Protein AF-0000000070939726 (afdb_homodimer)

Solvent-accessible surface area (backbone atoms only — not comparable to full-atom values): 43785 Å² total; per-residue (Å²): 135,84,80,82,80,77,80,80,83,77,78,85,68,68,82,78,65,74,82,68,75,80,79,69,76,71,77,71,72,81,50,66,66,53,53,53,42,47,51,45,50,26,46,60,70,68,29,88,61,77,45,76,67,66,89,86,60,77,71,74,67,66,37,51,65,57,55,51,48,50,56,49,39,67,70,66,72,56,68,45,71,44,98,75,40,63,32,38,35,37,38,42,35,62,53,59,82,61,80,75,66,70,75,48,58,78,43,38,49,75,42,32,63,84,76,72,77,57,87,66,46,41,80,63,42,30,31,39,36,35,29,34,47,63,64,68,80,67,80,73,92,79,68,84,73,66,48,36,35,39,36,37,24,37,32,77,36,76,60,34,94,86,72,43,74,54,44,71,43,83,58,36,76,47,74,56,63,92,52,60,44,77,44,79,39,55,42,32,72,55,52,52,41,37,61,73,65,45,84,76,69,28,38,36,37,40,56,42,69,66,50,92,74,79,81,64,83,55,76,62,54,52,41,82,63,55,82,87,52,50,64,84,64,29,55,34,41,47,50,32,40,38,38,31,22,22,66,65,85,60,72,77,75,77,73,72,57,78,72,56,67,72,71,68,71,78,74,64,89,60,68,95,55,44,52,34,75,43,90,36,76,48,52,39,61,81,74,64,40,55,80,34,41,69,33,63,68,55,50,72,27,37,46,42,43,49,43,56,57,84,76,67,57,74,84,29,64,50,42,41,34,23,52,50,38,29,43,49,18,71,74,41,78,82,78,44,69,64,33,40,33,25,64,72,33,61,37,63,44,67,38,33,29,39,45,72,85,65,27,48,32,38,34,55,40,64,36,38,23,53,74,35,40,20,29,55,138,79,81,78,80,78,76,81,83,75,78,85,68,71,88,74,74,71,85,69,74,77,76,70,76,73,78,70,72,80,51,65,66,53,54,52,42,48,50,44,49,26,48,61,69,69,30,89,62,78,44,75,68,65,89,86,62,75,71,74,65,67,36,51,66,56,55,49,47,50,55,48,39,67,69,65,72,59,68,45,72,46,98,76,41,63,31,38,32,37,37,43,34,61,53,58,82,61,80,75,65,69,75,48,59,77,44,38,49,76,42,32,62,83,76,72,78,56,87,64,48,41,81,62,41,31,32,40,37,36,30,35,48,63,65,68,78,67,81,73,94,78,70,85,74,65,48,36,35,40,37,37,24,37,31,76,37,74,60,36,94,85,73,45,74,53,44,70,44,85,59,37,77,44,75,55,61,95,53,61,44,79,44,78,39,56,42,33,72,58,54,52,41,37,61,72,65,45,84,77,67,30,37,37,38,40,57,43,72,66,50,90,75,79,80,64,84,56,75,61,53,50,42,82,64,56,82,89,50,48,65,83,64,30,55,35,40,48,51,31,40,35,38,31,23,22,65,65,85,60,71,78,75,77,71,72,57,80,72,55,66,72,73,66,70,78,73,63,89,59,66,96,56,44,52,36,74,43,91,37,77,47,52,37,60,82,76,64,40,56,81,36,42,70,33,61,66,56,49,71,27,37,45,43,44,50,43,57,58,85,76,68,56,75,85,30,65,50,43,40,35,24,51,51,38,31,43,50,17,70,73,42,77,82,78,46,70,64,33,40,34,24,64,72,34,63,37,64,43,68,38,33,28,41,43,71,83,66,26,48,32,39,35,54,39,64,36,38,22,55,74,36,41,20,30,56

Radius of gyration: 40.68 Å; Cα contacts (8 Å, |Δi|>4): 1339; chains: 2; bounding box: 113×128×122 Å

Foldseek 3Di:
DDDPPPDPPPPPPPDPDDPPPPPVVPPPDCPVVLVVVVCVVCVLVVHNDQQDDPPPDDAADAAPVVVVVQVVCVVVQAFPDDVVAGFFKKWKWAFDDDPVQVPDPLQKGWGFTDDEDDPQKDWDFKKKKWWFAADDPPPDPDDDDFKKKKWKWFFQAPADPVPHHTDTHTQFMDIDDNDTDMDITTPGVVSVCVNVPHDGPTMMMGMDTPDPDPPPPSNGSICADCPPPDCVVCRNRYIIMMITIDGPPDHPPPPPPPVLVPVPPPPDPDDPFAKWKAWDKDAPVVSPSCVWWPDDRIDIAIWIGGAQDPPGDVQQVDDPVLNVQQVVCVVDPPDGDHWGKGAPDFGWDWTWTAHNVSMTMIGIRTRRHGDTIHTD/DDPPDPPPPPPPPDDPDDPPPPPVVPPPDCPVVLVVVVCVVCVLVVHNDQQDDPPPDDAADAAPVVVVVQVVCVVVQAFPDDVVAGFFKKWKWAFDDDPVQVPDPLFKGWGFTDDEDDPQKDWDFKKKKWWFAAPDPPPDPDDDDWKKKKWKWFFQAPADPVPHHTDTHTQFMDIDDNDTDMDITTPGVVSVCVNVPHDGPTMMMGMDTPDPDPPPPSNGSICADCPPPDCVVDRNRYIIMMITIDGPPDHPPPPPVPVLVVVPPPPDPDDPFAKWKAWDKDAVVVSPSCVWWPDDRIDIAIWIGGAQAPPGDVQQVDDPVLRVQQVVCVVDPPDGDHWGKGAPDFGWDWTWTAHNVSMTMIGIRTRRHGSTIHTD

Structure (mmCIF, N/CA/C/O backbone):
data_AF-0000000070939726-model_v1
#
loop_
_entity.id
_entity.type
_entity.pdbx_description
1 polymer 'Bone morphogenetic protein, putative'
#
loop_
_atom_site.group_PDB
_atom_site.id
_atom_site.type_symbol
_atom_site.label_atom_id
_atom_site.label_alt_id
_atom_site.label_comp_id
_atom_site.label_asym_id
_atom_site.label_entity_id
_atom_site.label_seq_id
_atom_site.pdbx_PDB_ins_code
_atom_site.Cartn_x
_atom_site.Cartn_y
_atom_site.Cartn_z
_atom_site.occupancy
_atom_site.B_iso_or_equiv
_atom_site.auth_seq_id
_atom_site.auth_comp_id
_atom_si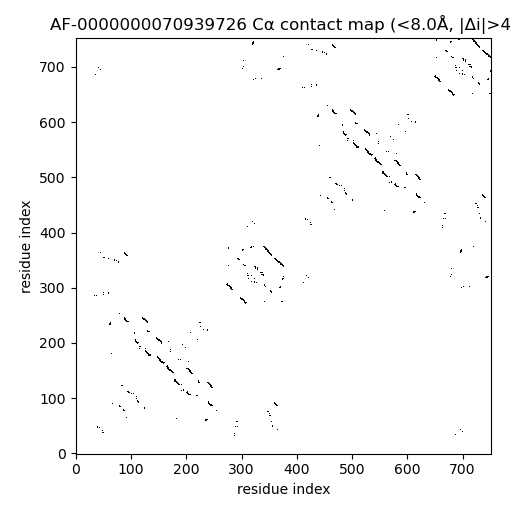te.auth_asym_id
_atom_site.auth_atom_id
_atom_site.pdbx_PDB_model_num
ATOM 1 N N . MET A 1 1 ? 73.5 -74.688 -46.531 1 25.84 1 MET A N 1
ATOM 2 C CA . MET A 1 1 ? 72.125 -74.75 -46.125 1 25.84 1 MET A CA 1
ATOM 3 C C . MET A 1 1 ? 71.812 -73.812 -44.938 1 25.84 1 MET A C 1
ATOM 5 O O . MET A 1 1 ? 71.062 -74.188 -44.031 1 25.84 1 MET A O 1
ATOM 9 N N . THR A 1 2 ? 72.625 -72.812 -44.75 1 32.66 2 THR A N 1
ATOM 10 C CA . THR A 1 2 ? 72.938 -71.938 -43.656 1 32.66 2 THR A CA 1
ATOM 11 C C . THR A 1 2 ? 71.75 -70.938 -43.406 1 32.66 2 THR A C 1
ATOM 13 O O . THR A 1 2 ? 71.312 -70.25 -44.312 1 32.66 2 THR A O 1
ATOM 16 N N . PRO A 1 3 ? 70.875 -71.188 -42.312 1 35.94 3 PRO A N 1
ATOM 17 C CA . PRO A 1 3 ? 69.5 -70.812 -42 1 35.94 3 PRO A CA 1
ATOM 18 C C . PRO A 1 3 ? 69.375 -69.312 -41.562 1 35.94 3 PRO A C 1
ATOM 20 O O . PRO A 1 3 ? 70.125 -68.875 -40.719 1 35.94 3 PRO A O 1
ATOM 23 N N . VAL A 1 4 ? 69.188 -68.375 -42.469 1 34 4 VAL A N 1
ATOM 24 C CA . VAL A 1 4 ? 69.188 -66.938 -42.344 1 34 4 VAL A CA 1
ATOM 25 C C . VAL A 1 4 ? 68.062 -66.5 -41.375 1 34 4 VAL A C 1
ATOM 27 O O . VAL A 1 4 ? 66.875 -66.812 -41.562 1 34 4 VAL A O 1
ATOM 30 N N . ALA A 1 5 ? 68.375 -66.25 -40.062 1 32.38 5 ALA A N 1
ATOM 31 C CA . ALA A 1 5 ? 67.75 -65.938 -38.781 1 32.38 5 ALA A CA 1
ATOM 32 C C . ALA A 1 5 ? 66.938 -64.688 -38.844 1 32.38 5 ALA A C 1
ATOM 34 O O . ALA A 1 5 ? 67.562 -63.562 -38.938 1 32.38 5 ALA A O 1
ATOM 35 N N . ARG A 1 6 ? 65.812 -64.625 -39.594 1 33.59 6 ARG A N 1
ATOM 36 C CA . ARG A 1 6 ? 65.062 -63.375 -39.906 1 33.59 6 ARG A CA 1
ATOM 37 C C . ARG A 1 6 ? 64.562 -62.719 -38.625 1 33.59 6 ARG A C 1
ATOM 39 O O . ARG A 1 6 ? 64 -63.406 -37.75 1 33.59 6 ARG A O 1
ATOM 46 N N . LEU A 1 7 ? 65.188 -61.625 -38.188 1 31.81 7 LEU A N 1
ATOM 47 C CA . LEU A 1 7 ? 65.062 -60.812 -36.969 1 31.81 7 LEU A CA 1
ATOM 48 C C . LEU A 1 7 ? 63.625 -60.281 -36.812 1 31.81 7 LEU A C 1
ATOM 50 O O . LEU A 1 7 ? 63.062 -59.656 -37.75 1 31.81 7 LEU A O 1
ATOM 54 N N . PRO A 1 8 ? 62.719 -60.938 -35.938 1 32.94 8 PRO A N 1
ATOM 55 C CA . PRO A 1 8 ? 61.281 -60.719 -35.781 1 32.94 8 PRO A CA 1
ATOM 56 C C . PRO A 1 8 ? 60.969 -59.281 -35.281 1 32.94 8 PRO A C 1
ATOM 58 O O . PRO A 1 8 ? 61.625 -58.781 -34.375 1 32.94 8 PRO A O 1
ATOM 61 N N . PHE A 1 9 ? 60.688 -58.312 -36.188 1 34 9 PHE A N 1
ATOM 62 C CA . PHE A 1 9 ? 60.312 -56.906 -35.938 1 34 9 PHE A CA 1
ATOM 63 C C . PHE A 1 9 ? 59.156 -56.844 -34.969 1 34 9 PHE A C 1
ATOM 65 O O . PHE A 1 9 ? 58.062 -57.344 -35.25 1 34 9 PHE A O 1
ATOM 72 N N . LEU A 1 10 ? 59.406 -56.938 -33.594 1 31.23 10 LEU A N 1
ATOM 73 C CA . LEU A 1 10 ? 58.531 -56.875 -32.406 1 31.23 10 LEU A CA 1
ATOM 74 C C . LEU A 1 10 ? 57.688 -55.625 -32.438 1 31.23 10 LEU A C 1
ATOM 76 O O . LEU A 1 10 ? 58.219 -54.5 -32.375 1 31.23 10 LEU A O 1
ATOM 80 N N . PRO A 1 11 ? 56.438 -55.625 -33.094 1 32.75 11 PRO A N 1
ATOM 81 C CA . PRO A 1 11 ? 55.562 -54.438 -33.156 1 32.75 11 PRO A CA 1
ATOM 82 C C . PRO A 1 11 ? 55.281 -53.844 -31.781 1 32.75 11 PRO A C 1
ATOM 84 O O . PRO A 1 11 ? 55.156 -54.562 -30.797 1 32.75 11 PRO A O 1
ATOM 87 N N . MET A 1 12 ? 55.75 -52.625 -31.484 1 31.22 12 MET A N 1
ATOM 88 C CA . MET A 1 12 ? 55.594 -51.656 -30.406 1 31.22 12 MET A CA 1
ATOM 89 C C . MET A 1 12 ? 54.125 -51.406 -30.109 1 31.22 12 MET A C 1
ATOM 91 O O . MET A 1 12 ? 53.594 -50.375 -30.484 1 31.22 12 MET A O 1
ATOM 95 N N . LEU A 1 13 ? 53.219 -52.312 -30.531 1 27.88 13 LEU A N 1
ATOM 96 C CA . LEU A 1 13 ? 51.812 -51.938 -30.453 1 27.88 13 LEU A CA 1
ATOM 97 C C . LEU A 1 13 ? 51.406 -51.688 -29 1 27.88 13 LEU A C 1
ATOM 99 O O . LEU A 1 13 ? 50.25 -51.375 -28.719 1 27.88 13 LEU A O 1
ATOM 103 N N . LEU A 1 14 ? 52.156 -52.219 -28.016 1 26.14 14 LEU A N 1
ATOM 104 C CA . LEU A 1 14 ? 51.375 -52.594 -26.859 1 26.14 14 LEU A CA 1
ATOM 105 C C . LEU A 1 14 ? 50.75 -51.344 -26.203 1 26.14 14 LEU A C 1
ATOM 107 O O . LEU A 1 14 ? 49.719 -51.438 -25.531 1 26.14 14 LEU A O 1
ATOM 111 N N . LEU A 1 15 ? 51.594 -50.375 -25.844 1 29.48 15 LEU A N 1
ATOM 112 C CA . LEU A 1 15 ? 51.406 -49.812 -24.516 1 29.48 15 LEU A CA 1
ATOM 113 C C . LEU A 1 15 ? 50.219 -48.875 -24.484 1 29.48 15 LEU A C 1
ATOM 115 O O . LEU A 1 15 ? 50.094 -48.031 -23.578 1 29.48 15 LEU A O 1
ATOM 119 N N . TRP A 1 16 ? 49.531 -48.625 -25.609 1 31.98 16 TRP A N 1
ATOM 120 C CA . TRP A 1 16 ? 48.625 -47.469 -25.469 1 31.98 16 TRP A CA 1
ATOM 121 C C . TRP A 1 16 ? 47.469 -47.781 -24.531 1 31.98 16 TRP A C 1
ATOM 123 O O . TRP A 1 16 ? 46.438 -47.125 -24.578 1 31.98 16 TRP A O 1
ATOM 133 N N . ALA A 1 17 ? 47.375 -49 -24.047 1 28.2 17 ALA A N 1
ATOM 134 C CA . ALA A 1 17 ? 46.062 -49.375 -23.516 1 28.2 17 ALA A CA 1
ATOM 135 C C . ALA A 1 17 ? 45.594 -48.375 -22.469 1 28.2 17 ALA A C 1
ATOM 137 O O . ALA A 1 17 ? 44.469 -47.875 -22.516 1 28.2 17 ALA A O 1
ATOM 138 N N . SER A 1 18 ? 45.969 -48.562 -21.141 1 30.55 18 SER A N 1
ATOM 139 C CA . SER A 1 18 ? 45.062 -48.656 -19.984 1 30.55 18 SER A CA 1
ATOM 140 C C . SER A 1 18 ? 44.719 -47.281 -19.422 1 30.55 18 SER A C 1
ATOM 142 O O . SER A 1 18 ? 44.156 -47.188 -18.344 1 30.55 18 SER A O 1
ATOM 144 N N . LEU A 1 19 ? 45.344 -46.25 -19.734 1 31.92 19 LEU A N 1
ATOM 145 C CA . LEU A 1 19 ? 45.125 -45.156 -18.781 1 31.92 19 LEU A CA 1
ATOM 146 C C . LEU A 1 19 ? 43.656 -44.75 -18.766 1 31.92 19 LEU A C 1
ATOM 148 O O . LEU A 1 19 ? 43.25 -43.812 -19.484 1 31.92 19 LEU A O 1
ATOM 152 N N . GLY A 1 20 ? 42.719 -45.594 -19.078 1 30.94 20 GLY A N 1
ATOM 153 C CA . GLY A 1 20 ? 41.375 -45.125 -18.922 1 30.94 20 GLY A CA 1
ATOM 154 C C . GLY A 1 20 ? 41.062 -44.594 -17.531 1 30.94 20 GLY A C 1
ATOM 155 O O . GLY A 1 20 ? 40.812 -45.375 -16.609 1 30.94 20 GLY A O 1
ATOM 156 N N . LEU A 1 21 ? 41.906 -43.812 -16.844 1 30.67 21 LEU A N 1
ATOM 157 C CA . LEU A 1 21 ? 41.531 -43.25 -15.555 1 30.67 21 LEU A CA 1
ATOM 158 C C . LEU A 1 21 ? 40.062 -42.781 -15.555 1 30.67 21 LEU A C 1
ATOM 160 O O . LEU A 1 21 ? 39.656 -42.062 -16.469 1 30.67 21 LEU A O 1
ATOM 164 N N . VAL A 1 22 ? 39.156 -43.406 -14.703 1 31.06 22 VAL A N 1
ATOM 165 C CA . VAL A 1 22 ? 37.812 -43.219 -14.141 1 31.06 22 VAL A CA 1
ATOM 166 C C . VAL A 1 22 ? 37.688 -41.781 -13.617 1 31.06 22 VAL A C 1
ATOM 168 O O . VAL A 1 22 ? 38.312 -41.406 -12.625 1 31.06 22 VAL A O 1
ATOM 171 N N . TYR A 1 23 ? 37.781 -40.719 -14.359 1 30.28 23 TYR A N 1
ATOM 172 C CA . TYR A 1 23 ? 37.25 -39.469 -13.828 1 30.28 23 TYR A CA 1
ATOM 173 C C . TYR A 1 23 ? 35.875 -39.688 -13.227 1 30.28 23 TYR A C 1
ATOM 175 O O . TYR A 1 23 ? 34.875 -39.75 -13.945 1 30.28 23 TYR A O 1
ATOM 183 N N . ALA A 1 24 ? 35.656 -40.562 -12.242 1 32.59 24 ALA A N 1
ATOM 184 C CA . ALA A 1 24 ? 34.5 -40.531 -11.359 1 32.59 24 ALA A CA 1
ATOM 185 C C . ALA A 1 24 ? 34.156 -39.094 -10.953 1 32.59 24 ALA A C 1
ATOM 187 O O . ALA A 1 24 ? 34.938 -38.438 -10.281 1 32.59 24 ALA A O 1
ATOM 188 N N . GLY A 1 25 ? 33.5 -38.344 -11.719 1 32.31 25 GLY A N 1
ATOM 189 C CA . GLY A 1 25 ? 32.875 -37.094 -11.328 1 32.31 25 GLY A CA 1
ATOM 190 C C . GLY A 1 25 ? 32.344 -37.094 -9.906 1 32.31 25 GLY A C 1
ATOM 191 O O . GLY A 1 25 ? 31.438 -37.875 -9.586 1 32.31 25 GLY A O 1
ATOM 192 N N . ALA A 1 26 ? 33.156 -36.938 -8.859 1 34.91 26 ALA A N 1
ATOM 193 C CA . ALA A 1 26 ? 32.781 -36.75 -7.461 1 34.91 26 ALA A CA 1
ATOM 194 C C . ALA A 1 26 ? 31.484 -35.969 -7.336 1 34.91 26 ALA A C 1
ATOM 196 O O . ALA A 1 26 ? 31.344 -34.906 -7.93 1 34.91 26 ALA A O 1
ATOM 197 N N . ALA A 1 27 ? 30.406 -36.531 -7.133 1 38.5 27 ALA A N 1
ATOM 198 C CA . ALA A 1 27 ? 29.172 -36.031 -6.531 1 38.5 27 ALA A CA 1
ATOM 199 C C . ALA A 1 27 ? 29.484 -35 -5.453 1 38.5 27 ALA A C 1
ATOM 201 O O . ALA A 1 27 ? 29.953 -35.344 -4.367 1 38.5 27 ALA A O 1
ATOM 202 N N . THR A 1 28 ? 30.219 -33.875 -5.66 1 40.16 28 THR A N 1
ATOM 203 C CA . THR A 1 28 ? 30.5 -32.812 -4.723 1 40.16 28 THR A CA 1
ATOM 204 C C . THR A 1 28 ? 29.344 -32.656 -3.73 1 40.16 28 THR A C 1
ATOM 206 O O . THR A 1 28 ? 28.172 -32.812 -4.094 1 40.16 28 THR A O 1
ATOM 209 N N . ALA A 1 29 ? 29.484 -32.938 -2.492 1 44.34 29 ALA A N 1
ATOM 210 C CA . ALA A 1 29 ? 28.656 -32.781 -1.303 1 44.34 29 ALA A CA 1
ATOM 211 C C . ALA A 1 29 ? 27.781 -31.531 -1.405 1 44.34 29 ALA A C 1
ATOM 213 O O . ALA A 1 29 ? 28.234 -30.469 -1.847 1 44.34 29 ALA A O 1
ATOM 214 N N . PRO A 1 30 ? 26.422 -31.625 -1.557 1 52.5 30 PRO A N 1
ATOM 215 C CA . PRO A 1 30 ? 25.562 -30.438 -1.626 1 52.5 30 PRO A CA 1
ATOM 216 C C . PRO A 1 30 ? 25.984 -29.344 -0.637 1 52.5 30 PRO A C 1
ATOM 218 O O . PRO A 1 30 ? 26.312 -29.641 0.514 1 52.5 30 PRO A O 1
ATOM 221 N N . ASP A 1 31 ? 26.797 -28.359 -1.011 1 60.06 31 ASP A N 1
ATOM 222 C CA . ASP A 1 31 ? 27.141 -27.188 -0.205 1 60.06 31 ASP A CA 1
ATOM 223 C C . ASP A 1 31 ? 25.984 -26.797 0.711 1 60.06 31 ASP A C 1
ATOM 225 O O . ASP A 1 31 ? 24.859 -26.594 0.246 1 60.06 31 ASP A O 1
ATOM 229 N N . PRO A 1 32 ? 26.031 -27.188 2.01 1 67.62 32 PRO A N 1
ATOM 230 C CA . PRO A 1 32 ? 24.984 -26.844 2.973 1 67.62 32 PRO A CA 1
ATOM 231 C C . PRO A 1 32 ? 24.406 -25.453 2.736 1 67.62 32 PRO A C 1
ATOM 233 O O . PRO A 1 32 ? 23.203 -25.234 2.965 1 67.62 32 PRO A O 1
ATOM 236 N N . SER A 1 33 ? 25.281 -24.641 2.209 1 66.62 33 SER A N 1
ATOM 237 C CA . SER A 1 33 ? 24.797 -23.297 1.933 1 66.62 33 SER A CA 1
ATOM 238 C C . SER A 1 33 ? 23.75 -23.297 0.814 1 66.62 33 SER A C 1
ATOM 240 O O . SER A 1 33 ? 22.781 -22.562 0.864 1 66.62 33 SER A O 1
ATOM 242 N N . LEU A 1 34 ? 24.047 -24.188 -0.041 1 72.25 34 LEU A N 1
ATOM 243 C CA . LEU A 1 34 ? 23.125 -24.266 -1.163 1 72.25 34 LEU A CA 1
ATOM 244 C C . LEU A 1 34 ? 21.781 -24.844 -0.725 1 72.25 34 LEU A C 1
ATOM 246 O O . LEU A 1 34 ? 20.734 -24.406 -1.176 1 72.25 34 LEU A O 1
ATOM 250 N N . GLU A 1 35 ? 21.875 -25.812 0.17 1 76.56 35 GLU A N 1
ATOM 251 C CA . GLU A 1 35 ? 20.641 -26.438 0.627 1 76.56 35 GLU A CA 1
ATOM 252 C C . GLU A 1 35 ? 19.797 -25.453 1.432 1 76.56 35 GLU A C 1
ATOM 254 O O . GLU A 1 35 ? 18.562 -25.438 1.309 1 76.56 35 GLU A O 1
ATOM 259 N N . LEU A 1 36 ? 20.484 -24.766 2.15 1 72.06 36 LEU A N 1
ATOM 260 C CA . LEU A 1 36 ? 19.781 -23.75 2.904 1 72.06 36 LEU A CA 1
ATOM 261 C C . LEU A 1 36 ? 19.172 -22.703 1.97 1 72.06 36 LEU A C 1
ATOM 263 O O . LEU A 1 36 ? 18.047 -22.25 2.18 1 72.06 36 LEU A O 1
ATOM 267 N N . ALA A 1 37 ? 19.938 -22.406 0.98 1 70.44 37 ALA A N 1
ATOM 268 C CA . ALA A 1 37 ? 19.453 -21.453 -0.011 1 70.44 37 ALA A CA 1
ATOM 269 C C . ALA A 1 37 ? 18.219 -21.969 -0.725 1 70.44 37 ALA A C 1
ATOM 271 O O . ALA A 1 37 ? 17.25 -21.219 -0.938 1 70.44 37 ALA A O 1
ATOM 272 N N . LYS A 1 38 ? 18.328 -23.188 -0.99 1 73.75 38 LYS A N 1
ATOM 273 C CA . LYS A 1 38 ? 17.188 -23.797 -1.672 1 73.75 38 LYS A CA 1
ATOM 274 C C . LYS A 1 38 ? 15.945 -23.781 -0.797 1 73.75 38 LYS A C 1
ATOM 276 O O . LYS A 1 38 ? 14.859 -23.422 -1.259 1 73.75 38 LYS A O 1
ATOM 281 N N . ALA A 1 39 ? 16.094 -24.188 0.357 1 74.62 39 ALA A N 1
ATOM 282 C CA . ALA A 1 39 ? 14.969 -24.25 1.287 1 74.62 39 ALA A CA 1
ATOM 283 C C . ALA A 1 39 ? 14.336 -22.875 1.457 1 74.62 39 ALA A C 1
ATOM 285 O O . ALA A 1 39 ? 13.109 -22.75 1.479 1 74.62 39 ALA A O 1
ATOM 286 N N . HIS A 1 40 ? 15.141 -21.984 1.439 1 70.25 40 HIS A N 1
ATOM 287 C CA . HIS A 1 40 ? 14.648 -20.625 1.643 1 70.25 40 HIS A CA 1
ATOM 288 C C . HIS A 1 40 ? 13.938 -20.109 0.398 1 70.25 40 HIS A C 1
ATOM 290 O O . HIS A 1 40 ? 12.922 -19.422 0.502 1 70.25 40 HIS A O 1
ATOM 296 N N . LEU A 1 41 ? 14.578 -20.422 -0.644 1 71.94 41 LEU A N 1
ATOM 297 C CA . LEU A 1 41 ? 13.922 -20.016 -1.883 1 71.94 41 LEU A CA 1
ATOM 298 C C . LEU A 1 41 ? 12.555 -20.688 -2.008 1 71.94 41 LEU A C 1
ATOM 300 O O . LEU A 1 41 ? 11.594 -20.062 -2.465 1 71.94 41 LEU A O 1
ATOM 304 N N . LEU A 1 42 ? 12.578 -21.844 -1.506 1 78.12 42 LEU A N 1
ATOM 305 C CA . LEU A 1 42 ? 11.305 -22.547 -1.528 1 78.12 42 LEU A CA 1
ATOM 306 C C . LEU A 1 42 ? 10.289 -21.891 -0.601 1 78.12 42 LEU A C 1
ATOM 308 O O . LEU A 1 42 ? 9.117 -21.75 -0.956 1 78.12 42 LEU A O 1
ATOM 312 N N . GLN A 1 43 ? 10.773 -21.469 0.468 1 71.12 43 GLN A N 1
ATOM 313 C CA . GLN A 1 43 ? 9.898 -20.75 1.388 1 71.12 43 GLN A CA 1
ATOM 314 C C . GLN A 1 43 ? 9.422 -19.438 0.772 1 71.12 43 GLN A C 1
ATOM 316 O O . GLN A 1 43 ? 8.258 -19.062 0.923 1 71.12 43 GLN A O 1
ATOM 321 N N . ALA A 1 44 ? 10.367 -18.875 0.07 1 67.94 44 ALA A N 1
ATOM 322 C CA . ALA A 1 44 ? 10.039 -17.625 -0.604 1 67.94 44 ALA A CA 1
ATOM 323 C C . ALA A 1 44 ? 8.961 -17.844 -1.663 1 67.94 44 ALA A C 1
ATOM 325 O O . ALA A 1 44 ? 8.102 -16.969 -1.876 1 67.94 44 ALA A O 1
ATOM 326 N N . LEU A 1 45 ? 9.102 -18.984 -2.191 1 67.38 45 LEU A N 1
ATOM 327 C CA . LEU A 1 45 ? 8.148 -19.328 -3.234 1 67.38 45 LEU A CA 1
ATOM 328 C C . LEU A 1 45 ? 6.902 -19.984 -2.635 1 67.38 45 LEU A C 1
ATOM 330 O O . LEU A 1 45 ? 5.98 -20.359 -3.363 1 67.38 45 LEU A O 1
ATOM 334 N N . GLY A 1 46 ? 6.926 -19.953 -1.297 1 64.5 46 GLY A N 1
ATOM 335 C CA . GLY A 1 46 ? 5.777 -20.5 -0.595 1 64.5 46 GLY A CA 1
ATOM 336 C C . GLY A 1 46 ? 5.699 -22.016 -0.665 1 64.5 46 GLY A C 1
ATOM 337 O O . GLY A 1 46 ? 4.613 -22.594 -0.589 1 64.5 46 GLY A O 1
ATOM 338 N N . LEU A 1 47 ? 6.82 -22.531 -0.97 1 70.56 47 LEU A N 1
ATOM 339 C CA . LEU A 1 47 ? 6.863 -23.984 -1.078 1 70.56 47 LEU A CA 1
ATOM 340 C C . LEU A 1 47 ? 7.578 -24.594 0.122 1 70.56 47 LEU A C 1
ATOM 342 O O . LEU A 1 47 ? 8.531 -24.016 0.643 1 70.56 47 LEU A O 1
ATOM 346 N N . GLU A 1 48 ? 6.945 -25.5 0.704 1 66.06 48 GLU A N 1
ATOM 347 C CA . GLU A 1 48 ? 7.551 -26.141 1.862 1 66.06 48 GLU A CA 1
ATOM 348 C C . GLU A 1 48 ? 8.758 -26.984 1.453 1 66.06 48 GLU A C 1
ATOM 350 O O . GLU A 1 48 ? 9.773 -27 2.145 1 66.06 48 GLU A O 1
ATOM 355 N N . SER A 1 49 ? 8.656 -27.703 0.426 1 71.25 49 SER A N 1
ATOM 356 C CA . SER A 1 49 ? 9.75 -28.531 -0.071 1 71.25 49 SER A CA 1
ATOM 357 C C . SER A 1 49 ? 9.703 -28.656 -1.591 1 71.25 49 SER A C 1
ATOM 359 O O . SER A 1 49 ? 8.648 -28.469 -2.203 1 71.25 49 SER A O 1
ATOM 361 N N . ALA A 1 50 ? 11 -28.672 -2.031 1 73.12 50 ALA A N 1
ATOM 362 C CA . ALA A 1 50 ? 11.062 -28.938 -3.469 1 73.12 50 ALA A CA 1
ATOM 363 C C . ALA A 1 50 ? 10.422 -30.281 -3.809 1 73.12 50 ALA A C 1
ATOM 365 O O . ALA A 1 50 ? 10.617 -31.266 -3.096 1 73.12 50 ALA A O 1
ATOM 366 N N . PRO A 1 51 ? 9.508 -30.203 -4.75 1 72.56 51 PRO A N 1
ATOM 367 C CA . PRO A 1 51 ? 8.938 -31.484 -5.152 1 72.56 51 PRO A CA 1
ATOM 368 C C . PRO A 1 51 ? 9.992 -32.469 -5.641 1 72.56 51 PRO A C 1
ATOM 370 O O . PRO A 1 51 ? 10.93 -32.094 -6.336 1 72.56 51 PRO A O 1
ATOM 373 N N . GLN A 1 52 ? 10.352 -33.531 -4.816 1 67.31 52 GLN A N 1
ATOM 374 C CA . GLN A 1 52 ? 11.344 -34.531 -5.195 1 67.31 52 GLN A CA 1
ATOM 375 C C . GLN A 1 52 ? 10.773 -35.531 -6.199 1 67.31 52 GLN A C 1
ATOM 377 O O . GLN A 1 52 ? 9.758 -36.188 -5.934 1 67.31 52 GLN A O 1
ATOM 382 N N . ARG A 1 53 ? 11.195 -35.312 -7.418 1 65.75 53 ARG A N 1
ATOM 383 C CA . ARG A 1 53 ? 10.836 -36.375 -8.375 1 65.75 53 ARG A CA 1
ATOM 384 C C . ARG A 1 53 ? 11.914 -37.438 -8.453 1 65.75 53 ARG A C 1
ATOM 386 O O . ARG A 1 53 ? 13.102 -37.125 -8.367 1 65.75 53 ARG A O 1
ATOM 393 N N . PRO A 1 54 ? 11.469 -38.719 -8.258 1 61.09 54 PRO A N 1
ATOM 394 C CA . PRO A 1 54 ? 12.477 -39.75 -8.414 1 61.09 54 PRO A CA 1
ATOM 395 C C . PRO A 1 54 ? 13.344 -39.562 -9.656 1 61.09 54 PRO A C 1
ATOM 397 O O . PRO A 1 54 ? 12.852 -39.062 -10.68 1 61.09 54 PRO A O 1
ATOM 400 N N . PRO A 1 55 ? 14.734 -39.656 -9.461 1 61.78 55 PRO A N 1
ATOM 401 C CA . PRO A 1 55 ? 15.617 -39.562 -10.625 1 61.78 55 PRO A CA 1
ATOM 402 C C . PRO A 1 55 ? 15.188 -40.469 -11.773 1 61.78 55 PRO A C 1
ATOM 404 O O . PRO A 1 55 ? 14.812 -41.625 -11.555 1 61.78 55 PRO A O 1
ATOM 407 N N . GLY A 1 56 ? 14.984 -39.938 -12.977 1 61.34 56 GLY A N 1
ATOM 408 C CA . GLY A 1 56 ? 14.633 -40.719 -14.164 1 61.34 56 GLY A CA 1
ATOM 409 C C . GLY A 1 56 ? 13.164 -40.625 -14.531 1 61.34 56 GLY A C 1
ATOM 410 O O . GLY A 1 56 ? 12.742 -41.156 -15.555 1 61.34 56 GLY A O 1
ATOM 411 N N . SER A 1 57 ? 12.414 -40.125 -13.547 1 64.06 57 SER A N 1
ATOM 412 C CA . SER A 1 57 ? 10.992 -40.062 -13.859 1 64.06 57 SER A CA 1
ATOM 413 C C . SER A 1 57 ? 10.68 -38.938 -14.836 1 64.06 57 SER A C 1
ATOM 415 O O . SER A 1 57 ? 11.305 -37.875 -14.781 1 64.06 57 SER A O 1
ATOM 417 N N . LYS A 1 58 ? 10.094 -39.344 -15.945 1 67.5 58 LYS A N 1
ATOM 418 C CA . LYS A 1 58 ? 9.695 -38.344 -16.938 1 67.5 58 LYS A CA 1
ATOM 419 C C . LYS A 1 58 ? 8.75 -37.312 -16.312 1 67.5 58 LYS A C 1
ATOM 421 O O . LYS A 1 58 ? 7.84 -37.656 -15.57 1 67.5 58 LYS A O 1
ATOM 426 N N . PRO A 1 59 ? 9.07 -36.031 -16.5 1 72.88 59 PRO A N 1
ATOM 427 C CA . PRO A 1 59 ? 8.164 -35 -16 1 72.88 59 PRO A CA 1
ATOM 428 C C . PRO A 1 59 ? 6.754 -35.125 -16.578 1 72.88 59 PRO A C 1
ATOM 430 O O . PRO A 1 59 ? 6.59 -35.562 -17.719 1 72.88 59 PRO A O 1
ATOM 433 N N . PRO A 1 60 ? 5.824 -34.969 -15.648 1 77.12 60 PRO A N 1
ATOM 434 C CA . PRO A 1 60 ? 4.457 -35 -16.188 1 77.12 60 PRO A CA 1
ATOM 435 C C . PRO A 1 60 ? 4.254 -34.031 -17.344 1 77.12 60 PRO A C 1
ATOM 437 O O . PRO A 1 60 ? 4.918 -33 -17.391 1 77.12 60 PRO A O 1
ATOM 440 N N . ALA A 1 61 ? 3.459 -34.531 -18.25 1 86.12 61 ALA A N 1
ATOM 441 C CA . ALA A 1 61 ? 3.148 -33.656 -19.391 1 86.12 61 ALA A CA 1
ATOM 442 C C . ALA A 1 61 ? 2.328 -32.438 -18.969 1 86.12 61 ALA A C 1
ATOM 444 O O . ALA A 1 61 ? 1.386 -32.562 -18.188 1 86.12 61 ALA A O 1
ATOM 445 N N . VAL A 1 62 ? 2.715 -31.328 -19.391 1 91.75 62 VAL A N 1
ATOM 446 C CA . VAL A 1 62 ? 1.983 -30.094 -19.125 1 91.75 62 VAL A CA 1
ATOM 447 C C . VAL A 1 62 ? 0.768 -30 -20.047 1 91.75 62 VAL A C 1
ATOM 449 O O . VAL A 1 62 ? 0.904 -30.031 -21.266 1 91.75 62 VAL A O 1
ATOM 452 N N . PRO A 1 63 ? -0.322 -29.938 -19.406 1 93.06 63 PRO A N 1
ATOM 453 C CA . PRO A 1 63 ? -1.496 -29.75 -20.266 1 93.06 63 PRO A CA 1
ATOM 454 C C . PRO A 1 63 ? -1.396 -28.5 -21.141 1 93.06 63 PRO A C 1
ATOM 456 O O . PRO A 1 63 ? -0.896 -27.469 -20.703 1 93.06 63 PRO A O 1
ATOM 459 N N . ASP A 1 64 ? -1.94 -28.609 -22.375 1 92.38 64 ASP A N 1
ATOM 460 C CA . ASP A 1 64 ? -1.862 -27.516 -23.328 1 92.38 64 ASP A CA 1
ATOM 461 C C . ASP A 1 64 ? -2.518 -26.25 -22.781 1 92.38 64 ASP A C 1
ATOM 463 O O . ASP A 1 64 ? -2.01 -25.141 -22.984 1 92.38 64 ASP A O 1
ATOM 467 N N . HIS A 1 65 ? -3.527 -26.438 -22.172 1 88.75 65 HIS A N 1
ATOM 468 C CA . HIS A 1 65 ? -4.258 -25.281 -21.672 1 88.75 65 HIS A CA 1
ATOM 469 C C . HIS A 1 65 ? -3.467 -24.562 -20.594 1 88.75 65 HIS A C 1
ATOM 471 O O . HIS A 1 65 ? -3.539 -23.328 -20.469 1 88.75 65 HIS A O 1
ATOM 477 N N . MET A 1 66 ? -2.768 -25.266 -19.812 1 92.12 66 MET A N 1
ATOM 478 C CA . MET A 1 66 ? -1.933 -24.656 -18.781 1 92.12 66 MET A CA 1
ATOM 479 C C . MET A 1 66 ? -0.79 -23.875 -19.406 1 92.12 66 MET A C 1
ATOM 481 O O . MET A 1 66 ? -0.448 -22.781 -18.922 1 92.12 66 MET A O 1
ATOM 485 N N . ALA A 1 67 ? -0.258 -24.484 -20.422 1 91.5 67 ALA A N 1
ATOM 486 C CA . ALA A 1 67 ? 0.796 -23.781 -21.156 1 91.5 67 ALA A CA 1
ATOM 487 C C . ALA A 1 67 ? 0.28 -22.469 -21.734 1 91.5 67 ALA A C 1
ATOM 489 O O . ALA A 1 67 ? 0.953 -21.438 -21.656 1 91.5 67 ALA A O 1
ATOM 490 N N . ARG A 1 68 ? -0.917 -22.547 -22.234 1 89.06 68 ARG A N 1
ATOM 491 C CA . ARG A 1 68 ? -1.521 -21.344 -22.797 1 89.06 68 ARG A CA 1
ATOM 492 C C . ARG A 1 68 ? -1.828 -20.312 -21.703 1 89.06 68 ARG A C 1
ATOM 494 O O . ARG A 1 68 ? -1.647 -19.109 -21.906 1 89.06 68 ARG A O 1
ATOM 501 N N . LEU A 1 69 ? -2.289 -20.828 -20.688 1 88.94 69 LEU A N 1
ATOM 502 C CA . LEU A 1 69 ? -2.584 -19.953 -19.562 1 88.94 69 LEU A CA 1
ATOM 503 C C . LEU A 1 69 ? -1.32 -19.25 -19.078 1 88.94 69 LEU A C 1
ATOM 505 O O . LEU A 1 69 ? -1.349 -18.062 -18.766 1 88.94 69 LEU A O 1
ATOM 509 N N . PHE A 1 70 ? -0.294 -19.953 -18.984 1 90.62 70 PHE A N 1
ATOM 510 C CA . PHE A 1 70 ? 0.993 -19.391 -18.594 1 90.62 70 PHE A CA 1
ATOM 511 C C . PHE A 1 70 ? 1.396 -18.25 -19.516 1 90.62 70 PHE A C 1
ATOM 513 O O . PHE A 1 70 ? 1.808 -17.188 -19.047 1 90.62 70 PHE A O 1
ATOM 520 N N . GLU A 1 71 ? 1.251 -18.484 -20.766 1 88.62 71 GLU A N 1
ATOM 521 C CA . GLU A 1 71 ? 1.596 -17.453 -21.75 1 88.62 71 GLU A CA 1
ATOM 522 C C . GLU A 1 71 ? 0.721 -16.219 -21.578 1 88.62 71 GLU A C 1
ATOM 524 O O . GLU A 1 71 ? 1.212 -15.094 -21.656 1 88.62 71 GLU A O 1
ATOM 529 N N . ARG A 1 72 ? -0.461 -16.469 -21.266 1 84.5 72 ARG A N 1
ATOM 530 C CA . ARG A 1 72 ? -1.387 -15.359 -21.078 1 84.5 72 ARG A CA 1
ATOM 531 C C . ARG A 1 72 ? -1.046 -14.578 -19.812 1 84.5 72 ARG A C 1
ATOM 533 O O . ARG A 1 72 ? -1.116 -13.352 -19.797 1 84.5 72 ARG A O 1
ATOM 540 N N . TRP A 1 73 ? -0.702 -15.289 -18.812 1 83.12 73 TRP A N 1
ATOM 541 C CA . TRP A 1 73 ? -0.367 -14.656 -17.547 1 83.12 73 TRP A CA 1
ATOM 542 C C . TRP A 1 73 ? 0.914 -13.836 -17.672 1 83.12 73 TRP A C 1
ATOM 544 O O . TRP A 1 73 ? 1.055 -12.789 -17.031 1 83.12 73 TRP A O 1
ATOM 554 N N . GLN A 1 74 ? 1.759 -14.359 -18.406 1 80.19 74 GLN A N 1
ATOM 555 C CA . GLN A 1 74 ? 3.012 -13.641 -18.609 1 80.19 74 GLN A CA 1
ATOM 556 C C . GLN A 1 74 ? 2.775 -12.32 -19.328 1 80.19 74 GLN A C 1
ATOM 558 O O . GLN A 1 74 ? 3.428 -11.312 -19.016 1 80.19 74 GLN A O 1
ATOM 563 N N . ASP A 1 75 ? 1.819 -12.359 -20.188 1 72.12 75 ASP A N 1
ATOM 564 C CA . ASP A 1 75 ? 1.536 -11.164 -20.984 1 72.12 75 ASP A CA 1
ATOM 565 C C . ASP A 1 75 ? 0.742 -10.141 -20.172 1 72.12 75 ASP A C 1
ATOM 567 O O . ASP A 1 75 ? 0.894 -8.938 -20.375 1 72.12 75 ASP A O 1
ATOM 571 N N . GLU A 1 76 ? -0.272 -10.57 -19.406 1 63.22 76 GLU A N 1
ATOM 572 C CA . GLU A 1 76 ? -1.164 -9.641 -18.719 1 63.22 76 GLU A CA 1
ATOM 573 C C . GLU A 1 76 ? -0.657 -9.336 -17.312 1 63.22 76 GLU A C 1
ATOM 575 O O . GLU A 1 76 ? -1.265 -8.539 -16.578 1 63.22 76 GLU A O 1
ATOM 580 N N . GLN A 1 77 ? 0.563 -9.289 -16.969 1 52.97 77 GLN A N 1
ATOM 581 C CA . GLN A 1 77 ? 1.191 -9.008 -15.68 1 52.97 77 GLN A CA 1
ATOM 582 C C . GLN A 1 77 ? 0.281 -9.414 -14.523 1 52.97 77 GLN A C 1
ATOM 584 O O . GLN A 1 77 ? 0.247 -8.75 -13.492 1 52.97 77 GLN A O 1
ATOM 589 N N . GLY A 1 78 ? -0.373 -10.5 -14.352 1 50.75 78 GLY A N 1
ATOM 590 C CA . GLY A 1 78 ? -0.621 -11.102 -13.047 1 50.75 78 GLY A CA 1
ATOM 591 C C . GLY A 1 78 ? -2.02 -11.672 -12.914 1 50.75 78 GLY A C 1
ATOM 592 O O . GLY A 1 78 ? -2.188 -12.836 -12.547 1 50.75 78 GLY A O 1
ATOM 593 N N . ALA A 1 79 ? -3.09 -10.641 -12.312 1 49.12 79 ALA A N 1
ATOM 594 C CA . ALA A 1 79 ? -4.242 -11.133 -11.57 1 49.12 79 ALA A CA 1
ATOM 595 C C . ALA A 1 79 ? -5.301 -11.703 -12.516 1 49.12 79 ALA A C 1
ATOM 597 O O . ALA A 1 79 ? -5.621 -11.094 -13.539 1 49.12 79 ALA A O 1
ATOM 598 N N . PHE A 1 80 ? -5.27 -13.008 -12.789 1 50.75 80 PHE A N 1
ATOM 599 C CA . PHE A 1 80 ? -6.449 -13.523 -13.469 1 50.75 80 PHE A CA 1
ATOM 600 C C . PHE A 1 80 ? -7.695 -13.328 -12.617 1 50.75 80 PHE A C 1
ATOM 602 O O . PHE A 1 80 ? -7.664 -13.547 -11.406 1 50.75 80 PHE A O 1
ATOM 609 N N . LEU A 1 81 ? -8.414 -12.344 -13.047 1 47.81 81 LEU A N 1
ATOM 610 C CA . LEU A 1 81 ? -9.711 -12.125 -12.422 1 47.81 81 LEU A CA 1
ATOM 611 C C . LEU A 1 81 ? -10.625 -13.328 -12.641 1 47.81 81 LEU A C 1
ATOM 613 O O . LEU A 1 81 ? -10.836 -13.758 -13.773 1 47.81 81 LEU A O 1
ATOM 617 N N . ALA A 1 82 ? -10.445 -14.305 -11.82 1 52.69 82 ALA A N 1
ATOM 618 C CA . ALA A 1 82 ? -11.602 -15.195 -11.828 1 52.69 82 ALA A CA 1
ATOM 619 C C . ALA A 1 82 ? -12.828 -14.5 -11.25 1 52.69 82 ALA A C 1
ATOM 621 O O . ALA A 1 82 ? -12.727 -13.406 -10.688 1 52.69 82 ALA A O 1
ATOM 622 N N . SER A 1 83 ? -14 -14.945 -11.461 1 50.28 83 SER A N 1
ATOM 623 C CA . SER A 1 83 ? -15.289 -14.359 -11.117 1 50.28 83 SER A CA 1
ATOM 624 C C . SER A 1 83 ? -15.273 -13.781 -9.703 1 50.28 83 SER A C 1
ATOM 626 O O . SER A 1 83 ? -15.922 -12.766 -9.438 1 50.28 83 SER A O 1
ATOM 628 N N . LYS A 1 84 ? -14.5 -14.492 -8.883 1 51.56 84 LYS A N 1
ATOM 629 C CA . LYS A 1 84 ? -14.734 -14.086 -7.504 1 51.56 84 LYS A CA 1
ATOM 630 C C . LYS A 1 84 ? -13.531 -13.336 -6.938 1 51.56 84 LYS A C 1
ATOM 632 O O . LYS A 1 84 ? -13.539 -12.938 -5.77 1 51.56 84 LYS A O 1
ATOM 637 N N . GLY A 1 85 ? -12.578 -13.117 -7.883 1 61.19 85 GLY A N 1
ATOM 638 C CA . GLY A 1 85 ? -11.469 -12.375 -7.293 1 61.19 85 GLY A CA 1
ATOM 639 C C . GLY A 1 85 ? -10.133 -12.672 -7.953 1 61.19 85 GLY A C 1
ATOM 640 O O . GLY A 1 85 ? -10.062 -13.477 -8.883 1 61.19 85 GLY A O 1
ATOM 641 N N . PRO A 1 86 ? -9.211 -12.039 -7.512 1 76.19 86 PRO A N 1
ATOM 642 C CA . PRO A 1 86 ? -7.902 -12.227 -8.141 1 76.19 86 PRO A CA 1
ATOM 643 C C . PRO A 1 86 ? -7.277 -13.578 -7.816 1 76.19 86 PRO A C 1
ATOM 645 O O . PRO A 1 86 ? -7.18 -13.953 -6.645 1 76.19 86 PRO A O 1
ATOM 648 N N . VAL A 1 87 ? -7.078 -14.453 -8.789 1 85.62 87 VAL A N 1
ATOM 649 C CA . VAL A 1 87 ? -6.484 -15.781 -8.695 1 85.62 87 VAL A CA 1
ATOM 650 C C . VAL A 1 87 ? -4.969 -15.68 -8.812 1 85.62 87 VAL A C 1
ATOM 652 O O . VAL A 1 87 ? -4.453 -14.969 -9.68 1 85.62 87 VAL A O 1
ATOM 655 N N . ASP A 1 88 ? -4.27 -16.359 -7.883 1 87 88 ASP A N 1
ATOM 656 C CA . ASP A 1 88 ? -2.814 -16.328 -7.969 1 87 88 ASP A CA 1
ATOM 657 C C . ASP A 1 88 ? -2.246 -17.719 -8.219 1 87 88 ASP A C 1
ATOM 659 O O . ASP A 1 88 ? -1.064 -17.875 -8.539 1 87 88 ASP A O 1
ATOM 663 N N . THR A 1 89 ? -3.1 -18.734 -8.078 1 90.12 89 THR A N 1
ATOM 664 C CA . THR A 1 89 ? -2.617 -20.094 -8.25 1 90.12 89 THR A CA 1
ATOM 665 C C . THR A 1 89 ? -3.631 -20.938 -9.023 1 90.12 89 THR A C 1
ATOM 667 O O . THR A 1 89 ? -4.828 -20.891 -8.734 1 90.12 89 THR A O 1
ATOM 670 N N . VAL A 1 90 ? -3.17 -21.594 -10.016 1 91.94 90 VAL A N 1
ATOM 671 C CA . VAL A 1 90 ? -3.961 -22.547 -10.773 1 91.94 90 VAL A CA 1
ATOM 672 C C . VAL A 1 90 ? -3.314 -23.938 -10.695 1 91.94 90 VAL A C 1
ATOM 674 O O . VAL A 1 90 ? -2.109 -24.078 -10.906 1 91.94 90 VAL A O 1
ATOM 677 N N . ARG A 1 91 ? -4.09 -24.953 -10.367 1 92.38 91 ARG A N 1
ATOM 678 C CA . ARG A 1 91 ? -3.584 -26.312 -10.273 1 92.38 91 ARG A CA 1
ATOM 679 C C . ARG A 1 91 ? -4.34 -27.25 -11.211 1 92.38 91 ARG A C 1
ATOM 681 O O . ARG A 1 91 ? -5.559 -27.156 -11.352 1 92.38 91 ARG A O 1
ATOM 688 N N . SER A 1 92 ? -3.594 -28.031 -11.852 1 93.31 92 SER A N 1
ATOM 689 C CA . SER A 1 92 ? -4.172 -29.031 -12.734 1 93.31 92 SER A CA 1
ATOM 690 C C . SER A 1 92 ? -4.152 -30.406 -12.094 1 93.31 92 SER A C 1
ATOM 692 O O . SER A 1 92 ? -3.102 -30.875 -11.648 1 93.31 92 SER A O 1
ATOM 694 N N . HIS A 1 93 ? -5.348 -31.078 -12.078 1 92.12 93 HIS A N 1
ATOM 695 C CA . HIS A 1 93 ? -5.48 -32.406 -11.5 1 92.12 93 HIS A CA 1
ATOM 696 C C . HIS A 1 93 ? -5.824 -33.438 -12.57 1 92.12 93 HIS A C 1
ATOM 698 O O . HIS A 1 93 ? -6.773 -33.25 -13.336 1 92.12 93 HIS A O 1
ATOM 704 N N . THR A 1 94 ? -5.027 -34.438 -12.57 1 89.81 94 THR A N 1
ATOM 705 C CA . THR A 1 94 ? -5.336 -35.531 -13.477 1 89.81 94 THR A CA 1
ATOM 706 C C . THR A 1 94 ? -6.223 -36.562 -12.789 1 89.81 94 THR A C 1
ATOM 708 O O . THR A 1 94 ? -6.18 -36.719 -11.562 1 89.81 94 THR A O 1
ATOM 711 N N . SER A 1 95 ? -7.094 -37.125 -13.617 1 89.44 95 SER A N 1
ATOM 712 C CA . SER A 1 95 ? -8.039 -38.094 -13.078 1 89.44 95 SER A CA 1
ATOM 713 C C . SER A 1 95 ? -7.34 -39.406 -12.734 1 89.44 95 SER A C 1
ATOM 715 O O . SER A 1 95 ? -6.418 -39.844 -13.438 1 89.44 95 SER A O 1
ATOM 717 N N . TRP A 1 96 ? -7.617 -39.938 -11.633 1 78.94 96 TRP A N 1
ATOM 718 C CA . TRP A 1 96 ? -7.09 -41.25 -11.305 1 78.94 96 TRP A CA 1
ATOM 719 C C . TRP A 1 96 ? -8.07 -42.344 -11.719 1 78.94 96 TRP A C 1
ATOM 721 O O . TRP A 1 96 ? -9.289 -42.156 -11.648 1 78.94 96 TRP A O 1
ATOM 731 N N . GLU A 1 97 ? -7.777 -42.969 -13.008 1 63.97 97 GLU A N 1
ATOM 732 C CA . GLU A 1 97 ? -8.672 -44 -13.547 1 63.97 97 GLU A CA 1
ATOM 733 C C . GLU A 1 97 ? -8.609 -45.281 -12.734 1 63.97 97 GLU A C 1
ATOM 735 O O . GLU A 1 97 ? -7.523 -45.75 -12.391 1 63.97 97 GLU A O 1
ATOM 740 N N . ARG A 1 98 ? -9.781 -45.688 -11.875 1 56.41 98 ARG A N 1
ATOM 741 C CA . ARG A 1 98 ? -9.836 -47.062 -11.445 1 56.41 98 ARG A CA 1
ATOM 742 C C . ARG A 1 98 ? -10.312 -47.969 -12.57 1 56.41 98 ARG A C 1
ATOM 744 O O . ARG A 1 98 ? -10.984 -47.531 -13.5 1 56.41 98 ARG A O 1
ATOM 751 N N . GLY A 1 99 ? -9.688 -49.188 -12.719 1 49.16 99 GLY A N 1
ATOM 752 C CA . GLY A 1 99 ? -9.969 -50.312 -13.594 1 49.16 99 GLY A CA 1
ATOM 753 C C . GLY A 1 99 ? -11.43 -50.375 -14 1 49.16 99 GLY A C 1
ATOM 754 O O . GLY A 1 99 ? -11.734 -50.719 -15.156 1 49.16 99 GLY A O 1
ATOM 755 N N . ALA A 1 100 ? -12.312 -50.312 -13.109 1 48.31 100 ALA A N 1
ATOM 756 C CA . ALA A 1 100 ? -13.734 -50.625 -13.266 1 48.31 100 ALA A CA 1
ATOM 757 C C . ALA A 1 100 ? -14.422 -49.562 -14.125 1 48.31 100 ALA A C 1
ATOM 759 O O . ALA A 1 100 ? -15.531 -49.781 -14.625 1 48.31 100 ALA A O 1
ATOM 760 N N . ASP A 1 101 ? -13.914 -48.375 -14.258 1 52.81 101 ASP A N 1
ATOM 761 C CA . ASP A 1 101 ? -14.492 -47.281 -15.031 1 52.81 101 ASP A CA 1
ATOM 762 C C . ASP A 1 101 ? -14.398 -47.562 -16.531 1 52.81 101 ASP A C 1
ATOM 764 O O . ASP A 1 101 ? -14.883 -46.781 -17.344 1 52.81 101 ASP A O 1
ATOM 768 N N . LEU A 1 102 ? -13.781 -48.625 -16.812 1 49.72 102 LEU A N 1
ATOM 769 C CA . LEU A 1 102 ? -13.57 -49.156 -18.156 1 49.72 102 LEU A CA 1
ATOM 770 C C . LEU A 1 102 ? -14.883 -49.656 -18.75 1 49.72 102 LEU A C 1
ATOM 772 O O . LEU A 1 102 ? -14.977 -49.875 -19.969 1 49.72 102 LEU A O 1
ATOM 776 N N . GLN A 1 103 ? -15.789 -50 -17.828 1 52.22 103 GLN A N 1
ATOM 777 C CA . GLN A 1 103 ? -17.016 -50.531 -18.422 1 52.22 103 GLN A CA 1
ATOM 778 C C . GLN A 1 103 ? -18.031 -49.438 -18.672 1 52.22 103 GLN A C 1
ATOM 780 O O . GLN A 1 103 ? -19.25 -49.719 -18.688 1 52.22 103 GLN A O 1
ATOM 785 N N . GLN A 1 104 ? -17.578 -48.25 -18.844 1 59.03 104 GLN A N 1
ATOM 786 C CA . GLN A 1 104 ? -18.531 -47.156 -18.984 1 59.03 104 GLN A CA 1
ATOM 787 C C . GLN A 1 104 ? -19.031 -47.062 -20.438 1 59.03 104 GLN A C 1
ATOM 789 O O . GLN A 1 104 ? -18.344 -47.469 -21.359 1 59.03 104 GLN A O 1
ATOM 794 N N . PRO A 1 105 ? -20.422 -46.719 -20.531 1 62.69 105 PRO A N 1
ATOM 795 C CA . PRO A 1 105 ? -20.938 -46.5 -21.875 1 62.69 105 PRO A CA 1
ATOM 796 C C . PRO A 1 105 ? -20.047 -45.594 -22.703 1 62.69 105 PRO A C 1
ATOM 798 O O . PRO A 1 105 ? -19.281 -44.781 -22.156 1 62.69 105 PRO A O 1
ATOM 801 N N . SER A 1 106 ? -20 -45.844 -23.969 1 65.94 106 SER A N 1
ATOM 802 C CA . SER A 1 106 ? -19.188 -45.094 -24.938 1 65.94 106 SER A CA 1
ATOM 803 C C . SER A 1 106 ? -19.453 -43.594 -24.875 1 65.94 106 SER A C 1
ATOM 805 O O . SER A 1 106 ? -18.578 -42.781 -25.172 1 65.94 106 SER A O 1
ATOM 807 N N . ASN A 1 107 ? -20.719 -43.219 -24.375 1 76.12 107 ASN A N 1
ATOM 808 C CA . ASN A 1 107 ? -21.094 -41.812 -24.438 1 76.12 107 ASN A CA 1
ATOM 809 C C . ASN A 1 107 ? -20.891 -41.125 -23.094 1 76.12 107 ASN A C 1
ATOM 811 O O . ASN A 1 107 ? -21.5 -40.094 -22.828 1 76.12 107 ASN A O 1
ATOM 815 N N . GLY A 1 108 ? -20.125 -41.844 -22.25 1 83.81 108 GLY A N 1
ATOM 816 C CA . GLY A 1 108 ? -19.922 -41.188 -20.969 1 83.81 108 GLY A CA 1
ATOM 817 C C . GLY A 1 108 ? -18.625 -41.625 -20.297 1 83.81 108 GLY A C 1
ATOM 818 O O . GLY A 1 108 ? -17.984 -42.594 -20.719 1 83.81 108 GLY A O 1
ATOM 819 N N . ALA A 1 109 ? -18.234 -40.812 -19.406 1 87.19 109 ALA A N 1
ATOM 820 C CA . ALA A 1 109 ? -17.016 -41.125 -18.656 1 87.19 109 ALA A CA 1
ATOM 821 C C . ALA A 1 109 ? -17.094 -40.562 -17.25 1 87.19 109 ALA A C 1
ATOM 823 O O . ALA A 1 109 ? -17.688 -39.5 -17.016 1 87.19 109 ALA A O 1
ATOM 824 N N . ARG A 1 110 ? -16.609 -41.344 -16.359 1 89.56 110 ARG A N 1
ATOM 825 C CA . ARG A 1 110 ? -16.5 -40.875 -14.969 1 89.56 110 ARG A CA 1
ATOM 826 C C . ARG A 1 110 ? -15.07 -40.5 -14.625 1 89.56 110 ARG A C 1
ATOM 828 O O . ARG A 1 110 ? -14.133 -41.219 -14.961 1 89.56 110 ARG A O 1
ATOM 835 N N . PHE A 1 111 ? -14.922 -39.406 -14.016 1 91.81 111 PHE A N 1
ATOM 836 C CA . PHE A 1 111 ? -13.602 -38.906 -13.617 1 91.81 111 PHE A CA 1
ATOM 837 C C . PHE A 1 111 ? -13.539 -38.719 -12.109 1 91.81 111 PHE A C 1
ATOM 839 O O . PHE A 1 111 ? -14.484 -38.219 -11.5 1 91.81 111 PHE A O 1
ATOM 846 N N . ARG A 1 112 ? -12.43 -39.125 -11.555 1 91.06 112 ARG A N 1
ATOM 847 C CA . ARG A 1 112 ? -12.172 -38.906 -10.141 1 91.06 112 ARG A CA 1
ATOM 848 C C . ARG A 1 112 ? -10.859 -38.156 -9.93 1 91.06 112 ARG A C 1
ATOM 850 O O . ARG A 1 112 ? -9.82 -38.562 -10.453 1 91.06 112 ARG A O 1
ATOM 857 N N . PHE A 1 113 ? -10.984 -37.125 -9.258 1 91.06 113 PHE A N 1
ATOM 858 C CA . PHE A 1 113 ? -9.82 -36.281 -9.016 1 91.06 113 PHE A CA 1
ATOM 859 C C . PHE A 1 113 ? -9.516 -36.188 -7.523 1 91.06 113 PHE A C 1
ATOM 861 O O . PHE A 1 113 ? -10.43 -36.188 -6.695 1 91.06 113 PHE A O 1
ATOM 868 N N . ASN A 1 114 ? -8.258 -36.188 -7.285 1 85.25 114 ASN A N 1
ATOM 869 C CA . ASN A 1 114 ? -7.844 -35.938 -5.91 1 85.25 114 ASN A CA 1
ATOM 870 C C . ASN A 1 114 ? -7.672 -34.469 -5.629 1 85.25 114 ASN A C 1
ATOM 872 O O . ASN A 1 114 ? -6.676 -33.844 -6.035 1 85.25 114 ASN A O 1
ATOM 876 N N . VAL A 1 115 ? -8.719 -33.938 -4.992 1 85.62 115 VAL A N 1
ATOM 877 C CA . VAL A 1 115 ? -8.664 -32.5 -4.711 1 85.62 115 VAL A CA 1
ATOM 878 C C . VAL A 1 115 ? -8.422 -32.281 -3.221 1 85.62 115 VAL A C 1
ATOM 880 O O . VAL A 1 115 ? -9.18 -32.781 -2.381 1 85.62 115 VAL A O 1
ATOM 883 N N . THR A 1 116 ? -7.203 -32.156 -2.854 1 74.12 116 THR A N 1
ATOM 884 C CA . THR A 1 116 ? -6.914 -31.875 -1.456 1 74.12 116 THR A CA 1
ATOM 885 C C . THR A 1 116 ? -6.762 -30.375 -1.245 1 74.12 116 THR A C 1
ATOM 887 O O . THR A 1 116 ? -6.309 -29.656 -2.141 1 74.12 116 THR A O 1
ATOM 890 N N . SER A 1 117 ? -7.352 -29.969 -0.175 1 68.62 117 SER A N 1
ATOM 891 C CA . SER A 1 117 ? -7.289 -28.547 0.151 1 68.62 117 SER A CA 1
ATOM 892 C C . SER A 1 117 ? -5.891 -28.156 0.619 1 68.62 117 SER A C 1
ATOM 894 O O . SER A 1 117 ? -5.199 -28.938 1.261 1 68.62 117 SER A O 1
ATOM 896 N N . THR A 1 118 ? -5.383 -27.141 -0.07 1 71 118 THR A N 1
ATOM 897 C CA . THR A 1 118 ? -4.133 -26.547 0.391 1 71 118 THR A CA 1
ATOM 898 C C . THR A 1 118 ? -4.395 -25.516 1.483 1 71 118 THR A C 1
ATOM 900 O O . THR A 1 118 ? -5.148 -24.562 1.276 1 71 118 THR A O 1
ATOM 903 N N . PRO A 1 119 ? -3.779 -25.766 2.641 1 71.56 119 PRO A N 1
ATOM 904 C CA . PRO A 1 119 ? -4 -24.812 3.719 1 71.56 119 PRO A CA 1
ATOM 905 C C . PRO A 1 119 ? -3.578 -23.391 3.336 1 71.56 119 PRO A C 1
ATOM 907 O O . PRO A 1 119 ? -2.586 -23.203 2.625 1 71.56 119 PRO A O 1
ATOM 910 N N . GLY A 1 120 ? -4.352 -22.422 3.695 1 75.25 120 GLY A N 1
ATOM 911 C CA . GLY A 1 120 ? -4.031 -21.016 3.5 1 75.25 120 GLY A CA 1
ATOM 912 C C . GLY A 1 120 ? -4.516 -20.469 2.17 1 75.25 120 GLY A C 1
ATOM 913 O O . GLY A 1 120 ? -4.305 -19.297 1.86 1 75.25 120 GLY A O 1
ATOM 914 N N . GLU A 1 121 ? -5.086 -21.328 1.379 1 82.06 121 GLU A N 1
ATOM 915 C CA . GLU A 1 121 ? -5.598 -20.875 0.089 1 82.06 121 GLU A CA 1
ATOM 916 C C . GLU A 1 121 ? -7.121 -20.969 0.035 1 82.06 121 GLU A C 1
ATOM 918 O O . GLU A 1 121 ? -7.711 -21.875 0.607 1 82.06 121 GLU A O 1
ATOM 923 N N . SER A 1 122 ? -7.621 -19.938 -0.518 1 86.44 122 SER A N 1
ATOM 924 C CA . SER A 1 122 ? -9.062 -19.953 -0.741 1 86.44 122 SER A CA 1
ATOM 925 C C . SER A 1 122 ? -9.398 -20.375 -2.17 1 86.44 122 SER A C 1
ATOM 927 O O . SER A 1 122 ? -8.82 -19.844 -3.125 1 86.44 122 SER A O 1
ATOM 929 N N . LEU A 1 123 ? -10.312 -21.328 -2.205 1 89.62 123 LEU A N 1
ATOM 930 C CA . LEU A 1 123 ? -10.75 -21.781 -3.52 1 89.62 123 LEU A CA 1
ATOM 931 C C . LEU A 1 123 ? -11.711 -20.797 -4.156 1 89.62 123 LEU A C 1
ATOM 933 O O . LEU A 1 123 ? -12.703 -20.406 -3.535 1 89.62 123 LEU A O 1
ATOM 937 N N . LEU A 1 124 ? -11.398 -20.422 -5.391 1 89.12 124 LEU A N 1
ATOM 938 C CA . LEU A 1 124 ? -12.195 -19.375 -6.039 1 89.12 124 LEU A CA 1
ATOM 939 C C . LEU A 1 124 ? -12.922 -19.938 -7.254 1 89.12 124 LEU A C 1
ATOM 941 O O . LEU A 1 124 ? -13.875 -19.328 -7.746 1 89.12 124 LEU A O 1
ATOM 945 N N . GLY A 1 125 ? -12.453 -21.047 -7.734 1 91 125 GLY A N 1
ATOM 946 C CA . GLY A 1 125 ? -13.07 -21.625 -8.914 1 91 125 GLY A CA 1
ATOM 947 C C . GLY A 1 125 ? -12.523 -23 -9.25 1 91 125 GLY A C 1
ATOM 948 O O . GLY A 1 125 ? -11.484 -23.406 -8.734 1 91 125 GLY A O 1
ATOM 949 N N . ALA A 1 126 ? -13.312 -23.703 -10.125 1 94.31 126 ALA A N 1
ATOM 950 C CA . ALA A 1 126 ? -12.922 -25.016 -10.625 1 94.31 126 ALA A CA 1
ATOM 951 C C . ALA A 1 126 ? -13.602 -25.328 -11.953 1 94.31 126 ALA A C 1
ATOM 953 O O . ALA A 1 126 ? -14.789 -25.047 -12.133 1 94.31 126 ALA A O 1
ATOM 954 N N . GLU A 1 127 ? -12.836 -25.859 -12.812 1 95.38 127 GLU A N 1
ATOM 955 C CA . GLU A 1 127 ? -13.359 -26.172 -14.141 1 95.38 127 GLU A CA 1
ATOM 956 C C . GLU A 1 127 ? -12.82 -27.5 -14.656 1 95.38 127 GLU A C 1
ATOM 958 O O . GLU A 1 127 ? -11.648 -27.828 -14.43 1 95.38 127 GLU A O 1
ATOM 963 N N . LEU A 1 128 ? -13.672 -28.234 -15.281 1 95.06 128 LEU A N 1
ATOM 964 C CA . LEU A 1 128 ? -13.25 -29.406 -16.031 1 95.06 128 LEU A CA 1
ATOM 965 C C . LEU A 1 128 ? -12.938 -29.047 -17.484 1 95.06 128 LEU A C 1
ATOM 967 O O . LEU A 1 128 ? -13.773 -28.469 -18.172 1 95.06 128 LEU A O 1
ATOM 971 N N . ARG A 1 129 ? -11.758 -29.391 -17.812 1 94.19 129 ARG A N 1
ATOM 972 C CA . ARG A 1 129 ? -11.328 -29.062 -19.172 1 94.19 129 ARG A CA 1
ATOM 973 C C . ARG A 1 129 ? -11.297 -30.312 -20.047 1 94.19 129 ARG A C 1
ATOM 975 O O . ARG A 1 129 ? -10.68 -31.312 -19.672 1 94.19 129 ARG A O 1
ATOM 982 N N . LEU A 1 130 ? -11.984 -30.125 -21.172 1 92.75 130 LEU A N 1
ATOM 983 C CA . LEU A 1 130 ? -12.039 -31.203 -22.156 1 92.75 130 LEU A CA 1
ATOM 984 C C . LEU A 1 130 ? -11.594 -30.719 -23.531 1 92.75 130 LEU A C 1
ATOM 986 O O . LEU A 1 130 ? -11.766 -29.547 -23.859 1 92.75 130 LEU A O 1
ATOM 990 N N . TYR A 1 131 ? -11.023 -31.656 -24.234 1 91.81 131 TYR A N 1
ATOM 991 C CA . TYR A 1 131 ? -10.586 -31.312 -25.578 1 91.81 131 TYR A CA 1
ATOM 992 C C . TYR A 1 131 ? -11.508 -31.922 -26.625 1 91.81 131 TYR A C 1
ATOM 994 O O . TYR A 1 131 ? -11.805 -33.125 -26.578 1 91.81 131 TYR A O 1
ATOM 1002 N N . ARG A 1 132 ? -11.906 -31.078 -27.531 1 89.19 132 ARG A N 1
ATOM 1003 C CA . ARG A 1 132 ? -12.773 -31.516 -28.625 1 89.19 132 ARG A CA 1
ATOM 1004 C C . ARG A 1 132 ? -11.969 -31.766 -29.891 1 89.19 132 ARG A C 1
ATOM 1006 O O . ARG A 1 132 ? -11.188 -30.922 -30.312 1 89.19 132 ARG A O 1
ATOM 1013 N N . LEU A 1 133 ? -12.273 -32.906 -30.469 1 85.12 133 LEU A N 1
ATOM 1014 C CA . LEU A 1 133 ? -11.609 -33.25 -31.719 1 85.12 133 LEU A CA 1
ATOM 1015 C C . LEU A 1 133 ? -12.344 -32.656 -32.906 1 85.12 133 LEU A C 1
ATOM 1017 O O . LEU A 1 133 ? -13.539 -32.375 -32.844 1 85.12 133 LEU A O 1
ATOM 1021 N N . ALA A 1 134 ? -11.562 -32.25 -33.906 1 75.25 134 ALA A N 1
ATOM 1022 C CA . ALA A 1 134 ? -12.156 -31.734 -35.125 1 75.25 134 ALA A CA 1
ATOM 1023 C C . ALA A 1 134 ? -13.078 -32.75 -35.781 1 75.25 134 ALA A C 1
ATOM 1025 O O . ALA A 1 134 ? -12.852 -33.969 -35.656 1 75.25 134 ALA A O 1
ATOM 1026 N N . ALA A 1 135 ? -14.305 -32.25 -36.062 1 62.25 135 ALA A N 1
ATOM 1027 C CA . ALA A 1 135 ? -15.281 -33.094 -36.75 1 62.25 135 ALA A CA 1
ATOM 1028 C C . ALA A 1 135 ? -14.664 -33.75 -37.969 1 62.25 135 ALA A C 1
ATOM 1030 O O . ALA A 1 135 ? -13.836 -33.156 -38.656 1 62.25 135 ALA A O 1
ATOM 1031 N N . ALA A 1 136 ? -14.461 -34.969 -37.969 1 54.72 136 ALA A N 1
ATOM 1032 C CA . ALA A 1 136 ? -14.148 -35.562 -39.25 1 54.72 136 ALA A CA 1
ATOM 1033 C C . ALA A 1 136 ? -14.977 -34.938 -40.375 1 54.72 136 ALA A C 1
ATOM 1035 O O . ALA A 1 136 ? -16.094 -34.469 -40.125 1 54.72 136 ALA A O 1
ATOM 1036 N N . GLU A 1 137 ? -14.359 -34.281 -41.375 1 49.78 137 GLU A N 1
ATOM 1037 C CA . GLU A 1 137 ? -15.078 -33.812 -42.562 1 49.78 137 GLU A CA 1
ATOM 1038 C C . GLU 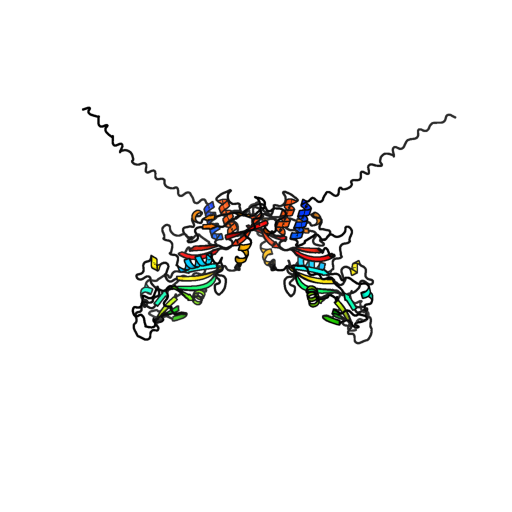A 1 137 ? -16.328 -34.625 -42.812 1 49.78 137 GLU A C 1
ATOM 1040 O O . GLU A 1 137 ? -16.25 -35.844 -43 1 49.78 137 GLU A O 1
ATOM 1045 N N . ALA A 1 138 ? -17.375 -34.5 -42.062 1 47.66 138 ALA A N 1
ATOM 1046 C CA . ALA A 1 138 ? -18.578 -35.156 -42.562 1 47.66 138 ALA A CA 1
ATOM 1047 C C . ALA A 1 138 ? -18.609 -35.219 -44.094 1 47.66 138 ALA A C 1
ATOM 1049 O O . ALA A 1 138 ? -18.172 -34.25 -44.75 1 47.66 138 ALA A O 1
ATOM 1050 N N . SER A 1 139 ? -18.609 -36.344 -44.562 1 46.31 139 SER A N 1
ATOM 1051 C CA . SER A 1 139 ? -18.859 -36.5 -46 1 46.31 139 SER A CA 1
ATOM 1052 C C . SER A 1 139 ? -19.844 -35.438 -46.5 1 46.31 139 SER A C 1
ATOM 1054 O O . SER A 1 139 ? -19.812 -35.062 -47.688 1 46.31 139 SER A O 1
ATOM 1056 N N . CYS A 1 140 ? -21.312 -35.594 -46.125 1 46.28 140 CYS A N 1
ATOM 1057 C CA . CYS A 1 140 ? -22.297 -34.938 -47 1 46.28 140 CYS A CA 1
ATOM 1058 C C . CYS A 1 140 ? -22.406 -33.469 -46.719 1 46.28 140 CYS A C 1
ATOM 1060 O O . CYS A 1 140 ? -22.5 -33.062 -45.562 1 46.28 140 CYS A O 1
ATOM 1062 N N . PRO A 1 141 ? -22 -32.5 -47.562 1 49.84 141 PRO A N 1
ATOM 1063 C CA . PRO A 1 141 ? -21.922 -31.031 -47.562 1 49.84 141 PRO A CA 1
ATOM 1064 C C . PRO A 1 141 ? -23.078 -30.375 -46.844 1 49.84 141 PRO A C 1
ATOM 1066 O O . PRO A 1 141 ? -22.984 -29.188 -46.469 1 49.84 141 PRO A O 1
ATOM 1069 N N . GLY A 1 142 ? -24.422 -30.938 -46.906 1 48.44 142 GLY A N 1
ATOM 1070 C CA . GLY A 1 142 ? -25.656 -30.172 -46.781 1 48.44 142 GLY A CA 1
ATOM 1071 C C . GLY A 1 142 ? -26.281 -30.297 -45.406 1 48.44 142 GLY A C 1
ATOM 1072 O O . GLY A 1 142 ? -27.297 -29.672 -45.125 1 48.44 142 GLY A O 1
ATOM 1073 N N . GLY A 1 143 ? -26.312 -31.484 -44.531 1 51.81 143 GLY A N 1
ATOM 1074 C CA . GLY A 1 143 ? -27.281 -31.578 -43.469 1 51.81 143 GLY A CA 1
ATOM 1075 C C . GLY A 1 143 ? -26.766 -30.969 -42.156 1 51.81 143 GLY A C 1
ATOM 1076 O O . GLY A 1 143 ? -25.578 -30.703 -42.031 1 51.81 143 GLY A O 1
ATOM 1077 N N . PRO A 1 144 ? -27.719 -30.297 -41.375 1 55.56 144 PRO A N 1
ATOM 1078 C CA . PRO A 1 144 ? -27.359 -29.672 -40.094 1 55.56 144 PRO A CA 1
ATOM 1079 C C . PRO A 1 144 ? -26.547 -30.594 -39.188 1 55.56 144 PRO A C 1
ATOM 1081 O O . PRO A 1 144 ? -26.859 -31.781 -39.062 1 55.56 144 PRO A O 1
ATOM 1084 N N . SER A 1 145 ? -25.359 -30.484 -39.062 1 60.25 145 SER A N 1
ATOM 1085 C CA . SER A 1 145 ? -24.516 -31.266 -38.156 1 60.25 145 SER A CA 1
ATOM 1086 C C . SER A 1 145 ? -25.141 -31.422 -36.781 1 60.25 145 SER A C 1
ATOM 1088 O O . SER A 1 145 ? -25.703 -30.469 -36.25 1 60.25 145 SER A O 1
ATOM 1090 N N . PRO A 1 146 ? -25.453 -32.656 -36.281 1 66.56 146 PRO A N 1
ATOM 1091 C CA . PRO A 1 146 ? -26.094 -32.875 -35 1 66.56 146 PRO A CA 1
ATOM 1092 C C . PRO A 1 146 ? -25.375 -32.094 -33.875 1 66.56 146 PRO A C 1
ATOM 1094 O O . PRO A 1 146 ? -24.156 -31.938 -33.906 1 66.56 146 PRO A O 1
ATOM 1097 N N . VAL A 1 147 ? -26.281 -31.406 -33.156 1 74.62 147 VAL A N 1
ATOM 1098 C CA . VAL A 1 147 ? -25.766 -30.656 -32.031 1 74.62 147 VAL A CA 1
ATOM 1099 C C . VAL A 1 147 ? -25.5 -31.625 -30.859 1 74.62 147 VAL A C 1
ATOM 1101 O O . VAL A 1 147 ? -26.375 -32.406 -30.484 1 74.62 147 VAL A O 1
ATOM 1104 N N . GLU A 1 148 ? -24.266 -31.688 -30.516 1 82.56 148 GLU A N 1
ATOM 1105 C CA . GLU A 1 148 ? -23.891 -32.469 -29.344 1 82.56 148 GLU A CA 1
ATOM 1106 C C . GLU A 1 148 ? -23.922 -31.625 -28.078 1 82.56 148 GLU A C 1
ATOM 1108 O O . GLU A 1 148 ? -23.531 -30.453 -28.094 1 82.56 148 GLU A O 1
ATOM 1113 N N . VAL A 1 149 ? -24.578 -32.219 -27.031 1 88.75 149 VAL A N 1
ATOM 1114 C CA . VAL A 1 149 ? -24.656 -31.547 -25.75 1 88.75 149 VAL A CA 1
ATOM 1115 C C . VAL A 1 149 ? -23.875 -32.344 -24.688 1 88.75 149 VAL A C 1
ATOM 1117 O O . VAL A 1 149 ? -24.047 -33.531 -24.562 1 88.75 149 VAL A O 1
ATOM 1120 N N . VAL A 1 150 ? -23.031 -31.578 -24.047 1 91.44 150 VAL A N 1
ATOM 1121 C CA . VAL A 1 150 ? -22.25 -32.188 -22.984 1 91.44 150 VAL A CA 1
ATOM 1122 C C . VAL A 1 150 ? -22.781 -31.75 -21.625 1 91.44 150 VAL A C 1
ATOM 1124 O O . VAL A 1 150 ? -23 -30.547 -21.391 1 91.44 150 VAL A O 1
ATOM 1127 N N . ARG A 1 151 ? -23.016 -32.75 -20.797 1 94.19 151 ARG A N 1
ATOM 1128 C CA . ARG A 1 151 ? -23.484 -32.5 -19.438 1 94.19 151 ARG A CA 1
ATOM 1129 C C . ARG A 1 151 ? -22.547 -33.125 -18.406 1 94.19 151 ARG A C 1
ATOM 1131 O O . ARG A 1 151 ? -22.078 -34.25 -18.578 1 94.19 151 ARG A O 1
ATOM 1138 N N . VAL A 1 152 ? -22.234 -32.312 -17.406 1 95.69 152 VAL A N 1
ATOM 1139 C CA . VAL A 1 152 ? -21.391 -32.844 -16.344 1 95.69 152 VAL A CA 1
ATOM 1140 C C . VAL A 1 152 ? -22.188 -32.906 -15.039 1 95.69 152 VAL A C 1
ATOM 1142 O O . VAL A 1 152 ? -22.922 -31.984 -14.695 1 95.69 152 VAL A O 1
ATOM 1145 N N . TYR A 1 153 ? -22.031 -34.094 -14.398 1 95.69 153 TYR A N 1
ATOM 1146 C CA . TYR A 1 153 ? -22.766 -34.375 -13.164 1 95.69 153 TYR A CA 1
ATOM 1147 C C . TYR A 1 153 ? -21.797 -34.688 -12.023 1 95.69 153 TYR A C 1
ATOM 1149 O O . TYR A 1 153 ? -20.719 -35.219 -12.242 1 95.69 153 TYR A O 1
ATOM 1157 N N . GLU A 1 154 ? -22.219 -34.281 -10.859 1 96.44 154 GLU A N 1
ATOM 1158 C CA . GLU A 1 154 ? -21.562 -34.75 -9.648 1 96.44 154 GLU A CA 1
ATOM 1159 C C . GLU A 1 154 ? -22.141 -36.094 -9.203 1 96.44 154 GLU A C 1
ATOM 1161 O O . GLU A 1 154 ? -23.375 -36.25 -9.109 1 96.44 154 GLU A O 1
ATOM 1166 N N . VAL A 1 155 ? -21.281 -36.969 -8.914 1 93.81 155 VAL A N 1
ATOM 1167 C CA . VAL A 1 155 ? -21.75 -38.25 -8.438 1 93.81 155 VAL A CA 1
ATOM 1168 C C . VAL A 1 155 ? -21.938 -38.219 -6.926 1 93.81 155 VAL A C 1
ATOM 1170 O O . VAL A 1 155 ? -20.969 -38.156 -6.176 1 93.81 155 VAL A O 1
ATOM 1173 N N . LEU A 1 156 ? -23.172 -38.25 -6.492 1 93.06 156 LEU A N 1
ATOM 1174 C CA . LEU A 1 156 ? -23.453 -38.25 -5.062 1 93.06 156 LEU A CA 1
ATOM 1175 C C . LEU A 1 156 ? -23.344 -39.656 -4.48 1 93.06 156 LEU A C 1
ATOM 1177 O O . LEU A 1 156 ? -22.797 -39.844 -3.396 1 93.06 156 LEU A O 1
ATOM 1181 N N . ARG A 1 157 ? -23.938 -40.594 -5.215 1 89.25 157 ARG A N 1
ATOM 1182 C CA . ARG A 1 157 ? -23.875 -42 -4.859 1 89.25 157 ARG A CA 1
ATOM 1183 C C . ARG A 1 157 ? -23.625 -42.875 -6.09 1 89.25 157 ARG A C 1
ATOM 1185 O O . ARG A 1 157 ? -24.391 -42.812 -7.059 1 89.25 157 ARG A O 1
ATOM 1192 N N . PRO A 1 158 ? -22.516 -43.594 -5.965 1 85.44 158 PRO A N 1
ATOM 1193 C CA . PRO A 1 158 ? -22.234 -44.438 -7.129 1 85.44 158 PRO A CA 1
ATOM 1194 C C . PRO A 1 158 ? -23.234 -45.594 -7.277 1 85.44 158 PRO A C 1
ATOM 1196 O O . PRO A 1 158 ? -23.875 -46 -6.301 1 85.44 158 PRO A O 1
ATOM 1199 N N . ALA A 1 159 ? -23.297 -45.938 -8.562 1 80.69 159 ALA A N 1
ATOM 1200 C CA . ALA A 1 159 ? -24.156 -47.094 -8.82 1 80.69 159 ALA A CA 1
ATOM 1201 C C . ALA A 1 159 ? -23.547 -48.375 -8.266 1 80.69 159 ALA A C 1
ATOM 1203 O O . ALA A 1 159 ? -22.344 -48.594 -8.414 1 80.69 159 ALA A O 1
ATOM 1204 N N . THR A 1 160 ? -24.297 -49 -7.371 1 77.31 160 THR A N 1
ATOM 1205 C CA . THR A 1 160 ? -23.859 -50.312 -6.871 1 77.31 160 THR A CA 1
ATOM 1206 C C . THR A 1 160 ? -24.875 -51.406 -7.223 1 77.31 160 THR A C 1
ATOM 1208 O O . THR A 1 160 ? -26 -51.094 -7.613 1 77.31 160 THR A O 1
ATOM 1211 N N . ARG A 1 161 ? -24.312 -52.594 -7.367 1 73.69 161 ARG A N 1
ATOM 1212 C CA . ARG A 1 161 ? -25.203 -53.719 -7.625 1 73.69 161 ARG A CA 1
ATOM 1213 C C . ARG A 1 161 ? -26.359 -53.75 -6.625 1 73.69 161 ARG A C 1
ATOM 1215 O O . ARG A 1 161 ? -27.484 -54.094 -6.98 1 73.69 161 ARG A O 1
ATOM 1222 N N . ARG A 1 162 ? -26.109 -53.344 -5.465 1 69.81 162 ARG A N 1
ATOM 1223 C CA . ARG A 1 162 ? -27.094 -53.375 -4.395 1 69.81 162 ARG A CA 1
ATOM 1224 C C . ARG A 1 162 ? -28.047 -52.188 -4.469 1 69.81 162 ARG A C 1
ATOM 1226 O O . ARG A 1 162 ? -29.25 -52.344 -4.285 1 69.81 162 ARG A O 1
ATOM 1233 N N . LEU A 1 163 ? -27.469 -50.969 -4.738 1 69.81 163 LEU A N 1
ATOM 1234 C CA . LEU A 1 163 ? -28.219 -49.75 -4.551 1 69.81 163 LEU A CA 1
ATOM 1235 C C . LEU A 1 163 ? -28.828 -49.281 -5.863 1 69.81 163 LEU A C 1
ATOM 1237 O O . LEU A 1 163 ? -29.719 -48.406 -5.867 1 69.81 163 LEU A O 1
ATOM 1241 N N . GLY A 1 164 ? -28.578 -49.969 -6.887 1 71.44 164 GLY A N 1
ATOM 1242 C CA . GLY A 1 164 ? -29.172 -49.625 -8.172 1 71.44 164 GLY A CA 1
ATOM 1243 C C . GLY A 1 164 ? -28.438 -48.5 -8.898 1 71.44 164 GLY A C 1
ATOM 1244 O O . GLY A 1 164 ? -27.203 -48.5 -8.93 1 71.44 164 GLY A O 1
ATOM 1245 N N . GLU A 1 165 ? -29.312 -47.406 -9.359 1 80 165 GLU A N 1
ATOM 1246 C CA . GLU A 1 165 ? -28.844 -46.344 -10.242 1 80 165 GLU A CA 1
ATOM 1247 C C . GLU A 1 165 ? -28.062 -45.281 -9.461 1 80 165 GLU A C 1
ATOM 1249 O O . GLU A 1 165 ? -28.297 -45.094 -8.266 1 80 165 GLU A O 1
ATOM 1254 N N . ALA A 1 166 ? -27.125 -44.75 -10.094 1 84.81 166 ALA A N 1
ATOM 1255 C CA . ALA A 1 166 ? -26.312 -43.688 -9.484 1 84.81 166 ALA A CA 1
ATOM 1256 C C . ALA A 1 166 ? -27.141 -42.438 -9.25 1 84.81 166 ALA A C 1
ATOM 1258 O O . ALA A 1 166 ? -28.078 -42.125 -10 1 84.81 166 ALA A O 1
ATOM 1259 N N . HIS A 1 167 ? -27.016 -41.75 -8.109 1 91.38 167 HIS A N 1
ATOM 1260 C CA . HIS A 1 167 ? -27.578 -40.438 -7.859 1 91.38 167 HIS A CA 1
ATOM 1261 C C . HIS A 1 167 ? -26.656 -39.344 -8.359 1 91.38 167 HIS A C 1
ATOM 1263 O O . HIS A 1 167 ? -25.547 -39.188 -7.871 1 91.38 167 HIS A O 1
ATOM 1269 N N . LEU A 1 168 ? -27.172 -38.594 -9.359 1 93.69 168 LEU A N 1
ATOM 1270 C CA . LEU A 1 168 ? -26.344 -37.594 -10.016 1 93.69 168 LEU A CA 1
ATOM 1271 C C . LEU A 1 168 ? -26.922 -36.188 -9.805 1 93.69 168 LEU A C 1
ATOM 1273 O O . LEU A 1 168 ? -28.141 -36.031 -9.703 1 93.69 168 LEU A O 1
ATOM 1277 N N . ARG A 1 169 ? -26.094 -35.219 -9.648 1 96.19 169 ARG A N 1
ATOM 1278 C CA . ARG A 1 169 ? -26.469 -33.812 -9.586 1 96.19 169 ARG A CA 1
ATOM 1279 C C . ARG A 1 169 ? -25.875 -33.031 -10.758 1 96.19 169 ARG A C 1
ATOM 1281 O O . ARG A 1 169 ? -24.641 -33 -10.914 1 96.19 169 ARG A O 1
ATOM 1288 N N . LEU 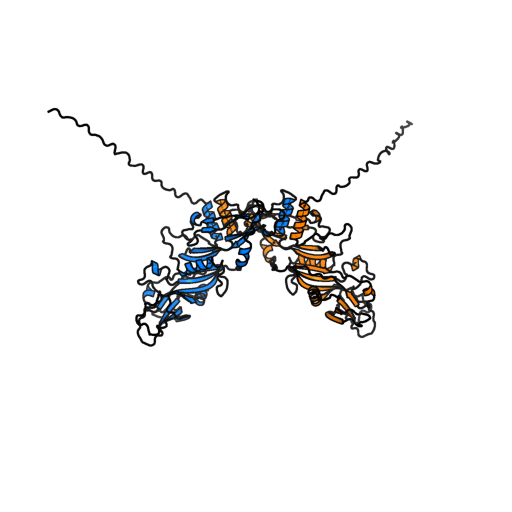A 1 170 ? -26.703 -32.344 -11.555 1 96.5 170 LEU A N 1
ATOM 1289 C CA . LEU A 1 170 ? -26.234 -31.594 -12.719 1 96.5 170 LEU A CA 1
ATOM 1290 C C . LEU A 1 170 ? -25.453 -30.344 -12.297 1 96.5 170 LEU A C 1
ATOM 1292 O O . LEU A 1 170 ? -25.922 -29.578 -11.453 1 96.5 170 LEU A O 1
ATOM 1296 N N . LEU A 1 171 ? -24.312 -30.219 -12.844 1 97 171 LEU A N 1
ATOM 1297 C CA . LEU A 1 171 ? -23.484 -29.078 -12.508 1 97 171 LEU A CA 1
ATOM 1298 C C . LEU A 1 171 ? -23.484 -28.047 -13.641 1 97 171 LEU A C 1
ATOM 1300 O O . LEU A 1 171 ? -23.688 -26.859 -13.406 1 97 171 LEU A O 1
ATOM 1304 N N . ASP A 1 172 ? -23.219 -28.453 -14.812 1 96.56 172 ASP A N 1
ATOM 1305 C CA . ASP A 1 172 ? -23.094 -27.562 -15.961 1 96.56 172 ASP A CA 1
ATOM 1306 C C . ASP A 1 172 ? -23.469 -28.281 -17.25 1 96.56 172 ASP A C 1
ATOM 1308 O O . ASP A 1 172 ? -23.438 -29.5 -17.328 1 96.56 172 ASP A O 1
ATOM 1312 N N . THR A 1 173 ? -23.938 -27.484 -18.25 1 94.62 173 THR A N 1
ATOM 1313 C CA . THR A 1 173 ? -24.297 -27.969 -19.578 1 94.62 173 THR A CA 1
ATOM 1314 C C . THR A 1 173 ? -23.75 -27.062 -20.672 1 94.62 173 THR A C 1
ATOM 1316 O O . THR A 1 173 ? -23.766 -25.844 -20.531 1 94.62 173 THR A O 1
ATOM 1319 N N . ARG A 1 174 ? -23.141 -27.781 -21.672 1 91.12 174 ARG A N 1
ATOM 1320 C CA . ARG A 1 174 ? -22.625 -27 -22.781 1 91.12 174 ARG A CA 1
ATOM 1321 C C . ARG A 1 174 ? -22.922 -27.672 -24.109 1 91.12 174 ARG A C 1
ATOM 1323 O O . ARG A 1 174 ? -22.844 -28.891 -24.234 1 91.12 174 ARG A O 1
ATOM 1330 N N . ALA A 1 175 ? -23.281 -26.781 -25.047 1 86.75 175 ALA A N 1
ATOM 1331 C CA . ALA A 1 175 ? -23.469 -27.266 -26.406 1 86.75 175 ALA A CA 1
ATOM 1332 C C . ALA A 1 175 ? -22.156 -27.25 -27.172 1 86.75 175 ALA A C 1
ATOM 1334 O O . ALA A 1 175 ? -21.375 -26.297 -27.062 1 86.75 175 ALA A O 1
ATOM 1335 N N . LEU A 1 176 ? -21.906 -28.359 -27.844 1 80.88 176 LEU A N 1
ATOM 1336 C CA . LEU A 1 176 ? -20.641 -28.453 -28.578 1 80.88 176 LEU A CA 1
ATOM 1337 C C . LEU A 1 176 ? -20.75 -27.781 -29.938 1 80.88 176 LEU A C 1
ATOM 1339 O O . LEU A 1 176 ? -21.766 -27.938 -30.641 1 80.88 176 LEU A O 1
ATOM 1343 N N . VAL A 1 177 ? -19.812 -26.875 -30.109 1 72.94 177 VAL A N 1
ATOM 1344 C CA . VAL A 1 177 ? -19.656 -26.297 -31.438 1 72.94 177 VAL A CA 1
ATOM 1345 C C . VAL A 1 177 ? -18.703 -27.141 -32.281 1 72.94 177 VAL A C 1
ATOM 1347 O O . VAL A 1 177 ? -17.75 -27.703 -31.75 1 72.94 177 VAL A O 1
ATOM 1350 N N . PRO A 1 178 ? -19.062 -27.266 -33.562 1 72.06 178 PRO A N 1
ATOM 1351 C CA . PRO A 1 178 ? -18.234 -28.109 -34.438 1 72.06 178 PRO A CA 1
ATOM 1352 C C . PRO A 1 178 ? -16.828 -27.516 -34.656 1 72.06 178 PRO A C 1
ATOM 1354 O O . PRO A 1 178 ? -16.453 -27.266 -35.812 1 72.06 178 PRO A O 1
ATOM 1357 N N . ARG A 1 179 ? -16.219 -26.984 -33.625 1 74.38 179 ARG A N 1
ATOM 1358 C CA . ARG A 1 179 ? -14.867 -26.469 -33.719 1 74.38 179 ARG A CA 1
ATOM 1359 C C . ARG A 1 179 ? -13.953 -27.156 -32.719 1 74.38 179 ARG A C 1
ATOM 1361 O O . ARG A 1 179 ? -14.391 -27.516 -31.625 1 74.38 179 ARG A O 1
ATOM 1368 N N . ARG A 1 180 ? -12.734 -27.375 -33.25 1 80.81 180 ARG A N 1
ATOM 1369 C CA . ARG A 1 180 ? -11.727 -27.938 -32.375 1 80.81 180 ARG A CA 1
ATOM 1370 C C . ARG A 1 180 ? -11.344 -26.938 -31.266 1 80.81 180 ARG A C 1
ATOM 1372 O O . ARG A 1 180 ? -11.281 -25.734 -31.531 1 80.81 180 ARG A O 1
ATOM 1379 N N . GLY A 1 181 ? -11.18 -27.469 -30.094 1 86.38 181 GLY A N 1
ATOM 1380 C CA . GLY A 1 181 ? -10.719 -26.594 -29.031 1 86.38 181 GLY A CA 1
ATOM 1381 C C . GLY A 1 181 ? -11.039 -27.125 -27.641 1 86.38 181 GLY A C 1
ATOM 1382 O O . GLY A 1 181 ? -11.43 -28.281 -27.484 1 86.38 181 GLY A O 1
ATOM 1383 N N . TRP A 1 182 ? -10.773 -26.281 -26.766 1 88.62 182 TRP A N 1
ATOM 1384 C CA . TRP A 1 182 ? -10.969 -26.672 -25.375 1 88.62 182 TRP A CA 1
ATOM 1385 C C . TRP A 1 182 ? -12.352 -26.234 -24.891 1 88.62 182 TRP A C 1
ATOM 1387 O O . TRP A 1 182 ? -12.828 -25.156 -25.219 1 88.62 182 TRP A O 1
ATOM 1397 N N . LEU A 1 183 ? -12.961 -27.172 -24.219 1 90.19 183 LEU A N 1
ATOM 1398 C CA . LEU A 1 183 ? -14.234 -26.906 -23.562 1 90.19 183 LEU A CA 1
ATOM 1399 C C . LEU A 1 183 ? -14.062 -26.844 -22.047 1 90.19 183 LEU A C 1
ATOM 1401 O O . LEU A 1 183 ? -13.367 -27.672 -21.469 1 90.19 183 LEU A O 1
ATOM 1405 N N . ALA A 1 184 ? -14.664 -25.828 -21.469 1 93.06 184 ALA A N 1
ATOM 1406 C CA . ALA A 1 184 ? -14.602 -25.656 -20.031 1 93.06 184 ALA A CA 1
ATOM 1407 C C . ALA A 1 184 ? -15.984 -25.812 -19.391 1 93.06 184 ALA A C 1
ATOM 1409 O O . ALA A 1 184 ? -16.938 -25.172 -19.828 1 93.06 184 ALA A O 1
ATOM 1410 N N . LEU A 1 185 ? -16.062 -26.703 -18.453 1 94.94 185 LEU A N 1
ATOM 1411 C CA . LEU A 1 185 ? -17.297 -26.906 -17.703 1 94.94 185 LEU A CA 1
ATOM 1412 C C . LEU A 1 185 ? -17.109 -26.5 -16.234 1 94.94 185 LEU A C 1
ATOM 1414 O O . LEU A 1 185 ? -16.125 -26.891 -15.602 1 94.94 185 LEU A O 1
ATOM 1418 N N . ASP A 1 186 ? -18.047 -25.766 -15.719 1 95.62 186 ASP A N 1
ATOM 1419 C CA . ASP A 1 186 ? -17.953 -25.281 -14.336 1 95.62 186 ASP A CA 1
ATOM 1420 C C . ASP A 1 186 ? -18.344 -26.391 -13.352 1 95.62 186 ASP A C 1
ATOM 1422 O O . ASP A 1 186 ? -19.5 -26.828 -13.328 1 95.62 186 ASP A O 1
ATOM 1426 N N . VAL A 1 187 ? -17.422 -26.766 -12.555 1 96.44 187 VAL A N 1
ATOM 1427 C CA . VAL A 1 187 ? -17.688 -27.797 -11.57 1 96.44 187 VAL A CA 1
ATOM 1428 C C . VAL A 1 187 ? -17.359 -27.281 -10.172 1 96.44 187 VAL A C 1
ATOM 1430 O O . VAL A 1 187 ? -17.141 -28.062 -9.25 1 96.44 187 VAL A O 1
ATOM 1433 N N . PHE A 1 188 ? -17.297 -25.984 -9.992 1 94.38 188 PHE A N 1
ATOM 1434 C CA . PHE A 1 188 ? -16.891 -25.328 -8.758 1 94.38 188 PHE A CA 1
ATOM 1435 C C . PHE A 1 188 ? -17.781 -25.766 -7.598 1 94.38 188 PHE A C 1
ATOM 1437 O O . PHE A 1 188 ? -17.281 -26.094 -6.52 1 94.38 188 PHE A O 1
ATOM 1444 N N . PRO A 1 189 ? -19.016 -25.859 -7.785 1 95.5 189 PRO A N 1
ATOM 1445 C CA . PRO A 1 189 ? -19.844 -26.25 -6.652 1 95.5 189 PRO A CA 1
ATOM 1446 C C . PRO A 1 189 ? -19.484 -27.625 -6.09 1 95.5 189 PRO A C 1
ATOM 1448 O O . PRO A 1 189 ? -19.484 -27.828 -4.871 1 95.5 189 PRO A O 1
ATOM 1451 N N . ALA A 1 190 ? -19.172 -28.516 -6.91 1 96 190 ALA A N 1
ATOM 1452 C CA . ALA A 1 190 ? -18.828 -29.844 -6.457 1 96 190 ALA A CA 1
ATOM 1453 C C . ALA A 1 190 ? -17.484 -29.844 -5.719 1 96 190 ALA A C 1
ATOM 1455 O O . ALA A 1 190 ? -17.375 -30.422 -4.637 1 96 190 ALA A O 1
ATOM 1456 N N . VAL A 1 191 ? -16.578 -29.172 -6.297 1 94.69 191 VAL A N 1
ATOM 1457 C CA . VAL A 1 191 ? -15.25 -29.125 -5.711 1 94.69 191 VAL A CA 1
ATOM 1458 C C . VAL A 1 191 ? -15.305 -28.422 -4.359 1 94.69 191 VAL A C 1
ATOM 1460 O O . VAL A 1 191 ? -14.594 -28.797 -3.426 1 94.69 191 VAL A O 1
ATOM 1463 N N . GLN A 1 192 ? -16.078 -27.422 -4.273 1 92.25 192 GLN A N 1
ATOM 1464 C CA . GLN A 1 192 ? -16.25 -26.703 -3.018 1 92.25 192 GLN A CA 1
ATOM 1465 C C . GLN A 1 192 ? -16.797 -27.625 -1.926 1 92.25 192 GLN A C 1
ATOM 1467 O O . GLN A 1 192 ? -16.344 -27.562 -0.78 1 92.25 192 GLN A O 1
ATOM 1472 N N . ARG A 1 193 ? -17.656 -28.438 -2.289 1 92.94 193 ARG A N 1
ATOM 1473 C CA . ARG A 1 193 ? -18.234 -29.391 -1.334 1 92.94 193 ARG A CA 1
ATOM 1474 C C . ARG A 1 193 ? -17.219 -30.438 -0.917 1 92.94 193 ARG A C 1
ATOM 1476 O O . ARG A 1 193 ? -17.141 -30.812 0.257 1 92.94 193 ARG A O 1
ATOM 1483 N N . TRP A 1 194 ? -16.469 -30.906 -1.894 1 92.69 194 TRP A N 1
ATOM 1484 C CA . TRP A 1 194 ? -15.438 -31.875 -1.582 1 92.69 194 TRP A CA 1
ATOM 1485 C C . TRP A 1 194 ? -14.406 -31.297 -0.627 1 92.69 194 TRP A C 1
ATOM 1487 O O . TRP A 1 194 ? -13.961 -31.969 0.31 1 92.69 194 TRP A O 1
ATOM 1497 N N . ALA A 1 195 ? -14.07 -30.047 -0.879 1 87.75 195 ALA A N 1
ATOM 1498 C CA . ALA A 1 195 ? -13.094 -29.359 -0.039 1 87.75 195 ALA A CA 1
ATOM 1499 C C . ALA A 1 195 ? -13.641 -29.141 1.371 1 87.75 195 ALA A C 1
ATOM 1501 O O . ALA A 1 195 ? -12.867 -29.078 2.334 1 87.75 195 ALA A O 1
ATOM 1502 N N . ALA A 1 196 ? -14.891 -29.016 1.492 1 86.56 196 ALA A N 1
ATOM 1503 C CA . ALA A 1 196 ? -15.523 -28.812 2.793 1 86.56 196 ALA A CA 1
ATOM 1504 C C . ALA A 1 196 ? -15.641 -30.125 3.555 1 86.56 196 ALA A C 1
ATOM 1506 O O . ALA A 1 196 ? -16.047 -30.141 4.719 1 86.56 196 ALA A O 1
ATOM 1507 N N . GLY A 1 197 ? -15.422 -31.203 2.91 1 87.56 197 GLY A N 1
ATOM 1508 C CA . GLY A 1 197 ? -15.406 -32.469 3.623 1 87.56 197 GLY A CA 1
ATOM 1509 C C . GLY A 1 197 ? -16.453 -33.438 3.125 1 87.56 197 GLY A C 1
ATOM 1510 O O . GLY A 1 197 ? -16.562 -34.562 3.637 1 87.56 197 GLY A O 1
ATOM 1511 N N . GLU A 1 198 ? -17.188 -33.094 2.205 1 90.75 198 GLU A N 1
ATOM 1512 C CA . GLU A 1 198 ? -18.172 -34.031 1.645 1 90.75 198 GLU A CA 1
ATOM 1513 C C . GLU A 1 198 ? -17.484 -35.125 0.844 1 90.75 198 GLU A C 1
ATOM 1515 O O . GLU A 1 198 ? -16.375 -34.938 0.338 1 90.75 198 GLU A O 1
ATOM 1520 N N . PRO A 1 199 ? -18.109 -36.219 0.791 1 90.88 199 PRO A N 1
ATOM 1521 C CA . PRO A 1 199 ? -17.5 -37.312 0.037 1 90.88 199 PRO A CA 1
ATOM 1522 C C . PRO A 1 199 ? -17.344 -37 -1.447 1 90.88 199 PRO A C 1
ATOM 1524 O O . PRO A 1 199 ? -18.219 -36.375 -2.045 1 90.88 199 PRO A O 1
ATOM 1527 N N . ASN A 1 200 ? -16.266 -37.344 -1.95 1 91.94 200 ASN A N 1
ATOM 1528 C CA . ASN A 1 200 ? -15.945 -37.156 -3.359 1 91.94 200 ASN A CA 1
ATOM 1529 C C . ASN A 1 200 ? -16.047 -38.438 -4.156 1 91.94 200 ASN A C 1
ATOM 1531 O O . ASN A 1 200 ? -15.148 -39.281 -4.09 1 91.94 200 ASN A O 1
ATOM 1535 N N . HIS A 1 201 ? -17.156 -38.594 -4.91 1 90.81 201 HIS A N 1
ATOM 1536 C CA . HIS A 1 201 ? -17.344 -39.781 -5.738 1 90.81 201 HIS A CA 1
ATOM 1537 C C . HIS A 1 201 ? -17.047 -39.469 -7.203 1 90.81 201 HIS A C 1
ATOM 1539 O O . HIS A 1 201 ? -17.328 -40.281 -8.078 1 90.81 201 HIS A O 1
ATOM 1545 N N . GLY A 1 202 ? -16.594 -38.344 -7.453 1 93 202 GLY A N 1
ATOM 1546 C CA . GLY A 1 202 ? -16.141 -38 -8.797 1 93 202 GLY A CA 1
ATOM 1547 C C . GLY A 1 202 ? -17.188 -37.281 -9.617 1 93 202 GLY A C 1
ATOM 1548 O O . GLY A 1 202 ? -18.203 -36.844 -9.086 1 93 202 GLY A O 1
ATOM 1549 N N . LEU A 1 203 ? -16.844 -37.031 -10.875 1 94.06 203 LEU A N 1
ATOM 1550 C CA . LEU A 1 203 ? -17.688 -36.375 -11.859 1 94.06 203 LEU A CA 1
ATOM 1551 C C . LEU A 1 203 ? -18.078 -37.344 -12.977 1 94.06 203 LEU A C 1
ATOM 1553 O O . LEU A 1 203 ? -17.266 -38.156 -13.406 1 94.06 203 LEU A O 1
ATOM 1557 N N . TYR A 1 204 ? -19.297 -37.219 -13.375 1 92.38 204 TYR A N 1
ATOM 1558 C CA . TYR A 1 204 ? -19.781 -38 -14.5 1 92.38 204 TYR A CA 1
ATOM 1559 C C . TYR A 1 204 ? -20.125 -37.125 -15.688 1 92.38 204 TYR A C 1
ATOM 1561 O O . TYR A 1 204 ? -20.844 -36.125 -15.539 1 92.38 204 TYR A O 1
ATOM 1569 N N . LEU A 1 205 ? -19.531 -37.469 -16.766 1 92.06 205 LEU A N 1
ATOM 1570 C CA . LEU A 1 205 ? -19.781 -36.719 -18.016 1 92.06 205 LEU A CA 1
ATOM 1571 C C . LEU A 1 205 ? -20.688 -37.531 -18.938 1 92.06 205 LEU A C 1
ATOM 1573 O O . LEU A 1 205 ? -20.469 -38.719 -19.141 1 92.06 205 LEU A O 1
ATOM 1577 N N . ARG A 1 206 ? -21.688 -36.812 -19.5 1 90.19 206 ARG A N 1
ATOM 1578 C CA . ARG A 1 206 ? -22.594 -37.438 -20.469 1 90.19 206 ARG A CA 1
ATOM 1579 C C . ARG A 1 206 ? -22.672 -36.594 -21.734 1 90.19 206 ARG A C 1
ATOM 1581 O O . ARG A 1 206 ? -22.906 -35.406 -21.672 1 90.19 206 ARG A O 1
ATOM 1588 N N . VAL A 1 207 ? -22.422 -37.281 -22.812 1 87.81 207 VAL A N 1
ATOM 1589 C CA . VAL A 1 207 ? -22.547 -36.625 -24.109 1 87.81 207 VAL A CA 1
ATOM 1590 C C . VAL A 1 207 ? -23.812 -37.125 -24.812 1 87.81 207 VAL A C 1
ATOM 1592 O O . VAL A 1 207 ? -24 -38.344 -24.969 1 87.81 207 VAL A O 1
ATOM 1595 N N . SER A 1 208 ? -24.703 -36.156 -25.125 1 84.62 208 SER A N 1
ATOM 1596 C CA . SER A 1 208 ? -25.922 -36.531 -25.812 1 84.62 208 SER A CA 1
ATOM 1597 C C . SER A 1 208 ? -26.031 -35.844 -27.172 1 84.62 208 SER A C 1
ATOM 1599 O O . SER A 1 208 ? -25.609 -34.719 -27.328 1 84.62 208 SER A O 1
ATOM 1601 N N . THR A 1 209 ? -26.297 -36.625 -28.188 1 77.25 209 THR A N 1
ATOM 1602 C CA . THR A 1 209 ? -26.562 -36.062 -29.516 1 77.25 209 THR A CA 1
ATOM 1603 C C . THR A 1 209 ? -28.062 -35.875 -29.734 1 77.25 209 THR A C 1
ATOM 1605 O O . THR A 1 209 ? -28.859 -36.75 -29.391 1 77.25 209 THR A O 1
ATOM 1608 N N . GLU A 1 210 ? -28.516 -34.594 -29.797 1 65.62 210 GLU A N 1
ATOM 1609 C CA . GLU A 1 210 ? -29.922 -34.375 -30.078 1 65.62 210 GLU A CA 1
ATOM 1610 C C . GLU A 1 210 ? -30.203 -34.469 -31.578 1 65.62 210 GLU A C 1
ATOM 1612 O O . GLU A 1 210 ? -29.797 -33.594 -32.344 1 65.62 210 GLU A O 1
ATOM 1617 N N . SER A 1 211 ? -29.781 -35.375 -32.406 1 57.81 211 SER A N 1
ATOM 1618 C CA . SER A 1 211 ? -30.25 -35.438 -33.781 1 57.81 211 SER A CA 1
ATOM 1619 C C . SER A 1 211 ? -31.594 -36.188 -33.875 1 57.81 211 SER A C 1
ATOM 1621 O O . SER A 1 211 ? -31.922 -37 -33.031 1 57.81 211 SER A O 1
ATOM 1623 N N . PRO A 1 212 ? -32.625 -35.625 -34.781 1 49.44 212 PRO A N 1
ATOM 1624 C CA . PRO A 1 212 ? -33.812 -36.469 -35.031 1 49.44 212 PRO A CA 1
ATOM 1625 C C . PRO A 1 212 ? -33.469 -37.906 -35.344 1 49.44 212 PRO A C 1
ATOM 1627 O O . PRO A 1 212 ? -34.219 -38.812 -34.969 1 49.44 212 PRO A O 1
ATOM 1630 N N . ALA A 1 213 ? -32.844 -38.219 -36.656 1 45.84 213 ALA A N 1
ATOM 1631 C CA . ALA A 1 213 ? -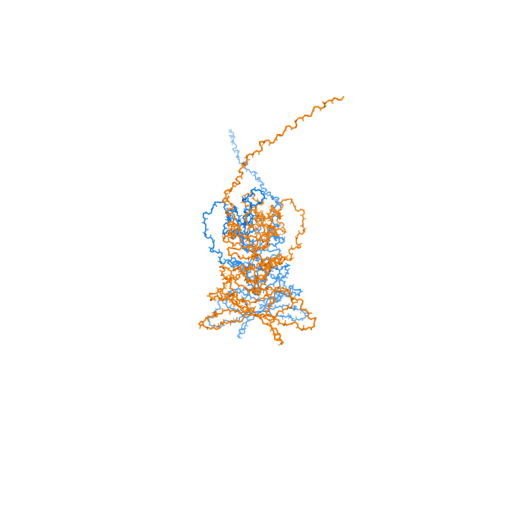32.688 -39.594 -37.094 1 45.84 213 ALA A CA 1
ATOM 1632 C C . ALA A 1 213 ? -31.734 -40.375 -36.188 1 45.84 213 ALA A C 1
ATOM 1634 O O . ALA A 1 213 ? -30.922 -39.75 -35.469 1 45.84 213 ALA A O 1
ATOM 1635 N N . GLY A 1 214 ? -31.922 -41.688 -35.812 1 40.22 214 GLY A N 1
ATOM 1636 C CA . GLY A 1 214 ? -31.406 -42.812 -35.031 1 40.22 214 GLY A CA 1
ATOM 1637 C C . GLY A 1 214 ? -29.891 -42.906 -35.062 1 40.22 214 GLY A C 1
ATOM 1638 O O . GLY A 1 214 ? -29.328 -43.906 -34.656 1 40.22 214 GLY A O 1
ATOM 1639 N N . ALA A 1 215 ? -29.25 -42.469 -36.188 1 42.62 215 ALA A N 1
ATOM 1640 C CA . ALA A 1 215 ? -27.953 -43.125 -36.344 1 42.62 215 ALA A CA 1
ATOM 1641 C C . ALA A 1 215 ? -27.031 -42.812 -35.188 1 42.62 215 ALA A C 1
ATOM 1643 O O . ALA A 1 215 ? -26.828 -41.625 -34.844 1 42.62 215 ALA A O 1
ATOM 1644 N N . GLY A 1 216 ? -26.891 -43.594 -34.156 1 40.59 216 GLY A N 1
ATOM 1645 C CA . GLY A 1 216 ? -26.078 -43.875 -33 1 40.59 216 GLY A CA 1
ATOM 1646 C C . GLY A 1 216 ? -24.609 -43.531 -33.188 1 40.59 216 GLY A C 1
ATOM 1647 O O . GLY A 1 216 ? -23.75 -44.125 -32.531 1 40.59 216 GLY A O 1
ATOM 1648 N N . SER A 1 217 ? -24.156 -43.094 -34.375 1 45.34 217 SER A N 1
ATOM 1649 C CA . SER A 1 217 ? -22.703 -43.156 -34.344 1 45.34 217 SER A CA 1
ATOM 1650 C C . SER A 1 217 ? -22.141 -42.469 -33.094 1 45.34 217 SER A C 1
ATOM 1652 O O . SER A 1 217 ? -22.328 -41.281 -32.906 1 45.34 217 SER A O 1
ATOM 1654 N N . ASN A 1 218 ? -22.141 -43.031 -31.844 1 47.16 218 ASN A N 1
ATOM 1655 C CA . ASN A 1 218 ? -21.734 -42.875 -30.438 1 47.16 218 ASN A CA 1
ATOM 1656 C C . ASN A 1 218 ? -20.344 -42.219 -30.344 1 47.16 218 ASN A C 1
ATOM 1658 O O . ASN A 1 218 ? -19.703 -42.312 -29.297 1 47.16 218 ASN A O 1
ATOM 1662 N N . SER A 1 219 ? -19.578 -42.094 -31.422 1 55.53 219 SER A N 1
ATOM 1663 C CA . SER A 1 219 ? -18.203 -41.719 -31.109 1 55.53 219 SER A CA 1
ATOM 1664 C C . SER A 1 219 ? -18.109 -40.25 -30.703 1 55.53 219 SER A C 1
ATOM 1666 O O . SER A 1 219 ? -18.422 -39.375 -31.5 1 55.53 219 SER A O 1
ATOM 1668 N N . SER A 1 220 ? -18.219 -39.844 -29.406 1 63.03 220 SER A N 1
ATOM 1669 C CA . SER A 1 220 ? -18.078 -38.5 -28.859 1 63.03 220 SER A CA 1
ATOM 1670 C C . SER A 1 220 ? -16.812 -37.812 -29.359 1 63.03 220 SER A C 1
ATOM 1672 O O . SER A 1 220 ? -15.797 -38.469 -29.609 1 63.03 220 SER A O 1
ATOM 1674 N N . ARG A 1 221 ? -16.938 -36.656 -30.016 1 77.5 221 ARG A N 1
ATOM 1675 C CA . ARG A 1 221 ? -15.844 -35.812 -30.5 1 77.5 221 ARG A CA 1
ATOM 1676 C C . ARG A 1 221 ? -14.992 -35.312 -29.344 1 77.5 221 ARG A C 1
ATOM 1678 O O . ARG A 1 221 ? -13.984 -34.656 -29.547 1 77.5 221 ARG A O 1
ATOM 1685 N N . LEU A 1 222 ? -15.391 -35.781 -28.203 1 86.19 222 LEU A N 1
ATOM 1686 C CA . LEU A 1 222 ? -14.617 -35.344 -27.031 1 86.19 222 LEU A CA 1
ATOM 1687 C C . LEU A 1 222 ? -13.578 -36.406 -26.672 1 86.19 222 LEU A C 1
ATOM 1689 O O . LEU A 1 222 ? -13.852 -37.594 -26.719 1 86.19 222 LEU A O 1
ATOM 1693 N N . LEU A 1 223 ? -12.445 -35.906 -26.438 1 86.44 223 LEU A N 1
ATOM 1694 C CA . LEU A 1 223 ? -11.383 -36.812 -25.984 1 86.44 223 LEU A CA 1
ATOM 1695 C C . LEU A 1 223 ? -11.555 -37.156 -24.516 1 86.44 223 LEU A C 1
ATOM 1697 O O . LEU A 1 223 ? -11.109 -36.438 -23.641 1 86.44 223 LEU A O 1
ATOM 1701 N N . LEU A 1 224 ? -12.172 -38.281 -24.266 1 87.06 224 LEU A N 1
ATOM 1702 C CA . LEU A 1 224 ? -12.484 -38.656 -22.906 1 87.06 224 LEU A CA 1
ATOM 1703 C C . LEU A 1 224 ? -11.547 -39.781 -22.422 1 87.06 224 LEU A C 1
ATOM 1705 O O . LEU A 1 224 ? -11.367 -39.969 -21.219 1 87.06 224 LEU A O 1
ATOM 1709 N N . ARG A 1 225 ? -11.039 -40.5 -23.438 1 85.5 225 ARG A N 1
ATOM 1710 C CA . ARG A 1 225 ? -10.141 -41.625 -23.156 1 85.5 225 ARG A CA 1
ATOM 1711 C C . ARG A 1 225 ? -8.984 -41.656 -24.156 1 85.5 225 ARG A C 1
ATOM 1713 O O . ARG A 1 225 ? -9.078 -41.094 -25.25 1 85.5 225 ARG A O 1
ATOM 1720 N N . GLN A 1 226 ? -7.922 -42.219 -23.641 1 82 226 GLN A N 1
ATOM 1721 C CA . GLN A 1 226 ? -6.758 -42.281 -24.516 1 82 226 GLN A CA 1
ATOM 1722 C C . GLN A 1 226 ? -7.059 -43.125 -25.766 1 82 226 GLN A C 1
ATOM 1724 O O . GLN A 1 226 ? -6.738 -42.719 -26.891 1 82 226 GLN A O 1
ATOM 1729 N N . GLY A 1 227 ? -7.699 -44.219 -25.609 1 78.69 227 GLY A N 1
ATOM 1730 C CA . GLY A 1 227 ? -8.039 -45.094 -26.719 1 78.69 227 GLY A CA 1
ATOM 1731 C C . GLY A 1 227 ? -6.875 -45.344 -27.656 1 78.69 227 GLY A C 1
ATOM 1732 O O . GLY A 1 227 ? -5.805 -45.781 -27.219 1 78.69 227 GLY A O 1
ATOM 1733 N N . ARG A 1 228 ? -7.027 -44.969 -28.875 1 81.06 228 ARG A N 1
ATOM 1734 C CA . ARG A 1 228 ? -6.031 -45.25 -29.891 1 81.06 228 ARG A CA 1
ATOM 1735 C C . ARG A 1 228 ? -5.043 -44.094 -30.047 1 81.06 228 ARG A C 1
ATOM 1737 O O . ARG A 1 228 ? -4.109 -44.188 -30.844 1 81.06 228 ARG A O 1
ATOM 1744 N N . HIS A 1 229 ? -5.281 -43.188 -29.297 1 86.38 229 HIS A N 1
ATOM 1745 C CA . HIS A 1 229 ? -4.434 -42 -29.453 1 86.38 229 HIS A CA 1
ATOM 1746 C C . HIS A 1 229 ? -3.064 -42.219 -28.828 1 86.38 229 HIS A C 1
ATOM 1748 O O . HIS A 1 229 ? -2.957 -42.844 -27.766 1 86.38 229 HIS A O 1
ATOM 1754 N N . GLU A 1 230 ? -2.051 -41.719 -29.484 1 90.88 230 GLU A N 1
ATOM 1755 C CA . GLU A 1 230 ? -0.688 -41.75 -28.969 1 90.88 230 GLU A CA 1
ATOM 1756 C C . GLU A 1 230 ? -0.566 -40.938 -27.672 1 90.88 230 GLU A C 1
ATOM 1758 O O . GLU A 1 230 ? -1.233 -39.938 -27.516 1 90.88 230 GLU A O 1
ATOM 1763 N N . PRO A 1 231 ? 0.326 -41.5 -26.891 1 88.75 231 PRO A N 1
ATOM 1764 C CA . PRO A 1 231 ? 0.521 -40.75 -25.625 1 88.75 231 PRO A CA 1
ATOM 1765 C C . PRO A 1 231 ? 0.91 -39.312 -25.844 1 88.75 231 PRO A C 1
ATOM 1767 O O . PRO A 1 231 ? 0.483 -38.438 -25.078 1 88.75 231 PRO A O 1
ATOM 1770 N N . ARG A 1 232 ? 1.65 -39.062 -26.797 1 89.56 232 ARG A N 1
ATOM 1771 C CA . ARG A 1 232 ? 2.092 -37.688 -27.062 1 89.56 232 ARG A CA 1
ATOM 1772 C C . ARG A 1 232 ? 0.905 -36.781 -27.375 1 89.56 232 ARG A C 1
ATOM 1774 O O . ARG A 1 232 ? 0.942 -35.562 -27.078 1 89.56 232 ARG A O 1
ATOM 1781 N N . PHE A 1 233 ? -0.067 -37.375 -27.984 1 89.75 233 PHE A N 1
ATOM 1782 C CA . PHE A 1 233 ? -1.264 -36.594 -28.312 1 89.75 233 PHE A CA 1
ATOM 1783 C C . PHE A 1 233 ? -2.227 -36.562 -27.141 1 89.75 233 PHE A C 1
ATOM 1785 O O . PHE A 1 233 ? -2.834 -35.531 -26.859 1 89.75 233 PHE A O 1
ATOM 1792 N N . TRP A 1 234 ? -2.33 -37.562 -26.391 1 90 234 TRP A N 1
ATOM 1793 C CA . TRP A 1 234 ? -3.303 -37.719 -25.312 1 90 234 TRP A CA 1
ATOM 1794 C C . TRP A 1 234 ? -2.867 -36.938 -24.078 1 90 234 TRP A C 1
ATOM 1796 O O . TRP A 1 234 ? -3.67 -36.219 -23.469 1 90 234 TRP A O 1
ATOM 1806 N N . ASP A 1 235 ? -1.598 -37 -23.734 1 89.88 235 ASP A N 1
ATOM 1807 C CA . ASP A 1 235 ? -1.11 -36.531 -22.438 1 89.88 235 ASP A CA 1
ATOM 1808 C C . ASP A 1 235 ? -1.4 -35.062 -22.234 1 89.88 235 ASP A C 1
ATOM 1810 O O . ASP A 1 235 ? -1.947 -34.656 -21.203 1 89.88 235 ASP A O 1
ATOM 1814 N N . PRO A 1 236 ? -1.101 -34.25 -23.219 1 92.19 236 PRO A N 1
ATOM 1815 C CA . PRO A 1 236 ? -1.355 -32.844 -23.016 1 92.19 236 PRO A CA 1
ATOM 1816 C C . PRO A 1 236 ? -2.82 -32.469 -23.234 1 92.19 236 PRO A C 1
ATOM 1818 O O . PRO A 1 236 ? -3.221 -31.328 -22.938 1 92.19 236 PRO A O 1
ATOM 1821 N N . ARG A 1 237 ? -3.703 -33.406 -23.656 1 92.62 237 ARG A N 1
ATOM 1822 C CA . ARG A 1 237 ? -5.066 -33.062 -24.031 1 92.62 237 ARG A CA 1
ATOM 1823 C C . ARG A 1 237 ? -6.082 -33.875 -23.234 1 92.62 237 ARG A C 1
ATOM 1825 O O . ARG A 1 237 ? -7.293 -33.75 -23.438 1 92.62 237 ARG A O 1
ATOM 1832 N N . GLN A 1 238 ? -5.609 -34.625 -22.359 1 90.88 238 GLN A N 1
ATOM 1833 C CA . GLN A 1 238 ? -6.508 -35.438 -21.547 1 90.88 238 GLN A CA 1
ATOM 1834 C C . GLN A 1 238 ? -7.406 -34.562 -20.672 1 90.88 238 GLN A C 1
ATOM 1836 O O . GLN A 1 238 ? -7.094 -33.406 -20.422 1 90.88 238 GLN A O 1
ATOM 1841 N N . PRO A 1 239 ? -8.516 -35.031 -20.281 1 92.25 239 PRO A N 1
ATOM 1842 C CA . PRO A 1 239 ? -9.375 -34.281 -19.359 1 92.25 239 PRO A CA 1
ATOM 1843 C C . PRO A 1 239 ? -8.695 -33.969 -18.031 1 92.25 239 PRO A C 1
ATOM 1845 O O . PRO A 1 239 ? -8.102 -34.875 -17.422 1 92.25 239 PRO A O 1
ATOM 1848 N N . VAL A 1 240 ? -8.781 -32.75 -17.672 1 93.62 240 VAL A N 1
ATOM 1849 C CA . VAL A 1 240 ? -8.156 -32.344 -16.406 1 93.62 240 VAL A CA 1
ATOM 1850 C C . VAL A 1 240 ? -9.102 -31.406 -15.648 1 93.62 240 VAL A C 1
ATOM 1852 O O . VAL A 1 240 ? -9.945 -30.734 -16.234 1 93.62 240 VAL A O 1
ATOM 1855 N N . LEU A 1 241 ? -8.945 -31.5 -14.32 1 94.75 241 LEU A N 1
ATOM 1856 C CA . LEU A 1 241 ? -9.648 -30.578 -13.438 1 94.75 241 LEU A CA 1
ATOM 1857 C C . LEU A 1 241 ? -8.742 -29.422 -13.047 1 94.75 241 LEU A C 1
ATOM 1859 O O . LEU A 1 241 ? -7.652 -29.625 -12.508 1 94.75 241 LEU A O 1
ATOM 1863 N N . LEU A 1 242 ? -9.18 -28.234 -13.344 1 94.06 242 LEU A N 1
ATOM 1864 C CA . LEU A 1 242 ? -8.445 -27.031 -12.93 1 94.06 242 LEU A CA 1
ATOM 1865 C C . LEU A 1 242 ? -9.07 -26.406 -11.688 1 94.06 242 LEU A C 1
ATOM 1867 O O . LEU A 1 242 ? -10.289 -26.219 -11.633 1 94.06 242 LEU A O 1
ATOM 1871 N N . THR A 1 243 ? -8.227 -26.141 -10.773 1 93.12 243 THR A N 1
ATOM 1872 C CA . THR A 1 243 ? -8.688 -25.406 -9.602 1 93.12 243 THR A CA 1
ATOM 1873 C C . THR A 1 243 ? -7.996 -24.047 -9.5 1 93.12 243 THR A C 1
ATOM 1875 O O . THR A 1 243 ? -6.801 -23.938 -9.773 1 93.12 243 THR A O 1
ATOM 1878 N N . TYR A 1 244 ? -8.781 -23.078 -9.203 1 91.19 244 TYR A N 1
ATOM 1879 C CA . TYR A 1 244 ? -8.305 -21.719 -9.047 1 91.19 244 TYR A CA 1
ATOM 1880 C C . TYR A 1 244 ? -8.352 -21.281 -7.582 1 91.19 244 TYR A C 1
ATOM 1882 O O . TYR A 1 244 ? -9.391 -21.391 -6.934 1 91.19 244 TYR A O 1
ATOM 1890 N N . SER A 1 245 ? -7.188 -20.859 -7.117 1 89.44 245 SER A N 1
ATOM 1891 C CA . SER A 1 245 ? -7.129 -20.469 -5.715 1 89.44 245 SER A CA 1
ATOM 1892 C C . SER A 1 245 ? -6.328 -19.188 -5.531 1 89.44 245 SER A C 1
ATOM 1894 O O . SER A 1 245 ? -5.699 -18.703 -6.477 1 89.44 245 SER A O 1
ATOM 1896 N N . ALA A 1 246 ? -6.539 -18.547 -4.383 1 87.06 246 ALA A N 1
ATOM 1897 C CA . ALA A 1 246 ? -5.789 -17.359 -3.982 1 87.06 246 ALA A CA 1
ATOM 1898 C C . ALA A 1 246 ? -5.312 -17.469 -2.537 1 87.06 246 ALA A C 1
ATOM 1900 O O . ALA A 1 246 ? -5.977 -18.094 -1.706 1 87.06 246 ALA A O 1
ATOM 1901 N N . ALA A 1 247 ? -4.098 -16.922 -2.387 1 78.06 247 ALA A N 1
ATOM 1902 C CA . ALA A 1 247 ? -3.578 -16.906 -1.021 1 78.06 247 ALA A CA 1
ATOM 1903 C C . ALA A 1 247 ? -4.469 -16.078 -0.107 1 78.06 247 ALA A C 1
ATOM 1905 O O . ALA A 1 247 ? -5.039 -15.07 -0.537 1 78.06 247 ALA A O 1
ATOM 1906 N N . ALA A 1 248 ? -4.738 -16.594 1.125 1 65.88 248 ALA A N 1
ATOM 1907 C CA . ALA A 1 248 ? -5.555 -15.883 2.1 1 65.88 248 ALA A CA 1
ATOM 1908 C C . ALA A 1 248 ? -4.875 -14.586 2.541 1 65.88 248 ALA A C 1
ATOM 1910 O O . ALA A 1 248 ? -3.672 -14.57 2.811 1 65.88 248 ALA A O 1
ATOM 1911 N N . GLY A 1 249 ? -5.527 -13.344 2.486 1 57.28 249 GLY A N 1
ATOM 1912 C CA . GLY A 1 249 ? -5.125 -12.109 3.145 1 57.28 249 GLY A CA 1
ATOM 1913 C C . GLY A 1 249 ? -4.391 -11.156 2.225 1 57.28 249 GLY A C 1
ATOM 1914 O O . GLY A 1 249 ? -4.094 -10.023 2.607 1 57.28 249 GLY A O 1
ATOM 1915 N N . THR A 1 250 ? -3.723 -11.727 1.226 1 54.09 250 THR A N 1
ATOM 1916 C CA . THR A 1 250 ? -2.914 -10.734 0.532 1 54.09 250 THR A CA 1
ATOM 1917 C C . THR A 1 250 ? -3.734 -10.023 -0.541 1 54.09 250 THR A C 1
ATOM 1919 O O . THR A 1 250 ? -4.207 -10.656 -1.488 1 54.09 250 THR A O 1
ATOM 1922 N N . PRO A 1 251 ? -4.285 -8.977 -0.157 1 49.72 251 PRO A N 1
ATOM 1923 C CA . PRO A 1 251 ? -4.957 -8.281 -1.253 1 49.72 251 PRO A CA 1
ATOM 1924 C C . PRO A 1 251 ? -4.09 -8.18 -2.508 1 49.72 251 PRO A C 1
ATOM 1926 O O . PRO A 1 251 ? -2.867 -8.055 -2.412 1 49.72 251 PRO A O 1
ATOM 1929 N N . PRO A 1 252 ? -4.617 -8.648 -3.604 1 46.09 252 PRO A N 1
ATOM 1930 C CA . PRO A 1 252 ? -3.832 -8.477 -4.828 1 46.09 252 PRO A CA 1
ATOM 1931 C C . PRO A 1 252 ? -3.4 -7.031 -5.055 1 46.09 252 PRO A C 1
ATOM 1933 O O . PRO A 1 252 ? -4.223 -6.117 -4.961 1 46.09 252 PRO A O 1
ATOM 1936 N N . LYS A 1 253 ? -2.25 -6.695 -4.785 1 46.56 253 LYS A N 1
ATOM 1937 C CA . LYS A 1 253 ? -1.79 -5.375 -5.203 1 46.56 253 LYS A CA 1
ATOM 1938 C C . LYS A 1 253 ? -1.875 -5.215 -6.715 1 46.56 253 LYS A C 1
ATOM 1940 O O . LYS A 1 253 ? -1.291 -6 -7.465 1 46.56 253 LYS A O 1
ATOM 1945 N N . ARG A 1 254 ? -3.023 -4.684 -7.242 1 40.62 254 ARG A N 1
ATOM 1946 C CA . ARG A 1 254 ? -3.127 -4.348 -8.656 1 40.62 254 ARG A CA 1
ATOM 1947 C C . ARG A 1 254 ? -1.869 -3.635 -9.141 1 40.62 254 ARG A C 1
ATOM 1949 O O . ARG A 1 254 ? -1.509 -2.578 -8.625 1 40.62 254 ARG A O 1
ATOM 1956 N N . THR A 1 255 ? -1.003 -4.312 -9.742 1 39.47 255 THR A N 1
ATOM 1957 C CA . THR A 1 255 ? 0.108 -3.646 -10.414 1 39.47 255 THR A CA 1
ATOM 1958 C C . THR A 1 255 ? -0.405 -2.648 -11.445 1 39.47 255 THR A C 1
ATOM 1960 O O . THR A 1 255 ? -1.158 -3.014 -12.352 1 39.47 255 THR A O 1
ATOM 1963 N N . LYS A 1 256 ? -0.768 -1.518 -11.203 1 37.75 256 LYS A N 1
ATOM 1964 C CA . LYS A 1 256 ? -0.984 -0.567 -12.289 1 37.75 256 LYS A CA 1
ATOM 1965 C C . LYS A 1 256 ? 0.197 -0.56 -13.258 1 37.75 256 LYS A C 1
ATOM 1967 O O . LYS A 1 256 ? 1.161 0.184 -13.062 1 37.75 256 LYS A O 1
ATOM 1972 N N . ARG A 1 257 ? 0.58 -1.553 -13.938 1 36.47 257 ARG A N 1
ATOM 1973 C CA . ARG A 1 257 ? 1.634 -1.629 -14.938 1 36.47 257 ARG A CA 1
ATOM 1974 C C . ARG A 1 257 ? 1.462 -0.543 -16 1 36.47 257 ARG A C 1
ATOM 1976 O O . ARG A 1 257 ? 2.422 -0.173 -16.672 1 36.47 257 ARG A O 1
ATOM 1983 N N . ALA A 1 258 ? 0.297 -0.281 -16.562 1 33.47 258 ALA A N 1
ATOM 1984 C CA . ALA A 1 258 ? 0.287 0.521 -17.781 1 33.47 258 ALA A CA 1
ATOM 1985 C C . ALA A 1 258 ? 0.921 1.888 -17.547 1 33.47 258 ALA A C 1
ATOM 1987 O O . ALA A 1 258 ? 1.541 2.455 -18.453 1 33.47 258 ALA A O 1
ATOM 1988 N N . ALA A 1 259 ? 0.69 2.389 -16.516 1 33.69 259 ALA A N 1
ATOM 1989 C CA . ALA A 1 259 ? 1.158 3.768 -16.406 1 33.69 259 ALA A CA 1
ATOM 1990 C C . ALA A 1 259 ? 2.676 3.822 -16.25 1 33.69 259 ALA A C 1
ATOM 1992 O O . ALA A 1 259 ? 3.287 4.879 -16.438 1 33.69 259 ALA A O 1
ATOM 1993 N N . MET A 1 260 ? 3.33 2.766 -15.867 1 37.25 260 MET A N 1
ATOM 1994 C CA . MET A 1 260 ? 4.746 2.766 -15.516 1 37.25 260 MET A CA 1
ATOM 1995 C C . MET A 1 260 ? 5.617 2.717 -16.766 1 37.25 260 MET A C 1
ATOM 1997 O O . MET A 1 260 ? 6.84 2.861 -16.688 1 37.25 260 MET A O 1
ATOM 2001 N N . GLN A 1 261 ? 5.203 2.156 -17.891 1 34.28 261 GLN A N 1
ATOM 2002 C CA . GLN A 1 261 ? 6.082 2.156 -19.047 1 34.28 261 GLN A CA 1
ATOM 2003 C C . GLN A 1 261 ? 6.59 3.561 -19.359 1 34.28 261 GLN A C 1
ATOM 2005 O O . GLN A 1 261 ? 7.645 3.725 -19.984 1 34.28 261 GLN A O 1
ATOM 2010 N N . ARG A 1 262 ? 5.836 4.547 -19.141 1 34 262 ARG A N 1
ATOM 2011 C CA . ARG A 1 262 ? 6.258 5.855 -19.641 1 34 262 ARG A CA 1
ATOM 2012 C C . ARG A 1 262 ? 7.422 6.402 -18.812 1 34 262 ARG A C 1
ATOM 2014 O O . ARG A 1 262 ? 8.094 7.348 -19.234 1 34 262 ARG A O 1
ATOM 2021 N N . ARG A 1 263 ? 7.555 6.008 -17.594 1 37.34 263 ARG A N 1
ATOM 2022 C CA . ARG A 1 263 ? 8.578 6.758 -16.875 1 37.34 263 ARG A CA 1
ATOM 2023 C C . ARG A 1 263 ? 9.961 6.172 -17.109 1 37.34 263 ARG A C 1
ATOM 2025 O O . ARG A 1 263 ? 10.891 6.434 -16.344 1 37.34 263 ARG A O 1
ATOM 2032 N N . ARG A 1 264 ? 10.258 5.27 -17.969 1 39.09 264 ARG A N 1
ATOM 2033 C CA . ARG A 1 264 ? 11.547 4.652 -18.266 1 39.09 264 ARG A CA 1
ATOM 2034 C C . ARG A 1 264 ? 12.586 5.707 -18.625 1 39.09 264 ARG A C 1
ATOM 2036 O O . ARG A 1 264 ? 13.781 5.523 -18.375 1 39.09 264 ARG A O 1
ATOM 2043 N N . LYS A 1 265 ? 12.297 6.562 -19.672 1 36.41 265 LYS A N 1
ATOM 2044 C CA . LYS A 1 265 ? 13.391 7.02 -20.531 1 36.41 265 LYS A CA 1
ATOM 2045 C C . LYS A 1 265 ? 14.18 8.141 -19.859 1 36.41 265 LYS A C 1
ATOM 2047 O O . LYS A 1 265 ? 15.078 8.727 -20.469 1 36.41 265 LYS A O 1
ATOM 2052 N N . GLN A 1 266 ? 13.727 8.766 -18.922 1 36.19 266 GLN A N 1
ATOM 2053 C CA . GLN A 1 266 ? 14.562 9.961 -18.875 1 36.19 266 GLN A CA 1
ATOM 2054 C C . GLN A 1 266 ? 15.883 9.68 -18.156 1 36.19 266 GLN A C 1
ATOM 2056 O O . GLN A 1 266 ? 15.922 9.586 -16.938 1 36.19 266 GLN A O 1
ATOM 2061 N N . GLY A 1 267 ? 16.766 8.891 -18.719 1 39.09 267 GLY A N 1
ATOM 2062 C CA . GLY A 1 267 ? 18.188 8.773 -18.422 1 39.09 267 GLY A CA 1
ATOM 2063 C C . GLY A 1 267 ? 18.859 10.109 -18.141 1 39.09 267 GLY A C 1
ATOM 2064 O O . GLY A 1 267 ? 19.328 10.773 -19.062 1 39.09 267 GLY A O 1
ATOM 2065 N N . SER A 1 268 ? 18.297 10.906 -17.375 1 40.47 268 SER A N 1
ATOM 2066 C CA . SER A 1 268 ? 19.188 12.047 -17.219 1 40.47 268 SER A CA 1
ATOM 2067 C C . SER A 1 268 ? 20.578 11.617 -16.734 1 40.47 268 SER A C 1
ATOM 2069 O O . SER A 1 268 ? 20.703 10.594 -16.062 1 40.47 268 SER A O 1
ATOM 2071 N N . LYS A 1 269 ? 21.656 12.141 -17.25 1 41.97 269 LYS A N 1
ATOM 2072 C CA . LYS A 1 269 ? 23.078 12.109 -16.906 1 41.97 269 LYS A CA 1
ATOM 2073 C C . LYS A 1 269 ? 23.281 12.211 -15.398 1 41.97 269 LYS A C 1
ATOM 2075 O O . LYS A 1 269 ? 23.5 13.297 -14.867 1 41.97 269 LYS A O 1
ATOM 2080 N N . GLN A 1 270 ? 22.438 11.555 -14.547 1 51.38 270 GLN A N 1
ATOM 2081 C CA . GLN A 1 270 ? 22.812 11.586 -13.141 1 51.38 270 GLN A CA 1
ATOM 2082 C C . GLN A 1 270 ? 24.219 11.008 -12.938 1 51.38 270 GLN A C 1
ATOM 2084 O O . GLN A 1 270 ? 24.688 10.219 -13.758 1 51.38 270 GLN A O 1
ATOM 2089 N N . GLY A 1 271 ? 24.922 11.469 -12.023 1 55.72 271 GLY A N 1
ATOM 2090 C CA . GLY A 1 271 ? 26.281 11.008 -11.805 1 55.72 271 GLY A CA 1
ATOM 2091 C C . GLY A 1 271 ? 26.406 9.5 -11.734 1 55.72 271 GLY A C 1
ATOM 2092 O O . GLY A 1 271 ? 25.422 8.805 -11.438 1 55.72 271 GLY A O 1
ATOM 2093 N N . ARG A 1 272 ? 27.344 8.805 -12.344 1 64.75 272 ARG A N 1
ATOM 2094 C CA . ARG A 1 272 ? 27.703 7.414 -12.57 1 64.75 272 ARG A CA 1
ATOM 2095 C C . ARG A 1 272 ? 27.453 6.57 -11.328 1 64.75 272 ARG A C 1
ATOM 2097 O O . ARG A 1 272 ? 27.141 5.379 -11.43 1 64.75 272 ARG A O 1
ATOM 2104 N N . ASP A 1 273 ? 27.172 7.203 -10.039 1 85.75 273 ASP A N 1
ATOM 2105 C CA . ASP A 1 273 ? 27.094 6.344 -8.859 1 85.75 273 ASP A CA 1
ATOM 2106 C C . ASP A 1 273 ? 25.75 6.492 -8.148 1 85.75 273 ASP A C 1
ATOM 2108 O O . ASP A 1 273 ? 25.594 6.055 -7.012 1 85.75 273 ASP A O 1
ATOM 2112 N N . ALA A 1 274 ? 24.766 6.992 -8.875 1 89.75 274 ALA A N 1
ATOM 2113 C CA . ALA A 1 274 ? 23.469 7.23 -8.234 1 89.75 274 ALA A CA 1
ATOM 2114 C C . ALA A 1 274 ? 22.625 5.957 -8.219 1 89.75 274 ALA A C 1
ATOM 2116 O O . ALA A 1 274 ? 22.844 5.055 -9.023 1 89.75 274 ALA A O 1
ATOM 2117 N N . CYS A 1 275 ? 21.75 5.844 -7.266 1 94.75 275 CYS A N 1
ATOM 2118 C CA . CYS A 1 275 ? 20.828 4.727 -7.102 1 94.75 275 CYS A CA 1
ATOM 2119 C C . CYS A 1 275 ? 20.078 4.441 -8.398 1 94.75 275 CYS A C 1
ATOM 2121 O O . CYS A 1 275 ? 19.406 5.32 -8.93 1 94.75 275 CYS A O 1
ATOM 2123 N N . ARG A 1 276 ? 20.266 3.234 -8.922 1 94.88 276 ARG A N 1
ATOM 2124 C CA . ARG A 1 276 ? 19.594 2.848 -10.164 1 94.88 276 ARG A CA 1
ATOM 2125 C C . ARG A 1 276 ? 19.453 1.333 -10.258 1 94.88 276 ARG A C 1
ATOM 2127 O O . ARG A 1 276 ? 19.984 0.6 -9.414 1 94.88 276 ARG A O 1
ATOM 2134 N N . ARG A 1 277 ? 18.703 0.931 -11.234 1 95.56 277 ARG A N 1
ATOM 2135 C CA . ARG A 1 277 ? 18.438 -0.487 -11.453 1 95.56 277 ARG A CA 1
ATOM 2136 C C . ARG A 1 277 ? 19.531 -1.129 -12.281 1 95.56 277 ARG A C 1
ATOM 2138 O O . ARG A 1 277 ? 20.016 -0.535 -13.25 1 95.56 277 ARG A O 1
ATOM 2145 N N . PHE A 1 278 ? 20.016 -2.346 -11.938 1 95.81 278 PHE A N 1
ATOM 2146 C CA . PHE A 1 278 ? 21.031 -3.119 -12.641 1 95.81 278 PHE A CA 1
ATOM 2147 C C . PHE A 1 278 ? 20.484 -4.484 -13.047 1 95.81 278 PHE A C 1
ATOM 2149 O O . PHE A 1 278 ? 19.562 -5.004 -12.414 1 95.81 278 PHE A O 1
ATOM 2156 N N . PRO A 1 279 ? 21.047 -5.043 -14.062 1 95.19 279 PRO A N 1
ATOM 2157 C CA . PRO A 1 279 ? 20.578 -6.355 -14.516 1 95.19 279 PRO A CA 1
ATOM 2158 C C . PRO A 1 279 ? 21.016 -7.492 -13.602 1 95.19 279 PRO A C 1
ATOM 2160 O O . PRO A 1 279 ? 22.125 -7.449 -13.055 1 95.19 279 PRO A O 1
ATOM 2163 N N . LEU A 1 280 ? 20.094 -8.43 -13.375 1 93.56 280 LEU A N 1
ATOM 2164 C CA . LEU A 1 280 ? 20.344 -9.68 -12.664 1 93.56 280 LEU A CA 1
ATOM 2165 C C . LEU A 1 280 ? 19.469 -10.797 -13.219 1 93.56 280 LEU A C 1
ATOM 2167 O O . LEU A 1 280 ? 18.234 -10.734 -13.133 1 93.56 280 LEU A O 1
ATOM 2171 N N . ARG A 1 281 ? 20.125 -11.734 -13.758 1 92.44 281 ARG A N 1
ATOM 2172 C CA . ARG A 1 281 ? 19.406 -12.891 -14.289 1 92.44 281 ARG A CA 1
ATOM 2173 C C . ARG A 1 281 ? 19.469 -14.062 -13.32 1 92.44 281 ARG A C 1
ATOM 2175 O O . ARG A 1 281 ? 20.562 -14.461 -12.883 1 92.44 281 ARG A O 1
ATOM 2182 N N . VAL A 1 282 ? 18.328 -14.594 -12.984 1 88.75 282 VAL A N 1
ATOM 2183 C CA . VAL A 1 282 ? 18.25 -15.742 -12.094 1 88.75 282 VAL A CA 1
ATOM 2184 C C . VAL A 1 282 ? 17.891 -16.984 -12.891 1 88.75 282 VAL A C 1
ATOM 2186 O O . VAL A 1 282 ? 16.844 -17.031 -13.555 1 88.75 282 VAL A O 1
ATOM 2189 N N . GLU A 1 283 ? 18.75 -17.938 -12.797 1 89.12 283 GLU A N 1
ATOM 2190 C CA . GLU A 1 283 ? 18.531 -19.219 -13.461 1 89.12 283 GLU A CA 1
ATOM 2191 C C . GLU A 1 283 ? 18.219 -20.328 -12.453 1 89.12 283 GLU A C 1
ATOM 2193 O O . GLU A 1 283 ? 18.984 -20.562 -11.523 1 89.12 283 GLU A O 1
ATOM 2198 N N . PHE A 1 284 ? 17.172 -21.078 -12.711 1 85.12 284 PHE A N 1
ATOM 2199 C CA . PHE A 1 284 ? 16.75 -22.125 -11.781 1 85.12 284 PHE A CA 1
ATOM 2200 C C . PHE A 1 284 ? 17.656 -23.344 -11.875 1 85.12 284 PHE A C 1
ATOM 2202 O O . PHE A 1 284 ? 17.734 -24.141 -10.945 1 85.12 284 PHE A O 1
ATOM 2209 N N . SER A 1 285 ? 18.328 -23.469 -12.953 1 84.06 285 SER A N 1
ATOM 2210 C CA . SER A 1 285 ? 19.25 -24.578 -13.133 1 84.06 285 SER A CA 1
ATOM 2211 C C . SER A 1 285 ? 20.422 -24.484 -12.164 1 84.06 285 SER A C 1
ATOM 2213 O O . SER A 1 285 ? 21 -25.5 -11.773 1 84.06 285 SER A O 1
ATOM 2215 N N . HIS A 1 286 ? 20.703 -23.234 -11.75 1 78.44 286 HIS A N 1
ATOM 2216 C CA . HIS A 1 286 ? 21.828 -23.016 -10.852 1 78.44 286 HIS A CA 1
ATOM 2217 C C . HIS A 1 286 ? 21.547 -23.594 -9.469 1 78.44 286 HIS A C 1
ATOM 2219 O O . HIS A 1 286 ? 22.469 -23.938 -8.727 1 78.44 286 HIS A O 1
ATOM 2225 N N . VAL A 1 287 ? 20.297 -23.734 -9.148 1 76.75 287 VAL A N 1
ATOM 2226 C CA . VAL A 1 287 ? 19.938 -24.281 -7.852 1 76.75 287 VAL A CA 1
ATOM 2227 C C . VAL A 1 287 ? 19.375 -25.688 -8.023 1 76.75 287 VAL A C 1
ATOM 2229 O O . VAL A 1 287 ? 18.844 -26.266 -7.074 1 76.75 287 VAL A O 1
ATOM 2232 N N . GLY A 1 288 ? 19.375 -26.188 -9.164 1 77.56 288 GLY A N 1
ATOM 2233 C CA . GLY A 1 288 ? 18.922 -27.547 -9.43 1 77.56 288 GLY A CA 1
ATOM 2234 C C . GLY A 1 288 ? 17.422 -27.672 -9.477 1 77.56 288 GLY A C 1
ATOM 2235 O O . GLY A 1 288 ? 16.875 -28.719 -9.125 1 77.56 288 GLY A O 1
ATOM 2236 N N . TRP A 1 289 ? 16.734 -26.656 -9.805 1 79.88 289 TRP A N 1
ATOM 2237 C CA . TRP A 1 289 ? 15.281 -26.688 -9.797 1 79.88 289 TRP A CA 1
ATOM 2238 C C . TRP A 1 289 ? 14.727 -26.875 -11.203 1 79.88 289 TRP A C 1
ATOM 2240 O O . TRP A 1 289 ? 13.516 -26.797 -11.414 1 79.88 289 TRP A O 1
ATOM 2250 N N . ASN A 1 290 ? 15.523 -27.172 -12.086 1 80.62 290 ASN A N 1
ATOM 2251 C CA . ASN A 1 290 ? 15.086 -27.375 -13.469 1 80.62 290 ASN A CA 1
ATOM 2252 C C . ASN A 1 290 ? 14.297 -28.656 -13.625 1 80.62 290 ASN A C 1
ATOM 2254 O O . ASN A 1 290 ? 13.625 -28.875 -14.641 1 80.62 290 ASN A O 1
ATOM 2258 N N . ASP A 1 291 ? 14.352 -29.484 -12.625 1 80.06 291 ASP A N 1
ATOM 2259 C CA . ASP A 1 291 ? 13.648 -30.766 -12.711 1 80.06 291 ASP A CA 1
ATOM 2260 C C . ASP A 1 291 ? 12.156 -30.594 -12.438 1 80.06 291 ASP A C 1
ATOM 2262 O O . ASP A 1 291 ? 11.344 -31.406 -12.891 1 80.06 291 ASP A O 1
ATOM 2266 N N . TRP A 1 292 ? 11.875 -29.562 -11.703 1 83.5 292 TRP A N 1
ATOM 2267 C CA . TRP A 1 292 ? 10.461 -29.438 -11.359 1 83.5 292 TRP A CA 1
ATOM 2268 C C . TRP A 1 292 ? 9.898 -28.109 -11.852 1 83.5 292 TRP A C 1
ATOM 2270 O O . TRP A 1 292 ? 8.68 -27.953 -11.984 1 83.5 292 TRP A O 1
ATOM 2280 N N . ILE A 1 293 ? 10.68 -27.188 -12.078 1 87 293 ILE A N 1
ATOM 2281 C CA . ILE A 1 293 ? 10.195 -25.969 -12.711 1 87 293 ILE A CA 1
ATOM 2282 C C . ILE A 1 293 ? 10.117 -26.172 -14.219 1 87 293 ILE A C 1
ATOM 2284 O O . ILE A 1 293 ? 11.117 -26.469 -14.867 1 87 293 ILE A O 1
ATOM 2288 N N . VAL A 1 294 ? 8.922 -26.047 -14.672 1 88.44 294 VAL A N 1
ATOM 2289 C CA . VAL A 1 294 ? 8.703 -26.266 -16.094 1 88.44 294 VAL A CA 1
ATOM 2290 C C . VAL A 1 294 ? 9.023 -24.984 -16.859 1 88.44 294 VAL A C 1
ATOM 2292 O O . VAL A 1 294 ? 9.719 -25.016 -17.891 1 88.44 294 VAL A O 1
ATOM 2295 N N . ALA A 1 295 ? 8.414 -23.906 -16.406 1 90.38 295 ALA A N 1
ATOM 2296 C CA . ALA A 1 295 ? 8.617 -22.625 -17.062 1 90.38 295 ALA A CA 1
ATOM 2297 C C . ALA A 1 295 ? 8.43 -21.469 -16.078 1 90.38 295 ALA A C 1
ATOM 2299 O O . ALA A 1 295 ? 7.613 -21.562 -15.156 1 90.38 295 ALA A O 1
ATOM 2300 N N . PRO A 1 296 ? 9.172 -20.375 -16.219 1 90.5 296 PRO A N 1
ATOM 2301 C CA . PRO A 1 296 ? 10.305 -20.188 -17.141 1 90.5 296 PRO A CA 1
ATOM 2302 C C . PRO A 1 296 ? 11.609 -20.766 -16.609 1 90.5 296 PRO A C 1
ATOM 2304 O O . PRO A 1 296 ? 11.703 -21.078 -15.414 1 90.5 296 PRO A O 1
ATOM 2307 N N . PRO A 1 297 ? 12.602 -21 -17.562 1 91.12 297 PRO A N 1
ATOM 2308 C CA . PRO A 1 297 ? 13.891 -21.5 -17.062 1 91.12 297 PRO A CA 1
ATOM 2309 C C . PRO A 1 297 ? 14.672 -20.453 -16.297 1 91.12 297 PRO A C 1
ATOM 2311 O O . PRO A 1 297 ? 15.508 -20.797 -15.453 1 91.12 297 PRO A O 1
ATOM 2314 N N . SER A 1 298 ? 14.445 -19.219 -16.672 1 92.25 298 SER A N 1
ATOM 2315 C CA . SER A 1 298 ? 15.102 -18.109 -16.016 1 92.25 298 SER A CA 1
ATOM 2316 C C . SER A 1 298 ? 14.266 -16.828 -16.125 1 92.25 298 SER A C 1
ATOM 2318 O O . SER A 1 298 ? 13.297 -16.781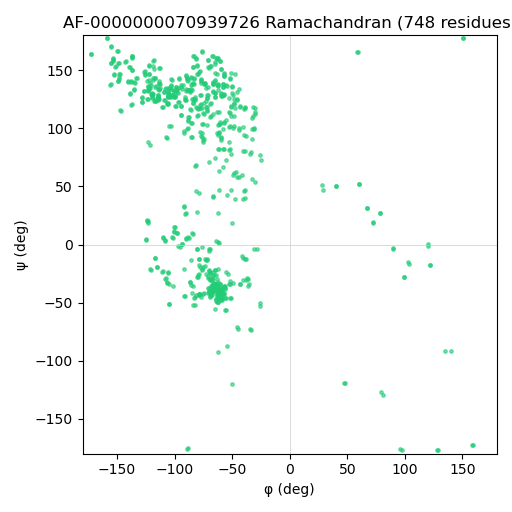 -16.875 1 92.25 298 SER A O 1
ATOM 2320 N N . TYR A 1 299 ? 14.555 -15.938 -15.211 1 90.19 299 TYR A N 1
ATOM 2321 C CA . TYR A 1 299 ? 13.891 -14.641 -15.312 1 90.19 299 TYR A CA 1
ATOM 2322 C C . TYR A 1 299 ? 14.836 -13.516 -14.906 1 90.19 299 TYR A C 1
ATOM 2324 O O . TYR A 1 299 ? 15.867 -13.758 -14.281 1 90.19 299 TYR A O 1
ATOM 2332 N N . GLU A 1 300 ? 14.516 -12.367 -15.398 1 94.81 300 GLU A N 1
ATOM 2333 C CA . GLU A 1 300 ? 15.305 -11.18 -15.07 1 94.81 300 GLU A CA 1
ATOM 2334 C C . GLU A 1 300 ? 14.789 -10.516 -13.797 1 94.81 300 GLU A C 1
ATOM 2336 O O . GLU A 1 300 ? 13.797 -9.789 -13.828 1 94.81 300 GLU A O 1
ATOM 2341 N N . ALA A 1 301 ? 15.5 -10.648 -12.727 1 94 301 ALA A N 1
ATOM 2342 C CA . ALA A 1 301 ? 15.078 -10.125 -11.43 1 94 301 ALA A CA 1
ATOM 2343 C C . ALA A 1 301 ? 15.508 -8.672 -11.258 1 94 301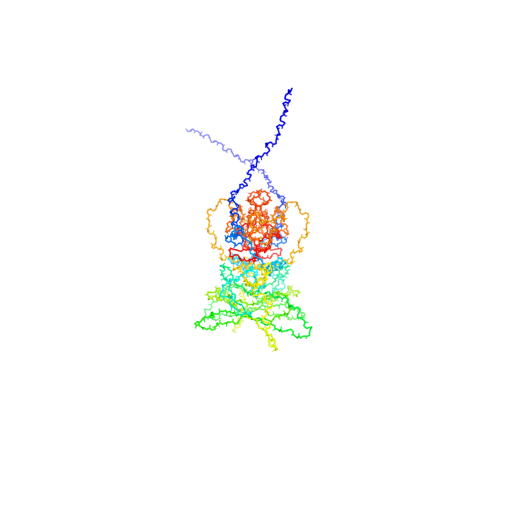 ALA A C 1
ATOM 2345 O O . ALA A 1 301 ? 14.836 -7.895 -10.578 1 94 301 ALA A O 1
ATOM 2346 N N . TYR A 1 302 ? 16.641 -8.273 -11.836 1 96.69 302 TYR A N 1
ATOM 2347 C CA . TYR A 1 302 ? 17.266 -6.965 -11.656 1 96.69 302 TYR A CA 1
ATOM 2348 C C . TYR A 1 302 ? 17.594 -6.719 -10.188 1 96.69 302 TYR A C 1
ATOM 2350 O O . TYR A 1 302 ? 17.281 -7.555 -9.328 1 96.69 302 TYR A O 1
ATOM 2358 N N . TYR A 1 303 ? 18.359 -5.793 -9.859 1 96.44 303 TYR A N 1
ATOM 2359 C CA . TYR A 1 303 ? 18.625 -5.348 -8.492 1 96.44 303 TYR A CA 1
ATOM 2360 C C . TYR A 1 303 ? 18.922 -3.854 -8.453 1 96.44 303 TYR A C 1
ATOM 2362 O O . TYR A 1 303 ? 19.203 -3.242 -9.484 1 96.44 303 TYR A O 1
ATOM 2370 N N . CYS A 1 304 ? 18.703 -3.227 -7.328 1 96.44 304 CYS A N 1
ATOM 2371 C CA . CYS A 1 304 ? 18.969 -1.808 -7.133 1 96.44 304 CYS A CA 1
ATOM 2372 C C . CYS A 1 304 ? 20.312 -1.599 -6.422 1 96.44 304 CYS A C 1
ATOM 2374 O O . CYS A 1 304 ? 20.641 -2.332 -5.492 1 96.44 304 CYS A O 1
ATOM 2376 N N . HIS A 1 305 ? 21.062 -0.656 -6.934 1 94.62 305 HIS A N 1
ATOM 2377 C CA . HIS A 1 305 ? 22.359 -0.342 -6.34 1 94.62 305 HIS A CA 1
ATOM 2378 C C . HIS A 1 305 ? 22.766 1.092 -6.652 1 94.62 305 HIS A C 1
ATOM 2380 O O . HIS A 1 305 ? 22.344 1.661 -7.66 1 94.62 305 HIS A O 1
ATOM 2386 N N . GLY A 1 306 ? 23.656 1.64 -5.758 1 94.12 306 GLY A N 1
ATOM 2387 C CA . GLY A 1 306 ? 24.125 3.004 -5.926 1 94.12 306 GLY A CA 1
ATOM 2388 C C . GLY A 1 306 ? 23.984 3.846 -4.672 1 94.12 306 GLY A C 1
ATOM 2389 O O . GLY A 1 306 ? 23.5 3.357 -3.645 1 94.12 306 GLY A O 1
ATOM 2390 N N . VAL A 1 307 ? 24.328 5.121 -4.785 1 93.56 307 VAL A N 1
ATOM 2391 C CA . VAL A 1 307 ? 24.312 6.027 -3.641 1 93.56 307 VAL A CA 1
ATOM 2392 C C . VAL A 1 307 ? 23.078 6.926 -3.711 1 93.56 307 VAL A C 1
ATOM 2394 O O . VAL A 1 307 ? 22.688 7.367 -4.793 1 93.56 307 VAL A O 1
ATOM 2397 N N . CYS A 1 308 ? 22.453 7.094 -2.562 1 92.38 308 CYS A N 1
ATOM 2398 C CA . CYS A 1 308 ? 21.391 8.078 -2.43 1 92.38 308 CYS A CA 1
ATOM 2399 C C . CYS A 1 308 ? 21.953 9.453 -2.107 1 92.38 308 CYS A C 1
ATOM 2401 O O . CYS A 1 308 ? 22.328 9.727 -0.966 1 92.38 308 CYS A O 1
ATOM 2403 N N . PRO A 1 309 ? 21.938 10.227 -3.086 1 87.56 309 PRO A N 1
ATOM 2404 C CA . PRO A 1 309 ? 22.578 11.523 -2.889 1 87.56 309 PRO A CA 1
ATOM 2405 C C . PRO A 1 309 ? 21.719 12.484 -2.057 1 87.56 309 PRO A C 1
ATOM 2407 O O . PRO A 1 309 ? 20.547 12.195 -1.791 1 87.56 309 PRO A O 1
ATOM 2410 N N . PHE A 1 310 ? 22.422 13.602 -1.594 1 80.69 310 PHE A N 1
ATOM 2411 C CA . PHE A 1 310 ? 21.703 14.719 -0.99 1 80.69 310 PHE A CA 1
ATOM 2412 C C . PHE A 1 310 ? 21.906 15.992 -1.807 1 80.69 310 PHE A C 1
ATOM 2414 O O . PHE A 1 310 ? 23.047 16.375 -2.096 1 80.69 310 PHE A O 1
ATOM 2421 N N . PRO A 1 311 ? 20.812 16.594 -2.248 1 81.25 311 PRO A N 1
ATOM 2422 C CA . PRO A 1 311 ? 19.391 16.297 -2.01 1 81.25 311 PRO A CA 1
ATOM 2423 C C . PRO A 1 311 ? 18.875 15.133 -2.854 1 81.25 311 PRO A C 1
ATOM 2425 O O . PRO A 1 311 ? 19.375 14.891 -3.955 1 81.25 311 PRO A O 1
ATOM 2428 N N . LEU A 1 312 ? 17.938 14.484 -2.223 1 83.44 312 LEU A N 1
ATOM 2429 C CA . LEU A 1 312 ? 17.359 13.328 -2.91 1 83.44 312 LEU A CA 1
ATOM 2430 C C . LEU A 1 312 ? 16.484 13.773 -4.074 1 83.44 312 LEU A C 1
ATOM 2432 O O . LEU A 1 312 ? 15.5 14.492 -3.875 1 83.44 312 LEU A O 1
ATOM 2436 N N . PRO A 1 313 ? 16.875 13.375 -5.227 1 82.31 313 PRO A N 1
ATOM 2437 C CA . PRO A 1 313 ? 16.016 13.727 -6.363 1 82.31 313 PRO A CA 1
ATOM 2438 C C . PRO A 1 313 ? 14.633 13.109 -6.273 1 82.31 313 PRO A C 1
ATOM 2440 O O . PRO A 1 313 ? 14.453 12.062 -5.648 1 82.31 313 PRO A O 1
ATOM 2443 N N . ASP A 1 314 ? 13.641 13.703 -7.039 1 77.44 314 ASP A N 1
ATOM 2444 C CA . ASP A 1 314 ? 12.242 13.289 -7.004 1 77.44 314 ASP A CA 1
ATOM 2445 C C . ASP A 1 314 ? 12.062 11.906 -7.629 1 77.44 314 ASP A C 1
ATOM 2447 O O . ASP A 1 314 ? 11.219 11.125 -7.191 1 77.44 314 ASP A O 1
ATOM 2451 N N . HIS A 1 315 ? 12.844 11.57 -8.539 1 82.12 315 HIS A N 1
ATOM 2452 C CA . HIS A 1 315 ? 12.641 10.32 -9.266 1 82.12 315 HIS A CA 1
ATOM 2453 C C . HIS A 1 315 ? 13.016 9.117 -8.398 1 82.12 315 HIS A C 1
ATOM 2455 O O . HIS A 1 315 ? 12.664 7.984 -8.727 1 82.12 315 HIS A O 1
ATOM 2461 N N . LEU A 1 316 ? 13.711 9.414 -7.254 1 87.25 316 LEU A N 1
ATOM 2462 C CA . LEU A 1 316 ? 14.078 8.328 -6.359 1 87.25 316 LEU A CA 1
ATOM 2463 C C . LEU A 1 316 ? 13 8.086 -5.309 1 87.25 316 LEU A C 1
ATOM 2465 O O . LEU A 1 316 ? 13.141 7.211 -4.453 1 87.25 316 LEU A O 1
ATOM 2469 N N . ASN A 1 317 ? 11.898 8.789 -5.438 1 80.69 317 ASN A N 1
ATOM 2470 C CA . ASN A 1 317 ? 10.695 8.586 -4.637 1 80.69 317 ASN A CA 1
ATOM 2471 C C . ASN A 1 317 ? 11.039 8.297 -3.176 1 80.69 317 ASN A C 1
ATOM 2473 O O . ASN A 1 317 ? 10.523 7.344 -2.59 1 80.69 317 ASN A O 1
ATOM 2477 N N . GLY A 1 318 ? 11.836 9.086 -2.617 1 87.69 318 GLY A N 1
ATOM 2478 C CA . GLY A 1 318 ? 12.227 8.883 -1.232 1 87.69 318 GLY A CA 1
ATOM 2479 C C . GLY A 1 318 ? 11.133 9.242 -0.245 1 87.69 318 GLY A C 1
ATOM 2480 O O . GLY A 1 318 ? 10.367 10.172 -0.477 1 87.69 318 GLY A O 1
ATOM 2481 N N . THR A 1 319 ? 10.977 8.375 0.797 1 89.19 319 THR A N 1
ATOM 2482 C CA . THR A 1 319 ? 10.086 8.734 1.895 1 89.19 319 THR A CA 1
ATOM 2483 C C . THR A 1 319 ? 10.594 9.969 2.625 1 89.19 319 THR A C 1
ATOM 2485 O O . THR A 1 319 ? 11.766 10.328 2.496 1 89.19 319 THR A O 1
ATOM 2488 N N . ASN A 1 320 ? 9.703 10.594 3.33 1 87.38 320 ASN A N 1
ATOM 2489 C CA . ASN A 1 320 ? 10.141 11.719 4.156 1 87.38 320 ASN A CA 1
ATOM 2490 C C . ASN A 1 320 ? 11.242 11.305 5.125 1 87.38 320 ASN A C 1
ATOM 2492 O O . ASN A 1 320 ? 12.195 12.062 5.344 1 87.38 320 ASN A O 1
ATOM 2496 N N . HIS A 1 321 ? 11.109 10.156 5.609 1 92.94 321 HIS A N 1
ATOM 2497 C CA . HIS A 1 321 ? 12.141 9.664 6.52 1 92.94 321 HIS A CA 1
ATOM 2498 C C . HIS A 1 321 ? 13.484 9.539 5.816 1 92.94 321 HIS A C 1
ATOM 2500 O O . HIS A 1 321 ? 14.523 9.883 6.387 1 92.94 321 HIS A O 1
ATOM 2506 N N . ALA A 1 322 ? 13.453 9.008 4.609 1 92.94 322 ALA A N 1
ATOM 2507 C CA . ALA A 1 322 ? 14.695 8.852 3.848 1 92.94 322 ALA A CA 1
ATOM 2508 C C . ALA A 1 322 ? 15.367 10.203 3.623 1 92.94 322 ALA A C 1
ATOM 2510 O O . ALA A 1 322 ? 16.594 10.305 3.689 1 92.94 322 ALA A O 1
ATOM 2511 N N . ILE A 1 323 ? 14.641 11.156 3.328 1 87.88 323 ILE A N 1
ATOM 2512 C CA . ILE A 1 323 ? 15.156 12.5 3.113 1 87.88 323 ILE A CA 1
ATOM 2513 C C . ILE A 1 323 ? 15.805 13.016 4.398 1 87.88 323 ILE A C 1
ATOM 2515 O O . ILE A 1 323 ? 16.922 13.523 4.371 1 87.88 323 ILE A O 1
ATOM 2519 N N . VAL A 1 324 ? 15.102 12.836 5.508 1 87.25 324 VAL A N 1
ATOM 2520 C CA . VAL A 1 324 ? 15.609 13.305 6.793 1 87.25 324 VAL A CA 1
ATOM 2521 C C . VAL A 1 324 ? 16.891 12.547 7.152 1 87.25 324 VAL A C 1
ATOM 2523 O O . VAL A 1 324 ? 17.875 13.148 7.582 1 87.25 324 VAL A O 1
ATOM 2526 N N . GLN A 1 325 ? 16.828 11.258 7 1 90.69 325 GLN A N 1
ATOM 2527 C CA . GLN A 1 325 ? 18 10.438 7.324 1 90.69 325 GLN A CA 1
ATOM 2528 C C . GLN A 1 325 ? 19.203 10.844 6.488 1 90.69 325 GLN A C 1
ATOM 2530 O O . GLN A 1 325 ? 20.328 10.914 7 1 90.69 325 GLN A O 1
ATOM 2535 N N . THR A 1 326 ? 19.016 11.031 5.191 1 89.06 326 THR A N 1
ATOM 2536 C CA . THR A 1 326 ? 20.094 11.445 4.301 1 89.06 326 THR A CA 1
ATOM 2537 C C . THR A 1 326 ? 20.641 12.812 4.707 1 89.06 326 THR A C 1
ATOM 2539 O O . THR A 1 326 ? 21.844 13.039 4.656 1 89.06 326 THR A O 1
ATOM 2542 N N . LEU A 1 327 ? 19.766 13.664 5.09 1 84.38 327 LEU A N 1
ATOM 2543 C CA . LEU A 1 327 ? 20.172 14.984 5.559 1 84.38 327 LEU A CA 1
ATOM 2544 C C . LEU A 1 327 ? 21.031 14.875 6.809 1 84.38 327 LEU A C 1
ATOM 2546 O O . LEU A 1 327 ? 22.109 15.492 6.887 1 84.38 327 LEU A O 1
ATOM 2550 N N . VAL A 1 328 ? 20.562 14.125 7.75 1 86.69 328 VAL A N 1
ATOM 2551 C CA . VAL A 1 328 ? 21.297 13.977 9 1 86.69 328 VAL A CA 1
ATOM 2552 C C . VAL A 1 328 ? 22.656 13.352 8.727 1 86.69 328 VAL A C 1
ATOM 2554 O O . VAL A 1 328 ? 23.672 13.75 9.32 1 86.69 328 VAL A O 1
ATOM 2557 N N . ASN A 1 329 ? 22.609 12.359 7.863 1 88.62 329 ASN A N 1
ATOM 2558 C CA . ASN A 1 329 ? 23.875 11.734 7.484 1 88.62 329 ASN A CA 1
ATOM 2559 C C . ASN A 1 329 ? 24.828 12.75 6.879 1 88.62 329 ASN A C 1
ATOM 2561 O O . ASN A 1 329 ? 26.031 12.703 7.141 1 88.62 329 ASN A O 1
ATOM 2565 N N . SER A 1 330 ? 24.391 13.594 6.047 1 82.88 330 SER A N 1
ATOM 2566 C CA . SER A 1 330 ? 25.219 14.594 5.379 1 82.88 330 SER A CA 1
ATOM 2567 C C . SER A 1 330 ? 25.766 15.602 6.375 1 82.88 330 SER A C 1
ATOM 2569 O O . SER A 1 330 ? 26.844 16.156 6.172 1 82.88 330 SER A O 1
ATOM 2571 N N . MET A 1 331 ? 25.016 15.922 7.441 1 78.31 331 MET A N 1
ATOM 2572 C CA . MET A 1 331 ? 25.438 16.891 8.445 1 78.31 331 MET A CA 1
ATOM 2573 C C . MET A 1 331 ? 26.453 16.281 9.414 1 78.31 331 MET A C 1
ATOM 2575 O O . MET A 1 331 ? 27.344 16.984 9.898 1 78.31 331 MET A O 1
ATOM 2579 N N . ARG A 1 332 ? 26.281 15.117 9.867 1 76.44 332 ARG A N 1
ATOM 2580 C CA . ARG A 1 332 ? 27.156 14.414 10.797 1 76.44 332 ARG A CA 1
ATOM 2581 C C . ARG A 1 332 ? 27.625 13.094 10.211 1 76.44 332 ARG A C 1
ATOM 2583 O O . ARG A 1 332 ? 27.047 12.047 10.477 1 76.44 332 ARG A O 1
ATOM 2590 N N . ALA A 1 333 ? 28.672 13.234 9.539 1 67.44 333 ALA A N 1
ATOM 2591 C CA . ALA A 1 333 ? 29.188 12.039 8.875 1 67.44 333 ALA A CA 1
ATOM 2592 C C . ALA A 1 333 ? 29.594 10.984 9.891 1 67.44 333 ALA A C 1
ATOM 2594 O O . ALA A 1 333 ? 30.25 11.297 10.898 1 67.44 333 ALA A O 1
ATOM 2595 N N . GLY A 1 334 ? 28.938 9.773 9.992 1 68.31 334 GLY A N 1
ATOM 2596 C CA . GLY A 1 334 ? 29.359 8.641 10.797 1 68.31 334 GLY A CA 1
ATOM 2597 C C . GLY A 1 334 ? 28.312 8.211 11.812 1 68.31 334 GLY A C 1
ATOM 2598 O O . GLY A 1 334 ? 28.406 7.117 12.375 1 68.31 334 GLY A O 1
ATOM 2599 N N . GLY A 1 335 ? 27.359 9.023 12.125 1 78.62 335 GLY A N 1
ATOM 2600 C CA . GLY A 1 335 ? 26.453 8.609 13.188 1 78.62 335 GLY A CA 1
ATOM 2601 C C . GLY A 1 335 ? 25.234 7.859 12.672 1 78.62 335 GLY A C 1
ATOM 2602 O O . GLY A 1 335 ? 24.875 6.816 13.219 1 78.62 335 GLY A O 1
ATOM 2603 N N . VAL A 1 336 ? 24.688 8.375 11.648 1 89.56 336 VAL A N 1
ATOM 2604 C CA . VAL A 1 336 ? 23.484 7.773 11.07 1 89.56 336 VAL A CA 1
ATOM 2605 C C . VAL A 1 336 ? 23.766 7.344 9.625 1 89.56 336 VAL A C 1
ATOM 2607 O O . VAL A 1 336 ? 24.359 8.102 8.852 1 89.56 336 VAL A O 1
ATOM 2610 N N . PRO A 1 337 ? 23.5 6.105 9.359 1 92.94 337 PRO A N 1
ATOM 2611 C CA . PRO A 1 337 ? 23.75 5.66 7.98 1 92.94 337 PRO A CA 1
ATOM 2612 C C . PRO A 1 337 ? 22.906 6.434 6.961 1 92.94 337 PRO A C 1
ATOM 2614 O O . PRO A 1 337 ? 21.906 7.047 7.316 1 92.94 337 PRO A O 1
ATOM 2617 N N . ASN A 1 338 ? 23.406 6.414 5.734 1 93.12 338 ASN A N 1
ATOM 2618 C CA . ASN A 1 338 ? 22.656 6.969 4.613 1 93.12 338 ASN A CA 1
ATOM 2619 C C . ASN A 1 338 ? 21.453 6.098 4.262 1 93.12 338 ASN A C 1
ATOM 2621 O O . ASN A 1 338 ? 21.375 4.934 4.664 1 93.12 338 ASN A O 1
ATOM 2625 N N . ALA A 1 339 ? 20.469 6.754 3.559 1 94.31 339 ALA A N 1
ATOM 2626 C CA . ALA A 1 339 ? 19.391 5.945 2.994 1 94.31 339 ALA A CA 1
ATOM 2627 C C . ALA A 1 339 ? 19.938 4.914 2.01 1 94.31 339 ALA A C 1
ATOM 2629 O O . ALA A 1 339 ? 21 5.117 1.411 1 94.31 339 ALA A O 1
ATOM 2630 N N . CYS A 1 340 ? 19.266 3.852 1.903 1 95.94 340 CYS A N 1
ATOM 2631 C CA . CYS A 1 340 ? 19.719 2.758 1.054 1 95.94 340 CYS A CA 1
ATOM 2632 C C . CYS A 1 340 ? 18.953 2.73 -0.262 1 95.94 340 CYS A C 1
ATOM 2634 O O . CYS A 1 340 ? 17.766 3.043 -0.297 1 95.94 340 CYS A O 1
ATOM 2636 N N . CYS A 1 341 ? 19.688 2.43 -1.293 1 96.5 341 CYS A N 1
ATOM 2637 C CA . CYS A 1 341 ? 19.062 2.209 -2.59 1 96.5 341 CYS A CA 1
ATOM 2638 C C . CYS A 1 341 ? 18.359 0.855 -2.635 1 96.5 341 CYS A C 1
ATOM 2640 O O . CYS A 1 341 ? 19.016 -0.187 -2.564 1 96.5 341 CYS A O 1
ATOM 2642 N N . VAL A 1 342 ? 16.984 0.865 -2.715 1 97 342 VAL A N 1
ATOM 2643 C CA . VAL A 1 342 ? 16.234 -0.385 -2.633 1 97 342 VAL A CA 1
ATOM 2644 C C . VAL A 1 342 ? 15.125 -0.395 -3.688 1 97 342 VAL A C 1
ATOM 2646 O O . VAL A 1 342 ? 14.75 0.656 -4.215 1 97 342 VAL A O 1
ATOM 2649 N N . PRO A 1 343 ? 14.578 -1.607 -4.004 1 96.19 343 PRO A N 1
ATOM 2650 C CA . PRO A 1 343 ? 13.414 -1.663 -4.895 1 96.19 343 PRO A CA 1
ATOM 2651 C C . PRO A 1 343 ? 12.18 -1 -4.289 1 96.19 343 PRO A C 1
ATOM 2653 O O . PRO A 1 343 ? 11.836 -1.267 -3.137 1 96.19 343 PRO A O 1
ATOM 2656 N N . THR A 1 344 ? 11.578 -0.14 -5.086 1 94.12 344 THR A N 1
ATOM 2657 C CA . THR A 1 344 ? 10.359 0.517 -4.629 1 94.12 344 THR A CA 1
ATOM 2658 C C . THR A 1 344 ? 9.148 0.012 -5.41 1 94.12 344 THR A C 1
ATOM 2660 O O . THR A 1 344 ? 8.016 0.143 -4.953 1 94.12 344 THR A O 1
ATOM 2663 N N . GLU A 1 345 ? 9.414 -0.482 -6.539 1 93.56 345 GLU A N 1
ATOM 2664 C CA . GLU A 1 345 ? 8.383 -1.079 -7.375 1 93.56 345 GLU A CA 1
ATOM 2665 C C . GLU A 1 345 ? 8.781 -2.477 -7.84 1 93.56 345 GLU A C 1
ATOM 2667 O O . GLU A 1 345 ? 9.828 -2.65 -8.469 1 93.56 345 GLU A O 1
ATOM 2672 N N . LEU A 1 346 ? 7.906 -3.416 -7.488 1 93.5 346 LEU A N 1
ATOM 2673 C CA . LEU A 1 346 ? 8.195 -4.805 -7.832 1 93.5 346 LEU A CA 1
ATOM 2674 C C . LEU A 1 346 ? 7.043 -5.422 -8.617 1 93.5 346 LEU A C 1
ATOM 2676 O O . LEU A 1 346 ? 5.883 -5.043 -8.422 1 93.5 346 LEU A O 1
ATOM 2680 N N . SER A 1 347 ? 7.352 -6.281 -9.508 1 91.62 347 SER A N 1
ATOM 2681 C CA . SER A 1 347 ? 6.336 -7.008 -10.258 1 91.62 347 SER A CA 1
ATOM 2682 C C . SER A 1 347 ? 6.422 -8.508 -10 1 91.62 347 SER A C 1
ATOM 2684 O O . SER A 1 347 ? 7.438 -9 -9.508 1 91.62 347 SER A O 1
ATOM 2686 N N . PRO A 1 348 ? 5.359 -9.18 -10.25 1 89.62 348 PRO A N 1
ATOM 2687 C CA . PRO A 1 348 ? 5.32 -10.625 -10.008 1 89.62 348 PRO A CA 1
ATOM 2688 C C . PRO A 1 348 ? 5.902 -11.43 -11.172 1 89.62 348 PRO A C 1
ATOM 2690 O O . PRO A 1 348 ? 6.125 -10.883 -12.258 1 89.62 348 PRO A O 1
ATOM 2693 N N . VAL A 1 349 ? 6.219 -12.656 -10.883 1 88.5 349 VAL A N 1
ATOM 2694 C CA . VAL A 1 349 ? 6.609 -13.648 -11.883 1 88.5 349 VAL A CA 1
ATOM 2695 C C . VAL A 1 349 ? 5.734 -14.898 -11.742 1 88.5 349 VAL A C 1
ATOM 2697 O O . VAL A 1 349 ? 5.504 -15.375 -10.633 1 88.5 349 VAL A O 1
ATOM 2700 N N . SER A 1 350 ? 5.238 -15.32 -12.898 1 89.38 350 SER A N 1
ATOM 2701 C CA . SER A 1 350 ? 4.477 -16.562 -12.914 1 89.38 350 SER A CA 1
ATOM 2702 C C . SER A 1 350 ? 5.391 -17.766 -13.133 1 89.38 350 SER A C 1
ATOM 2704 O O . SER A 1 350 ? 6.25 -17.75 -14.016 1 89.38 350 SER A O 1
ATOM 2706 N N . LEU A 1 351 ? 5.16 -18.766 -12.297 1 89.69 351 LEU A N 1
ATOM 2707 C CA . LEU A 1 351 ? 5.941 -20 -12.422 1 89.69 351 LEU A CA 1
ATOM 2708 C C . LEU A 1 351 ? 5.031 -21.188 -12.703 1 89.69 351 LEU A C 1
ATOM 2710 O O . LEU A 1 351 ? 3.971 -21.328 -12.094 1 89.69 351 LEU A O 1
ATOM 2714 N N . LEU A 1 352 ? 5.387 -21.891 -13.711 1 91.44 352 LEU A N 1
ATOM 2715 C CA . LEU A 1 352 ? 4.77 -23.172 -14.016 1 91.44 352 LEU A CA 1
ATOM 2716 C C . LEU A 1 352 ? 5.637 -24.328 -13.523 1 91.44 352 LEU A C 1
ATOM 2718 O O . LEU A 1 352 ? 6.793 -24.453 -13.93 1 91.44 352 LEU A O 1
ATOM 2722 N N . TYR A 1 353 ? 5.129 -25.156 -12.617 1 89 353 TYR A N 1
ATOM 2723 C CA . TYR A 1 353 ? 5.965 -26.203 -12.062 1 89 353 TYR A CA 1
ATOM 2724 C C . TYR A 1 353 ? 5.129 -27.422 -11.688 1 89 353 TYR A C 1
ATOM 2726 O O . TYR A 1 353 ? 3.898 -27.375 -11.727 1 89 353 TYR A O 1
ATOM 2734 N N . VAL A 1 354 ? 5.812 -28.5 -11.438 1 87.94 354 VAL A N 1
ATOM 2735 C CA . VAL A 1 354 ? 5.176 -29.75 -11.008 1 87.94 354 VAL A CA 1
ATOM 2736 C C . VAL A 1 354 ? 5.375 -29.938 -9.508 1 87.94 354 VAL A C 1
ATOM 2738 O O . VAL A 1 354 ? 6.5 -29.844 -9.008 1 87.94 354 VAL A O 1
ATOM 2741 N N . ASP A 1 355 ? 4.309 -30.156 -8.828 1 83.88 355 ASP A N 1
ATOM 2742 C CA . ASP A 1 355 ? 4.422 -30.266 -7.375 1 83.88 355 ASP A CA 1
ATOM 2743 C C . ASP A 1 355 ? 4.707 -31.703 -6.949 1 83.88 355 ASP A C 1
ATOM 2745 O O . ASP A 1 355 ? 4.969 -32.562 -7.793 1 83.88 355 ASP A O 1
ATOM 2749 N N . ALA A 1 356 ? 4.73 -31.922 -5.625 1 76.75 356 ALA A N 1
ATOM 2750 C CA . ALA A 1 356 ? 5.086 -33.219 -5.043 1 76.75 356 ALA A CA 1
ATOM 2751 C C . ALA A 1 356 ? 4.062 -34.281 -5.414 1 76.75 356 ALA A C 1
ATOM 2753 O O . ALA A 1 356 ? 4.379 -35.469 -5.43 1 76.75 356 ALA A O 1
ATOM 2754 N N . PHE A 1 357 ? 2.904 -33.844 -5.758 1 77.12 357 PHE A N 1
ATOM 2755 C CA . PHE A 1 357 ? 1.841 -34.781 -6.109 1 77.12 357 PHE A CA 1
ATOM 2756 C C . PHE A 1 357 ? 1.741 -34.938 -7.621 1 77.12 357 PHE A C 1
ATOM 2758 O O . PHE A 1 357 ? 0.742 -35.469 -8.133 1 77.12 357 PHE A O 1
ATOM 2765 N N . GLU A 1 358 ? 2.748 -34.375 -8.32 1 79.94 358 GLU A N 1
ATOM 2766 C CA . GLU A 1 358 ? 2.867 -34.469 -9.766 1 79.94 358 GLU A CA 1
ATOM 2767 C C . GLU A 1 358 ? 1.754 -33.719 -10.469 1 79.94 358 GLU A C 1
ATOM 2769 O O . GLU A 1 358 ? 1.289 -34.094 -11.539 1 79.94 358 GLU A O 1
ATOM 2774 N N . ARG A 1 359 ? 1.368 -32.719 -9.828 1 86.94 359 ARG A N 1
ATOM 2775 C CA . ARG A 1 359 ? 0.426 -31.797 -10.438 1 86.94 359 ARG A CA 1
ATOM 2776 C C . ARG A 1 359 ? 1.154 -30.609 -11.062 1 86.94 359 ARG A C 1
ATOM 2778 O O . ARG A 1 359 ? 2.139 -30.109 -10.516 1 86.94 359 ARG A O 1
ATOM 2785 N N . VAL A 1 360 ? 0.55 -30.297 -12.141 1 91.75 360 VAL A N 1
ATOM 2786 C CA . VAL A 1 360 ? 1.087 -29.078 -12.758 1 91.75 360 VAL A CA 1
ATOM 2787 C C . VAL A 1 360 ? 0.447 -27.844 -12.125 1 91.75 360 VAL A C 1
ATOM 2789 O O . VAL A 1 360 ? -0.78 -27.734 -12.086 1 91.75 360 VAL A O 1
ATOM 2792 N N . VAL A 1 361 ? 1.307 -26.953 -11.625 1 91.06 361 VAL A N 1
ATOM 2793 C CA . VAL A 1 361 ? 0.833 -25.781 -10.891 1 91.06 361 VAL A CA 1
ATOM 2794 C C . VAL A 1 361 ? 1.352 -24.516 -11.562 1 91.06 361 VAL A C 1
ATOM 2796 O O . VAL A 1 361 ? 2.521 -24.438 -11.945 1 91.06 361 VAL A O 1
ATOM 2799 N N . LEU A 1 362 ? 0.429 -23.594 -11.734 1 91.69 362 LEU A N 1
ATOM 2800 C CA . LEU A 1 362 ? 0.769 -22.234 -12.164 1 91.69 362 LEU A CA 1
ATOM 2801 C C . LEU A 1 362 ? 0.527 -21.234 -11.047 1 91.69 362 LEU A C 1
ATOM 2803 O O . LEU A 1 362 ? -0.606 -21.062 -10.586 1 91.69 362 LEU A O 1
ATOM 2807 N N . LYS A 1 363 ? 1.581 -20.609 -10.664 1 88.5 363 LYS A N 1
ATOM 2808 C CA . LYS A 1 363 ? 1.457 -19.688 -9.531 1 88.5 363 LYS A CA 1
ATOM 2809 C C . LYS A 1 363 ? 2.176 -18.375 -9.82 1 88.5 363 LYS A C 1
ATOM 2811 O O . LYS A 1 363 ? 3.264 -18.375 -10.406 1 88.5 363 LYS A O 1
ATOM 2816 N N . ASN A 1 364 ? 1.531 -17.359 -9.414 1 87.31 364 ASN A N 1
ATOM 2817 C CA . ASN A 1 364 ? 2.133 -16.031 -9.492 1 87.31 364 ASN A CA 1
ATOM 2818 C C . ASN A 1 364 ? 2.818 -15.656 -8.188 1 87.31 364 ASN A C 1
ATOM 2820 O O . ASN A 1 364 ? 2.176 -15.602 -7.137 1 87.31 364 ASN A O 1
ATOM 2824 N N . TYR A 1 365 ? 4.09 -15.438 -8.297 1 85.94 365 TYR A N 1
ATOM 2825 C CA . TYR A 1 365 ? 4.848 -15.008 -7.129 1 85.94 365 TYR A CA 1
ATOM 2826 C C . TYR A 1 365 ? 5.066 -13.5 -7.145 1 85.94 365 TYR A C 1
ATOM 2828 O O . TYR A 1 365 ? 5.645 -12.961 -8.086 1 85.94 365 TYR A O 1
ATOM 2836 N N . GLN A 1 366 ? 4.684 -12.945 -6.027 1 85.88 366 GLN A N 1
ATOM 2837 C CA . GLN A 1 366 ? 4.746 -11.492 -5.949 1 85.88 366 GLN A CA 1
ATOM 2838 C C . GLN A 1 366 ? 6.164 -11.016 -5.652 1 85.88 366 GLN A C 1
ATOM 2840 O O . GLN A 1 366 ? 6.992 -11.781 -5.168 1 85.88 366 GLN A O 1
ATOM 2845 N N . ASP A 1 367 ? 6.461 -9.789 -6.066 1 90.69 367 ASP A N 1
ATOM 2846 C CA . ASP A 1 367 ? 7.672 -9.078 -5.672 1 90.69 367 ASP A CA 1
ATOM 2847 C C . ASP A 1 367 ? 8.922 -9.844 -6.102 1 90.69 367 ASP A C 1
ATOM 2849 O O . ASP A 1 367 ? 9.828 -10.062 -5.297 1 90.69 367 ASP A O 1
ATOM 2853 N N . MET A 1 368 ? 8.898 -10.148 -7.363 1 90.94 368 MET A N 1
ATOM 2854 C CA . MET A 1 368 ? 10 -10.969 -7.859 1 90.94 368 MET A CA 1
ATOM 2855 C C . MET A 1 368 ? 10.938 -10.141 -8.734 1 90.94 368 MET A C 1
ATOM 2857 O O . MET A 1 368 ? 12.141 -10.398 -8.773 1 90.94 368 MET A O 1
ATOM 2861 N N . VAL A 1 369 ? 10.398 -9.125 -9.391 1 94.25 369 VAL A N 1
ATOM 2862 C CA . VAL A 1 369 ? 11.188 -8.383 -10.367 1 94.25 369 VAL A CA 1
ATOM 2863 C C . VAL A 1 369 ? 11.219 -6.902 -9.992 1 94.25 369 VAL A C 1
ATOM 2865 O O . VAL A 1 369 ? 10.18 -6.309 -9.695 1 94.25 369 VAL A O 1
ATOM 2868 N N . VAL A 1 370 ? 12.406 -6.34 -10.102 1 96.56 370 VAL A N 1
ATOM 2869 C CA . VAL A 1 370 ? 12.555 -4.922 -9.789 1 96.56 370 VAL A CA 1
ATOM 2870 C C . VAL A 1 370 ? 12.141 -4.086 -11 1 96.56 370 VAL A C 1
ATOM 2872 O O . VAL A 1 370 ? 12.695 -4.238 -12.086 1 96.56 370 VAL A O 1
ATOM 2875 N N . GLU A 1 371 ? 11.227 -3.215 -10.75 1 95.5 371 GLU A N 1
ATOM 2876 C CA . GLU A 1 371 ? 10.789 -2.301 -11.797 1 95.5 371 GLU A CA 1
ATOM 2877 C C . GLU A 1 371 ? 11.32 -0.891 -11.562 1 95.5 371 GLU A C 1
ATOM 2879 O O . GLU A 1 371 ? 11.594 -0.153 -12.508 1 95.5 371 GLU A O 1
ATOM 2884 N N . GLY A 1 372 ? 11.43 -0.6 -10.344 1 95.38 372 GLY A N 1
ATOM 2885 C CA . GLY A 1 372 ? 11.914 0.723 -9.977 1 95.38 372 GLY A CA 1
ATOM 2886 C C . GLY A 1 372 ? 12.711 0.733 -8.688 1 95.38 372 GLY A C 1
ATOM 2887 O O . GLY A 1 372 ? 12.438 -0.059 -7.781 1 95.38 372 GLY A O 1
ATOM 2888 N N . CYS A 1 373 ? 13.672 1.626 -8.695 1 96.06 373 CYS A N 1
ATOM 2889 C CA . CYS A 1 373 ? 14.516 1.78 -7.512 1 96.06 373 CYS A CA 1
ATOM 2890 C C . CYS A 1 373 ? 14.289 3.137 -6.855 1 96.06 373 CYS A C 1
ATOM 2892 O O . CYS A 1 373 ? 13.883 4.094 -7.52 1 96.06 373 CYS A O 1
ATOM 2894 N N . GLY A 1 374 ? 14.5 3.186 -5.605 1 95.75 374 GLY A N 1
ATOM 2895 C CA . GLY A 1 374 ? 14.398 4.406 -4.824 1 95.75 374 GLY A CA 1
ATOM 2896 C C . GLY A 1 374 ? 15.172 4.348 -3.52 1 95.75 374 GLY A C 1
ATOM 2897 O O . GLY A 1 374 ? 15.805 3.334 -3.213 1 95.75 374 GLY A O 1
ATOM 2898 N N . CYS A 1 375 ? 15.148 5.449 -2.799 1 94.69 375 CYS A N 1
ATOM 2899 C CA . CYS A 1 375 ? 15.914 5.547 -1.563 1 94.69 375 CYS A CA 1
ATOM 2900 C C . CYS A 1 375 ? 15 5.441 -0.345 1 94.69 375 CYS A C 1
ATOM 2902 O O . CYS A 1 375 ? 13.945 6.07 -0.3 1 94.69 375 CYS A O 1
ATOM 2904 N N . ARG A 1 376 ? 15.398 4.508 0.523 1 94.94 376 ARG A N 1
ATOM 2905 C CA . ARG A 1 376 ? 14.648 4.289 1.756 1 94.94 376 ARG A CA 1
ATOM 2906 C C . ARG A 1 376 ? 15.578 4.266 2.965 1 94.94 376 ARG A C 1
ATOM 2908 O O . ARG A 1 376 ? 16.75 3.92 2.844 1 94.94 376 ARG A O 1
ATOM 2915 N N . MET B 1 1 ? 54.5 46.562 75.125 1 28.62 1 MET B N 1
ATOM 2916 C CA . MET B 1 1 ? 53.438 47.312 74.438 1 28.62 1 MET B CA 1
ATOM 2917 C C . MET B 1 1 ? 53.719 47.562 73 1 28.62 1 MET B C 1
ATOM 2919 O O . MET B 1 1 ? 54.312 48.594 72.625 1 28.62 1 MET B O 1
ATOM 2923 N N . THR B 1 2 ? 54.281 46.438 72.312 1 31 2 THR B N 1
ATOM 2924 C CA . THR B 1 2 ? 54.969 46.344 71.062 1 31 2 THR B CA 1
ATOM 2925 C C . THR B 1 2 ? 54.062 46.656 69.875 1 31 2 THR B C 1
ATOM 2927 O O . THR B 1 2 ? 52.906 46.188 69.875 1 31 2 THR B O 1
ATOM 2930 N N . PRO B 1 3 ? 54.25 47.781 69.125 1 34.5 3 PRO B N 1
ATOM 2931 C CA . PRO B 1 3 ? 53.5 48.562 68.188 1 34.5 3 PRO B CA 1
ATOM 2932 C C . PRO B 1 3 ? 53.312 47.812 66.875 1 34.5 3 PRO B C 1
ATOM 2934 O O . PRO B 1 3 ? 54.281 47.5 66.125 1 34.5 3 PRO B O 1
ATOM 2937 N N . VAL B 1 4 ? 52.469 46.719 66.812 1 35.59 4 VAL B N 1
ATOM 2938 C CA . VAL B 1 4 ? 52.375 45.781 65.688 1 35.59 4 VAL B CA 1
ATOM 2939 C C . VAL B 1 4 ? 51.906 46.531 64.438 1 35.59 4 VAL B C 1
ATOM 2941 O O . VAL B 1 4 ? 50.875 47.219 64.438 1 35.59 4 VAL B O 1
ATOM 2944 N N . ALA B 1 5 ? 52.875 46.812 63.531 1 31.06 5 ALA B N 1
ATOM 2945 C CA . ALA B 1 5 ? 52.969 47.594 62.281 1 31.06 5 ALA B CA 1
ATOM 2946 C C . ALA B 1 5 ? 51.906 47.125 61.281 1 31.06 5 ALA B C 1
ATOM 2948 O O . ALA B 1 5 ? 51.75 45.938 61.031 1 31.06 5 ALA B O 1
ATOM 2949 N N . ARG B 1 6 ? 50.812 47.969 61.062 1 32.94 6 ARG B N 1
ATOM 2950 C CA . ARG B 1 6 ? 49.562 47.969 60.344 1 32.94 6 ARG B CA 1
ATOM 2951 C C . ARG B 1 6 ? 49.812 47.906 58.812 1 32.94 6 ARG B C 1
ATOM 2953 O O . ARG B 1 6 ? 50.344 48.844 58.25 1 32.94 6 ARG B O 1
ATOM 2960 N N . LEU B 1 7 ? 50.219 46.688 58.312 1 31.31 7 LEU B N 1
ATOM 2961 C CA . LEU B 1 7 ? 50.656 46.531 56.906 1 31.31 7 LEU B CA 1
ATOM 2962 C C . LEU B 1 7 ? 49.625 47.094 55.969 1 31.31 7 LEU B C 1
ATOM 2964 O O . LEU B 1 7 ? 48.438 46.781 56.094 1 31.31 7 LEU B O 1
ATOM 2968 N N . PRO B 1 8 ? 49.906 48.219 55.219 1 32.19 8 PRO B N 1
ATOM 2969 C CA . PRO B 1 8 ? 49.094 49.031 54.344 1 32.19 8 PRO B CA 1
ATOM 2970 C C . PRO B 1 8 ? 48.5 48.25 53.156 1 32.19 8 PRO B C 1
ATOM 2972 O O . PRO B 1 8 ? 49.25 47.5 52.5 1 32.19 8 PRO B O 1
ATOM 2975 N N . PHE B 1 9 ? 47.281 47.656 53.281 1 35.09 9 PHE B N 1
ATOM 2976 C CA . PHE B 1 9 ? 46.5 46.906 52.281 1 35.09 9 PHE B CA 1
ATOM 2977 C C . PHE B 1 9 ? 46.281 47.75 51.031 1 35.09 9 PHE B C 1
ATOM 2979 O O . PHE B 1 9 ? 45.594 48.75 51.031 1 35.09 9 PHE B O 1
ATOM 2986 N N . LEU B 1 10 ? 47.438 47.938 50.188 1 31.14 10 LEU B N 1
ATOM 2987 C CA . LEU B 1 10 ? 47.438 48.656 48.938 1 31.14 10 LEU B CA 1
ATOM 2988 C C . LEU B 1 10 ? 46.281 48.219 48.062 1 31.14 10 LEU B C 1
ATOM 2990 O O . LEU B 1 10 ? 46.094 47 47.844 1 31.14 10 LEU B O 1
ATOM 2994 N N . PRO B 1 11 ? 45.281 49.156 47.688 1 32.62 11 PRO B N 1
ATOM 2995 C CA . PRO B 1 11 ? 44.062 49.094 46.875 1 32.62 11 PRO B CA 1
ATOM 2996 C C . PRO B 1 11 ? 44.312 48.719 45.406 1 32.62 11 PRO B C 1
ATOM 2998 O O . PRO B 1 11 ? 44.938 49.5 44.688 1 32.62 11 PRO B O 1
ATOM 3001 N N . MET B 1 12 ? 44.844 47.469 45.094 1 31.45 12 MET B N 1
ATOM 3002 C CA . MET B 1 12 ? 45.094 47.094 43.719 1 31.45 12 MET B CA 1
ATOM 3003 C C . MET B 1 12 ? 43.844 47.344 42.844 1 31.45 12 MET B C 1
ATOM 3005 O O . MET B 1 12 ? 42.938 46.531 42.781 1 31.45 12 MET B O 1
ATOM 3009 N N . LEU B 1 13 ? 43.219 48.5 42.969 1 26.91 13 LEU B N 1
ATOM 3010 C CA . LEU B 1 13 ? 41.969 48.812 42.281 1 26.91 13 LEU B CA 1
ATOM 3011 C C . LEU B 1 13 ? 42.156 48.812 40.781 1 26.91 13 LEU B C 1
ATOM 3013 O O . LEU B 1 13 ? 41.188 48.969 40.031 1 26.91 13 LEU B O 1
ATOM 3017 N N . LEU B 1 14 ? 43.375 49.156 40.312 1 26.03 14 LEU B N 1
ATOM 3018 C CA . LEU B 1 14 ? 43.281 49.938 39.094 1 26.03 14 LEU B CA 1
ATOM 3019 C C . LEU B 1 14 ? 42.625 49.125 37.969 1 26.03 14 LEU B C 1
ATOM 3021 O O . LEU B 1 14 ? 41.719 49.625 37.281 1 26.03 14 LEU B O 1
ATOM 3025 N N . LEU B 1 15 ? 43.5 48.438 37.156 1 29.27 15 LEU B N 1
ATOM 3026 C CA . LEU B 1 15 ? 43.594 48.438 35.688 1 29.27 15 LEU B CA 1
ATOM 3027 C C . LEU B 1 15 ? 42.531 47.5 35.094 1 29.27 15 LEU B C 1
ATOM 3029 O O . LEU B 1 15 ? 42.812 46.312 34.875 1 29.27 15 LEU B O 1
ATOM 3033 N N . TRP B 1 16 ? 41.406 47.281 35.75 1 30.88 16 TRP B N 1
ATOM 3034 C CA . TRP B 1 16 ? 40.406 46.344 35.219 1 30.88 16 TRP B CA 1
ATOM 3035 C C . TRP B 1 16 ? 39.844 46.844 33.906 1 30.88 16 TRP B C 1
ATOM 3037 O O . TRP B 1 16 ? 38.656 46.625 33.625 1 30.88 16 TRP B O 1
ATOM 3047 N N . ALA B 1 17 ? 40.344 47.969 33.406 1 27.61 17 ALA B N 1
ATOM 3048 C CA . ALA B 1 17 ? 39.531 48.594 32.375 1 27.61 17 ALA B CA 1
ATOM 3049 C C . ALA B 1 17 ? 39.125 47.594 31.281 1 27.61 17 ALA B C 1
ATOM 3051 O O . ALA B 1 17 ? 37.938 47.438 30.984 1 27.61 17 ALA B O 1
ATOM 3052 N N . SER B 1 18 ? 39.562 47.875 29.891 1 29.45 18 SER B N 1
ATOM 3053 C CA . SER B 1 18 ? 38.969 48.094 28.578 1 29.45 18 SER B CA 1
ATOM 3054 C C . SER B 1 18 ? 38.844 46.812 27.812 1 29.45 18 SER B C 1
ATOM 3056 O O . SER B 1 18 ? 38.531 46.812 26.609 1 29.45 18 SER B O 1
ATOM 3058 N N . LEU B 1 19 ? 39.562 45.781 28.094 1 31.56 19 LEU B N 1
ATOM 3059 C CA . LEU B 1 19 ? 39.625 44.875 26.953 1 31.56 19 LEU B CA 1
ATOM 3060 C C . LEU B 1 19 ? 38.25 44.375 26.594 1 31.56 19 LEU B C 1
ATOM 3062 O O . LEU B 1 19 ? 37.75 43.438 27.234 1 31.56 19 LEU B O 1
ATOM 3066 N N . GLY B 1 20 ? 37.25 45.219 26.5 1 30.34 20 GLY B N 1
ATOM 3067 C CA . GLY B 1 20 ? 35.969 44.812 25.922 1 30.34 20 GLY B CA 1
ATOM 3068 C C . GLY B 1 20 ? 36.125 44.062 24.609 1 30.34 20 GLY B C 1
ATOM 3069 O O . GLY B 1 20 ? 36.25 44.656 23.547 1 30.34 20 GLY B O 1
ATOM 3070 N N . LEU B 1 21 ? 37.094 43.188 24.406 1 30.7 21 LEU B N 1
ATOM 3071 C CA . LEU B 1 21 ? 37.094 42.438 23.156 1 30.7 21 LEU B CA 1
ATOM 3072 C C . LEU B 1 21 ? 35.688 42 22.766 1 30.7 21 LEU B C 1
ATOM 3074 O O . LEU B 1 21 ? 35.031 41.312 23.547 1 30.7 21 LEU B O 1
ATOM 3078 N N . VAL B 1 22 ? 35.031 42.719 21.797 1 30.89 22 VAL B N 1
ATOM 3079 C CA . VAL B 1 22 ? 33.906 42.5 20.938 1 30.89 22 VAL B CA 1
ATOM 3080 C C . VAL B 1 22 ? 33.938 41.062 20.375 1 30.89 22 VAL B C 1
ATOM 3082 O O . VAL B 1 22 ? 34.812 40.75 19.578 1 30.89 22 VAL B O 1
ATOM 3085 N N . TYR B 1 23 ? 33.906 40.031 21.109 1 30.05 23 TYR B N 1
ATOM 3086 C CA . TYR B 1 23 ? 33.562 38.781 20.484 1 30.05 23 TYR B CA 1
ATOM 3087 C C . TYR B 1 23 ? 32.375 38.938 19.547 1 30.05 23 TYR B C 1
ATOM 3089 O O . TYR B 1 23 ? 31.234 38.969 20 1 30.05 23 TYR B O 1
ATOM 3097 N N . ALA B 1 24 ? 32.438 39.812 18.516 1 32.34 24 ALA B N 1
ATOM 3098 C CA . ALA B 1 24 ? 31.531 39.719 17.375 1 32.34 24 ALA B CA 1
ATOM 3099 C C . ALA B 1 24 ? 31.281 38.25 16.969 1 32.34 24 ALA B C 1
ATOM 3101 O O . ALA B 1 24 ? 32.219 37.562 16.562 1 32.34 24 ALA B O 1
ATOM 3102 N N . GLY B 1 25 ? 30.484 37.562 17.562 1 32.38 25 GLY B N 1
ATOM 3103 C CA . GLY B 1 25 ? 29.938 36.281 17.109 1 32.38 25 GLY B CA 1
ATOM 3104 C C . GLY B 1 25 ? 29.781 36.219 15.602 1 32.38 25 GLY B C 1
ATOM 3105 O O . GLY B 1 25 ? 29.031 37 15.008 1 32.38 25 GLY B O 1
ATOM 3106 N N . ALA B 1 26 ? 30.812 35.969 14.828 1 34.56 26 ALA B N 1
ATOM 3107 C CA . ALA B 1 26 ? 30.844 35.688 13.391 1 34.56 26 ALA B CA 1
ATOM 3108 C C . ALA B 1 26 ? 29.594 34.938 12.953 1 34.56 26 ALA B C 1
ATOM 3110 O O . ALA B 1 26 ? 29.25 33.875 13.5 1 34.56 26 ALA B O 1
ATOM 3111 N N . ALA B 1 27 ? 28.578 35.531 12.555 1 38.44 27 ALA B N 1
ATOM 3112 C CA . ALA B 1 27 ? 27.516 35.062 11.68 1 38.44 27 ALA B CA 1
ATOM 3113 C C . ALA B 1 27 ? 28.062 34.031 10.695 1 38.44 27 ALA B C 1
ATOM 3115 O O . ALA B 1 27 ? 28.75 34.375 9.742 1 38.44 27 ALA B O 1
ATOM 3116 N N . THR B 1 28 ? 28.734 32.938 11.094 1 39.94 28 THR B N 1
ATOM 3117 C CA . THR B 1 28 ? 29.219 31.859 10.234 1 39.94 28 THR B CA 1
ATOM 3118 C C . THR B 1 28 ? 28.312 31.688 9.023 1 39.94 28 THR B C 1
ATOM 3120 O O . THR B 1 28 ? 27.094 31.875 9.117 1 39.94 28 THR B O 1
ATOM 3123 N N . ALA B 1 29 ? 28.719 31.938 7.84 1 44.16 29 ALA B N 1
ATOM 3124 C CA . ALA B 1 29 ? 28.156 31.781 6.504 1 44.16 29 ALA B CA 1
ATOM 3125 C C . ALA B 1 29 ? 27.25 30.547 6.43 1 44.16 29 ALA B C 1
ATOM 3127 O O . ALA B 1 29 ? 27.578 29.5 6.969 1 44.16 29 ALA B O 1
ATOM 3128 N N . PRO B 1 30 ? 25.875 30.672 6.316 1 52 30 PRO B N 1
ATOM 3129 C CA . PRO B 1 30 ? 24.984 29.5 6.207 1 52 30 PRO B CA 1
ATOM 3130 C C . PRO B 1 30 ? 25.578 28.391 5.352 1 52 30 PRO B C 1
ATOM 3132 O O . PRO B 1 30 ? 26.172 28.656 4.297 1 52 30 PRO B O 1
ATOM 3135 N N . ASP B 1 31 ? 26.281 27.406 5.926 1 59.72 31 ASP B N 1
ATOM 3136 C CA . ASP B 1 31 ? 26.766 26.219 5.219 1 59.72 31 ASP B CA 1
ATOM 3137 C C . ASP B 1 31 ? 25.812 25.844 4.086 1 59.72 31 ASP B C 1
ATOM 3139 O O . ASP B 1 31 ? 24.609 25.641 4.309 1 59.72 31 ASP B O 1
ATOM 3143 N N . PRO B 1 32 ? 26.141 26.203 2.852 1 66.44 32 PRO B N 1
ATOM 3144 C CA . PRO B 1 32 ? 25.312 25.875 1.692 1 66.44 32 PRO B CA 1
ATOM 3145 C C . PRO B 1 32 ? 24.672 24.5 1.806 1 66.44 32 PRO B C 1
ATOM 3147 O O . PRO B 1 32 ? 23.547 24.297 1.332 1 66.44 32 PRO B O 1
ATOM 3150 N N . SER B 1 33 ? 25.406 23.672 2.527 1 66 33 SER B N 1
ATOM 3151 C CA . SER B 1 33 ? 24.844 22.344 2.697 1 66 33 SER B CA 1
ATOM 3152 C C . SER B 1 33 ? 23.594 22.359 3.574 1 66 33 SER B C 1
ATOM 3154 O O . SER B 1 33 ? 22.641 21.641 3.32 1 66 33 SER B O 1
ATOM 3156 N N . LEU B 1 34 ? 23.734 23.234 4.488 1 72 34 LEU B N 1
ATOM 3157 C CA . LEU B 1 34 ? 22.578 23.328 5.391 1 72 34 LEU B CA 1
ATOM 3158 C C . LEU B 1 34 ? 21.375 23.938 4.684 1 72 34 LEU B C 1
ATOM 3160 O O . LEU B 1 34 ? 20.25 23.5 4.902 1 72 34 LEU B O 1
ATOM 3164 N N . GLU B 1 35 ? 21.672 24.906 3.834 1 76.25 35 GLU B N 1
ATOM 3165 C CA . GLU B 1 35 ? 20.562 25.547 3.129 1 76.25 35 GLU B CA 1
ATOM 3166 C C . GLU B 1 35 ? 19.891 24.562 2.166 1 76.25 35 GLU B C 1
ATOM 3168 O O . GLU B 1 35 ? 18.656 24.578 2.035 1 76.25 35 GLU B O 1
ATOM 3173 N N . LEU B 1 36 ? 20.719 23.875 1.604 1 71.25 36 LEU B N 1
ATOM 3174 C CA . LEU B 1 36 ? 20.156 22.859 0.716 1 71.25 36 LEU B CA 1
ATOM 3175 C C . LEU B 1 36 ? 19.359 21.828 1.506 1 71.25 36 LEU B C 1
ATOM 3177 O O . LEU B 1 36 ? 18.297 21.391 1.067 1 71.25 36 LEU B O 1
ATOM 3181 N N . ALA B 1 37 ? 19.891 21.531 2.635 1 69.94 37 ALA B N 1
ATOM 3182 C CA . ALA B 1 37 ? 19.203 20.578 3.504 1 69.94 37 ALA B CA 1
ATOM 3183 C C . ALA B 1 37 ? 17.844 21.109 3.943 1 69.94 37 ALA B C 1
ATOM 3185 O O . ALA B 1 37 ? 16.859 20.375 3.953 1 69.94 37 ALA B O 1
ATOM 3186 N N . LYS B 1 38 ? 17.906 22.312 4.238 1 73.44 38 LYS B N 1
ATOM 3187 C CA . LYS B 1 38 ? 16.672 22.953 4.672 1 73.44 38 LYS B CA 1
ATOM 3188 C C . LYS B 1 38 ? 15.633 22.953 3.553 1 73.44 38 LYS B C 1
ATOM 3190 O O . LYS B 1 38 ? 14.469 22.609 3.775 1 73.44 38 LYS B O 1
ATOM 3195 N N . ALA B 1 39 ? 16.047 23.359 2.455 1 74.12 39 ALA B N 1
ATOM 3196 C CA . ALA B 1 39 ? 15.141 23.422 1.31 1 74.12 39 ALA B CA 1
ATOM 3197 C C . ALA B 1 39 ? 14.531 22.062 1.009 1 74.12 39 ALA B C 1
ATOM 3199 O O . ALA B 1 39 ? 13.336 21.953 0.732 1 74.12 39 ALA B O 1
ATOM 3200 N N . HIS B 1 40 ? 15.312 21.156 1.189 1 69.31 40 HIS B N 1
ATOM 3201 C CA . HIS B 1 40 ? 14.844 19.812 0.886 1 69.31 40 HIS B CA 1
ATOM 3202 C C . HIS B 1 40 ? 13.883 19.297 1.957 1 69.31 40 HIS B C 1
ATOM 3204 O O . HIS B 1 40 ? 12.906 18.625 1.646 1 69.31 40 HIS B O 1
ATOM 3210 N N . LEU B 1 41 ? 14.312 19.609 3.119 1 71.56 41 LEU B N 1
ATOM 3211 C CA . LEU B 1 41 ? 13.406 19.219 4.191 1 71.56 41 LEU B CA 1
ATOM 3212 C C . LEU B 1 41 ? 12.055 19.906 4.031 1 71.56 41 LEU B C 1
ATOM 3214 O O . LEU B 1 41 ? 11.008 19.297 4.281 1 71.56 41 LEU B O 1
ATOM 3218 N N . LEU B 1 42 ? 12.188 21.062 3.539 1 77.75 42 LEU B N 1
ATOM 3219 C CA . LEU B 1 42 ? 10.953 21.797 3.293 1 77.75 42 LEU B CA 1
ATOM 3220 C C . LEU B 1 42 ? 10.141 21.141 2.178 1 77.75 42 LEU B C 1
ATOM 3222 O O . LEU B 1 42 ? 8.922 21.016 2.279 1 77.75 42 LEU B O 1
ATOM 3226 N N . GLN B 1 43 ? 10.836 20.719 1.229 1 70.31 43 GLN B N 1
ATOM 3227 C CA . GLN B 1 43 ? 10.164 20 0.149 1 70.31 43 GLN B CA 1
ATOM 3228 C C . GLN B 1 43 ? 9.547 18.703 0.654 1 70.31 43 GLN B C 1
ATOM 3230 O O . GLN B 1 43 ? 8.43 18.344 0.267 1 70.31 43 GLN B O 1
ATOM 3235 N N . ALA B 1 44 ? 10.32 18.125 1.546 1 67.56 44 ALA B N 1
ATOM 3236 C CA . ALA B 1 44 ? 9.828 16.875 2.139 1 67.56 44 ALA B CA 1
ATOM 3237 C C . ALA B 1 44 ? 8.562 17.125 2.951 1 67.56 44 ALA B C 1
ATOM 3239 O O . ALA B 1 44 ? 7.668 16.266 2.982 1 67.56 44 ALA B O 1
ATOM 3240 N N . LEU B 1 45 ? 8.609 18.266 3.5 1 66.94 45 LEU B N 1
ATOM 3241 C CA . LEU B 1 45 ? 7.461 18.641 4.32 1 66.94 45 LEU B CA 1
ATOM 3242 C C . LEU B 1 45 ? 6.375 19.297 3.477 1 66.94 45 LEU B C 1
ATOM 3244 O O . LEU B 1 45 ? 5.324 19.688 3.996 1 66.94 45 LEU B O 1
ATOM 3248 N N . GLY B 1 46 ? 6.676 19.266 2.162 1 63.84 46 GLY B N 1
ATOM 3249 C CA . GLY B 1 46 ? 5.707 19.828 1.236 1 63.84 46 GLY B CA 1
ATOM 3250 C C . GLY B 1 46 ? 5.645 21.344 1.285 1 63.84 46 GLY B C 1
ATOM 3251 O O . GLY B 1 46 ? 4.605 21.922 0.989 1 63.84 46 GLY B O 1
ATOM 3252 N N . LEU B 1 47 ? 6.672 21.828 1.819 1 69.88 47 LEU B N 1
ATOM 3253 C CA . LEU B 1 47 ? 6.711 23.281 1.933 1 69.88 47 LEU B CA 1
ATOM 3254 C C . LEU B 1 47 ? 7.672 23.891 0.911 1 69.88 47 LEU B C 1
ATOM 3256 O O . LEU B 1 47 ? 8.703 23.297 0.601 1 69.88 47 LEU B O 1
ATOM 3260 N N . GLU B 1 48 ? 7.191 24.781 0.198 1 65.38 48 GLU B N 1
ATOM 3261 C CA . GLU B 1 48 ? 8.039 25.422 -0.805 1 65.38 48 GLU B CA 1
ATOM 3262 C C . GLU B 1 48 ? 9.133 26.25 -0.151 1 65.38 48 GLU B C 1
ATOM 3264 O O . GLU B 1 48 ? 10.281 26.25 -0.608 1 65.38 48 GLU B O 1
ATOM 3269 N N . SER B 1 49 ? 8.844 26.969 0.83 1 70.5 49 SER B N 1
ATOM 3270 C CA . SER B 1 49 ? 9.812 27.797 1.544 1 70.5 49 SER B CA 1
ATOM 3271 C C . SER B 1 49 ? 9.453 27.922 3.021 1 70.5 49 SER B C 1
ATOM 3273 O O . SER B 1 49 ? 8.297 27.75 3.398 1 70.5 49 SER B O 1
ATOM 3275 N N . ALA B 1 50 ? 10.625 27.906 3.727 1 72.38 50 ALA B N 1
ATOM 3276 C CA . ALA B 1 50 ? 10.383 28.172 5.145 1 72.38 50 ALA B CA 1
ATOM 3277 C C . ALA B 1 50 ? 9.703 29.531 5.344 1 72.38 50 ALA B C 1
ATOM 3279 O O . ALA B 1 50 ? 10.055 30.5 4.684 1 72.38 50 ALA B O 1
ATOM 3280 N N . PRO B 1 51 ? 8.617 29.469 6.074 1 71.75 51 PRO B N 1
ATOM 3281 C CA . PRO B 1 51 ? 7.984 30.75 6.352 1 71.75 51 PRO B CA 1
ATOM 3282 C C . PRO B 1 51 ? 8.93 31.734 7.043 1 71.75 51 PRO B C 1
ATOM 3284 O O . PRO B 1 51 ? 9.703 31.344 7.918 1 71.75 51 PRO B O 1
ATOM 3287 N N . GLN B 1 52 ? 9.469 32.781 6.305 1 66.44 52 GLN B N 1
ATOM 3288 C CA . GLN B 1 52 ? 10.375 33.781 6.879 1 66.44 52 GLN B CA 1
ATOM 3289 C C . GLN B 1 52 ? 9.625 34.781 7.754 1 66.44 52 GLN B C 1
ATOM 3291 O O . GLN B 1 52 ? 8.68 35.406 7.293 1 66.44 52 GLN B O 1
ATOM 3296 N N . ARG B 1 53 ? 9.781 34.562 9.023 1 65.25 53 ARG B N 1
ATOM 3297 C CA . ARG B 1 53 ? 9.242 35.594 9.891 1 65.25 53 ARG B CA 1
ATOM 3298 C C . ARG B 1 53 ? 10.289 36.656 10.203 1 65.25 53 ARG B C 1
ATOM 3300 O O . ARG B 1 53 ? 11.469 36.344 10.375 1 65.25 53 ARG B O 1
ATOM 3307 N N . PRO B 1 54 ? 9.914 37.938 9.906 1 60.75 54 PRO B N 1
ATOM 3308 C CA . PRO B 1 54 ? 10.883 38.969 10.281 1 60.75 54 PRO B CA 1
ATOM 3309 C C . PRO B 1 54 ? 11.461 38.75 11.68 1 60.75 54 PRO B C 1
ATOM 3311 O O . PRO B 1 54 ? 10.766 38.281 12.57 1 60.75 54 PRO B O 1
ATOM 3314 N N . PRO B 1 55 ? 12.859 38.875 11.781 1 61.59 55 PRO B N 1
ATOM 3315 C CA . PRO B 1 55 ? 13.469 38.75 13.102 1 61.59 55 PRO B CA 1
ATOM 3316 C C . PRO B 1 55 ? 12.812 39.688 14.133 1 61.59 55 PRO B C 1
ATOM 3318 O O . PRO B 1 55 ? 12.508 40.844 13.828 1 61.59 55 PRO B O 1
ATOM 3321 N N . GLY B 1 56 ? 12.352 39.188 15.266 1 61.31 56 GLY B N 1
ATOM 3322 C CA . GLY B 1 56 ? 11.766 39.969 16.344 1 61.31 56 GLY B CA 1
ATOM 3323 C C . GLY B 1 56 ? 10.25 39.875 16.391 1 61.31 56 GLY B C 1
ATOM 3324 O O . GLY B 1 56 ? 9.625 40.438 17.297 1 61.31 56 GLY B O 1
ATOM 3325 N N . SER B 1 57 ? 9.727 39.406 15.266 1 63.78 57 SER B N 1
ATOM 3326 C CA . SER B 1 57 ? 8.266 39.375 15.266 1 63.78 57 SER B CA 1
ATOM 3327 C C . SER B 1 57 ? 7.746 38.25 16.172 1 63.78 57 SER B C 1
ATOM 3329 O O . SER B 1 57 ? 8.359 37.188 16.266 1 63.78 57 SER B O 1
ATOM 3331 N N . LYS B 1 58 ? 6.93 38.656 17.125 1 67.5 58 LYS B N 1
ATOM 3332 C CA . LYS B 1 58 ? 6.32 37.688 18.016 1 67.5 58 LYS B CA 1
ATOM 3333 C C . LYS B 1 58 ? 5.527 36.656 17.234 1 67.5 58 LYS B C 1
ATOM 3335 O O . LYS B 1 58 ? 4.809 37 16.297 1 67.5 58 LYS B O 1
ATOM 3340 N N . PRO B 1 59 ? 5.789 35.375 17.5 1 72.69 59 PRO B N 1
ATOM 3341 C CA . PRO B 1 59 ? 5.004 34.344 16.828 1 72.69 59 PRO B CA 1
ATOM 3342 C C . PRO B 1 59 ? 3.504 34.469 17.094 1 72.69 59 PRO B C 1
ATOM 3344 O O . PRO B 1 59 ? 3.098 34.906 18.172 1 72.69 59 PRO B O 1
ATOM 3347 N N . PRO B 1 60 ? 2.781 34.312 15.977 1 77.25 60 PRO B N 1
ATOM 3348 C CA . PRO B 1 60 ? 1.335 34.344 16.203 1 77.25 60 PRO B CA 1
ATOM 3349 C C . PRO B 1 60 ? 0.881 33.375 17.297 1 77.25 60 PRO B C 1
ATOM 3351 O O . PRO B 1 60 ? 1.508 32.344 17.5 1 77.25 60 PRO B O 1
ATOM 3354 N N . ALA B 1 61 ? -0.086 33.875 18.016 1 86.12 61 ALA B N 1
ATOM 3355 C CA . ALA B 1 61 ? -0.643 33.031 19.078 1 86.12 61 ALA B CA 1
ATOM 3356 C C . ALA B 1 61 ? -1.364 31.828 18.484 1 86.12 61 ALA B C 1
ATOM 3358 O O . ALA B 1 61 ? -2.113 31.953 17.516 1 86.12 61 ALA B O 1
ATOM 3359 N N . VAL B 1 62 ? -1.08 30.703 18.984 1 91.81 62 VAL B N 1
ATOM 3360 C CA . VAL B 1 62 ? -1.749 29.469 18.562 1 91.81 62 VAL B CA 1
ATOM 3361 C C . VAL B 1 62 ? -3.133 29.406 19.203 1 91.81 62 VAL B C 1
ATOM 3363 O O . VAL B 1 62 ? -3.258 29.422 20.438 1 91.81 62 VAL B O 1
ATOM 3366 N N . PRO B 1 63 ? -4.062 29.344 18.359 1 93.12 63 PRO B N 1
ATOM 3367 C CA . PRO B 1 63 ? -5.391 29.156 18.953 1 93.12 63 PRO B CA 1
ATOM 3368 C C . PRO B 1 63 ? -5.488 27.922 19.828 1 93.12 63 PRO B C 1
ATOM 3370 O O . PRO B 1 63 ? -4.914 26.875 19.5 1 93.12 63 PRO B O 1
ATOM 3373 N N . ASP B 1 64 ? -6.273 28.031 20.906 1 92.44 64 ASP B N 1
ATOM 3374 C CA . ASP B 1 64 ? -6.41 26.938 21.875 1 92.44 64 ASP B CA 1
ATOM 3375 C C . ASP B 1 64 ? -6.945 25.672 21.203 1 92.44 64 ASP B C 1
ATOM 3377 O O . ASP B 1 64 ? -6.504 24.562 21.5 1 92.44 64 ASP B O 1
ATOM 3381 N N . HIS B 1 65 ? -7.805 25.891 20.391 1 88.75 65 HIS B N 1
ATOM 3382 C CA . HIS B 1 65 ? -8.422 24.734 19.75 1 88.75 65 HIS B CA 1
ATOM 3383 C C . HIS B 1 65 ? -7.43 24 18.859 1 88.75 65 HIS B C 1
ATOM 3385 O O . HIS B 1 65 ? -7.488 22.766 18.734 1 88.75 65 HIS B O 1
ATOM 3391 N N . MET B 1 66 ? -6.574 24.703 18.234 1 92.25 66 MET B N 1
ATOM 3392 C CA . MET B 1 66 ? -5.547 24.078 17.406 1 92.25 66 MET B CA 1
ATOM 3393 C C . MET B 1 66 ? -4.57 23.281 18.266 1 92.25 66 MET B C 1
ATOM 3395 O O . MET B 1 66 ? -4.148 22.188 17.875 1 92.25 66 MET B O 1
ATOM 3399 N N . ALA B 1 67 ? -4.266 23.906 19.375 1 91.44 67 ALA B N 1
ATOM 3400 C CA . ALA B 1 67 ? -3.395 23.188 20.312 1 91.44 67 ALA B CA 1
ATOM 3401 C C . ALA B 1 67 ? -4.035 21.891 20.766 1 91.44 67 ALA B C 1
ATOM 3403 O O . ALA B 1 67 ? -3.369 20.844 20.828 1 91.44 67 ALA B O 1
ATOM 3404 N N . ARG B 1 68 ? -5.309 21.969 21 1 89.06 68 ARG B N 1
ATOM 3405 C CA . ARG B 1 68 ? -6.031 20.781 21.438 1 89.06 68 ARG B CA 1
ATOM 3406 C C . ARG B 1 68 ? -6.109 19.75 20.312 1 89.06 68 ARG B C 1
ATOM 3408 O O . ARG B 1 68 ? -5.988 18.547 20.547 1 89.06 68 ARG B O 1
ATOM 3415 N N . LEU B 1 69 ? -6.344 20.25 19.219 1 88.94 69 LEU B N 1
ATOM 3416 C CA . LEU B 1 69 ? -6.406 19.375 18.047 1 88.94 69 LEU B CA 1
ATOM 3417 C C . LEU B 1 69 ? -5.074 18.656 17.844 1 88.94 69 LEU B C 1
ATOM 3419 O O . LEU B 1 69 ? -5.047 17.469 17.531 1 88.94 69 LEU B O 1
ATOM 3423 N N . PHE B 1 70 ? -4.039 19.359 17.953 1 90.5 70 PHE B N 1
ATOM 3424 C CA . PHE B 1 70 ? -2.703 18.781 17.844 1 90.5 70 PHE B CA 1
ATOM 3425 C C . PHE B 1 70 ? -2.516 17.641 18.844 1 90.5 70 PHE B C 1
ATOM 3427 O O . PHE B 1 70 ? -2.025 16.578 18.469 1 90.5 70 PHE B O 1
ATOM 3434 N N . GLU B 1 71 ? -2.92 17.891 20.031 1 88.56 71 GLU B N 1
ATOM 3435 C CA . GLU B 1 71 ? -2.799 16.859 21.062 1 88.56 71 GLU B CA 1
ATOM 3436 C C . GLU B 1 71 ? -3.631 15.633 20.719 1 88.56 71 GLU B C 1
ATOM 3438 O O . GLU B 1 71 ? -3.178 14.5 20.891 1 88.56 71 GLU B O 1
ATOM 3443 N N . ARG B 1 72 ? -4.715 15.883 20.156 1 84.25 72 ARG B N 1
ATOM 3444 C CA . ARG B 1 72 ? -5.59 14.781 19.781 1 84.25 72 ARG B CA 1
ATOM 3445 C C . ARG B 1 72 ? -5 13.992 18.625 1 84.25 72 ARG B C 1
ATOM 3447 O O . ARG B 1 72 ? -5.078 12.758 18.594 1 84.25 72 ARG B O 1
ATOM 3454 N N . TRP B 1 73 ? -4.449 14.695 17.719 1 83 73 TRP B N 1
ATOM 3455 C CA . TRP B 1 73 ? -3.863 14.047 16.547 1 83 73 TRP B CA 1
ATOM 3456 C C . TRP B 1 73 ? -2.645 13.219 16.938 1 83 73 TRP B C 1
ATOM 3458 O O . TRP B 1 73 ? -2.381 12.172 16.344 1 83 73 TRP B O 1
ATOM 3468 N N . GLN B 1 74 ? -1.974 13.742 17.828 1 79.88 74 GLN B N 1
ATOM 3469 C CA . GLN B 1 74 ? -0.798 13.016 18.297 1 79.88 74 GLN B CA 1
ATOM 3470 C C . GLN B 1 74 ? -1.192 11.688 18.938 1 79.88 74 GLN B C 1
ATOM 3472 O O . GLN B 1 74 ? -0.501 10.68 18.781 1 79.88 74 GLN B O 1
ATOM 3477 N N . ASP B 1 75 ? -2.309 11.734 19.578 1 71.88 75 ASP B N 1
ATOM 3478 C CA . ASP B 1 75 ? -2.762 10.547 20.297 1 71.88 75 ASP B CA 1
ATOM 3479 C C . ASP B 1 75 ? -3.379 9.531 19.344 1 71.88 75 ASP B C 1
ATOM 3481 O O . ASP B 1 75 ? -3.301 8.328 19.578 1 71.88 75 ASP B O 1
ATOM 3485 N N . GLU B 1 76 ? -4.203 9.977 18.375 1 63.41 76 GLU B N 1
ATOM 3486 C CA . GLU B 1 76 ? -4.945 9.055 17.516 1 63.41 76 GLU B CA 1
ATOM 3487 C C . GLU B 1 76 ? -4.164 8.734 16.25 1 63.41 76 GLU B C 1
ATOM 3489 O O . GLU B 1 76 ? -4.629 7.965 15.406 1 63.41 76 GLU B O 1
ATOM 3494 N N . GLN B 1 77 ? -2.891 8.656 16.156 1 52.78 77 GLN B N 1
ATOM 3495 C CA . GLN B 1 77 ? -2.023 8.367 15.016 1 52.78 77 GLN B CA 1
ATOM 3496 C C . GLN B 1 77 ? -2.674 8.789 13.703 1 52.78 77 GLN B C 1
ATOM 3498 O O . GLN B 1 77 ? -2.861 7.969 12.805 1 52.78 77 GLN B O 1
ATOM 3503 N N . GLY B 1 78 ? -3.197 9.938 13.414 1 50.75 78 GLY B N 1
ATOM 3504 C CA . GLY B 1 78 ? -3.156 10.555 12.094 1 50.75 78 GLY B CA 1
ATOM 3505 C C . GLY B 1 78 ? -4.488 11.141 11.672 1 50.75 78 GLY B C 1
ATOM 3506 O O . GLY B 1 78 ? -4.566 12.312 11.289 1 50.75 78 GLY B O 1
ATOM 3507 N N . ALA B 1 79 ? -5.41 10.125 10.852 1 49.34 79 ALA B N 1
ATOM 3508 C CA . ALA B 1 79 ? -6.379 10.648 9.891 1 49.34 79 ALA B CA 1
ATOM 3509 C C . ALA B 1 79 ? -7.605 11.211 10.602 1 49.34 79 ALA B C 1
ATOM 3511 O O . ALA B 1 79 ? -8.133 10.594 11.531 1 49.34 79 ALA B O 1
ATOM 3512 N N . PHE B 1 80 ? -7.641 12.516 10.898 1 50.5 80 PHE B N 1
ATOM 3513 C CA . PHE B 1 80 ? -8.938 13.031 11.328 1 50.5 80 PHE B CA 1
ATOM 3514 C C . PHE B 1 80 ? -9.984 12.836 10.234 1 50.5 80 PHE B C 1
ATOM 3516 O O . PHE B 1 80 ? -9.703 13.039 9.055 1 50.5 80 PHE B O 1
ATOM 3523 N N . LEU B 1 81 ? -10.773 11.859 10.5 1 47.78 81 LEU B N 1
ATOM 3524 C CA . LEU B 1 81 ? -11.922 11.648 9.625 1 47.78 81 LEU B CA 1
ATOM 3525 C C . LEU B 1 81 ? -12.852 12.852 9.641 1 47.78 81 LEU B C 1
ATOM 3527 O O . LEU B 1 81 ? -13.289 13.289 10.703 1 47.78 81 LEU B O 1
ATOM 3531 N N . ALA B 1 82 ? -12.492 13.82 8.867 1 53.03 82 ALA B N 1
ATOM 3532 C CA . ALA B 1 82 ? -13.625 14.719 8.633 1 53.03 82 ALA B CA 1
ATOM 3533 C C . ALA B 1 82 ? -14.711 14.031 7.816 1 53.03 82 ALA B C 1
ATOM 3535 O O . ALA B 1 82 ? -14.508 12.93 7.297 1 53.03 82 ALA B O 1
ATOM 3536 N N . SER B 1 83 ? -15.914 14.477 7.762 1 50.88 83 SER B N 1
ATOM 3537 C CA . SER B 1 83 ? -17.109 13.898 7.156 1 50.88 83 SER B CA 1
ATOM 3538 C C . SER B 1 83 ? -16.797 13.312 5.781 1 50.88 83 SER B C 1
ATOM 3540 O O . SER B 1 83 ? -17.406 12.312 5.379 1 50.88 83 SER B O 1
ATOM 3542 N N . LYS B 1 84 ? -15.859 14.016 5.133 1 51.5 84 LYS B N 1
ATOM 3543 C CA . LYS B 1 84 ? -15.812 13.609 3.73 1 51.5 84 LYS B CA 1
ATOM 3544 C C . LYS B 1 84 ? -14.523 12.844 3.424 1 51.5 84 LYS B C 1
ATOM 3546 O O . LYS B 1 84 ? -14.297 12.43 2.283 1 51.5 84 LYS B O 1
ATOM 3551 N N . GLY B 1 85 ? -13.805 12.617 4.559 1 61.31 85 GLY B N 1
ATOM 3552 C CA . GLY B 1 85 ? -12.609 11.867 4.207 1 61.31 85 GLY B CA 1
ATOM 3553 C C . GLY B 1 85 ? -11.43 12.148 5.125 1 61.31 85 GLY B C 1
ATOM 3554 O O . GLY B 1 85 ? -11.547 12.953 6.059 1 61.31 85 GLY B O 1
ATOM 3555 N N . PRO B 1 86 ? -10.453 11.508 4.871 1 76.19 86 PRO B N 1
ATOM 3556 C CA . PRO B 1 86 ? -9.297 11.672 5.754 1 76.19 86 PRO B CA 1
ATOM 3557 C C . PRO B 1 86 ? -8.602 13.023 5.566 1 76.19 86 PRO B C 1
ATOM 3559 O O . PRO B 1 86 ? -8.273 13.398 4.441 1 76.19 86 PRO B O 1
ATOM 3562 N N . VAL B 1 87 ? -8.602 13.891 6.555 1 85.5 87 VAL B N 1
ATOM 3563 C CA . VAL B 1 87 ? -7.992 15.211 6.598 1 85.5 87 VAL B CA 1
ATOM 3564 C C . VAL B 1 87 ? -6.535 15.094 7.031 1 85.5 87 VAL B C 1
ATOM 3566 O O . VAL B 1 87 ? -6.219 14.383 7.984 1 85.5 87 VAL B O 1
ATOM 3569 N N . ASP B 1 88 ? -5.648 15.766 6.262 1 86.88 88 ASP B N 1
ATOM 3570 C CA . ASP B 1 88 ? -4.242 15.719 6.652 1 86.88 88 ASP B CA 1
ATOM 3571 C C . ASP B 1 88 ? -3.723 17.109 7.016 1 86.88 88 ASP B C 1
ATOM 3573 O O . ASP B 1 88 ? -2.629 17.234 7.57 1 86.88 88 ASP B O 1
ATOM 3577 N N . THR B 1 89 ? -4.516 18.125 6.699 1 90 89 THR B N 1
ATOM 3578 C CA . THR B 1 89 ? -4.07 19.484 6.965 1 90 89 THR B CA 1
ATOM 3579 C C . THR B 1 89 ? -5.211 20.328 7.508 1 90 89 THR B C 1
ATOM 3581 O O . THR B 1 89 ? -6.324 20.312 6.977 1 90 89 THR B O 1
ATOM 3584 N N . VAL B 1 90 ? -4.965 21 8.57 1 91.94 90 VAL B N 1
ATOM 3585 C CA . VAL B 1 90 ? -5.887 21.969 9.156 1 91.94 90 VAL B CA 1
ATOM 3586 C C . VAL B 1 90 ? -5.227 23.344 9.211 1 91.94 90 VAL B C 1
ATOM 3588 O O . VAL B 1 90 ? -4.09 23.469 9.664 1 91.94 90 VAL B O 1
ATOM 3591 N N . ARG B 1 91 ? -5.902 24.359 8.727 1 92.31 91 ARG B N 1
ATOM 3592 C CA . ARG B 1 91 ? -5.375 25.734 8.734 1 92.31 91 ARG B CA 1
ATOM 3593 C C . ARG B 1 91 ? -6.301 26.672 9.5 1 92.31 91 ARG B C 1
ATOM 3595 O O . ARG B 1 91 ? -7.523 26.578 9.375 1 92.31 91 ARG B O 1
ATOM 3602 N N . SER B 1 92 ? -5.699 27.438 10.281 1 93.31 92 SER B N 1
ATOM 3603 C CA . SER B 1 92 ? -6.441 28.453 11.023 1 93.31 92 SER B CA 1
ATOM 3604 C C . SER B 1 92 ? -6.27 29.828 10.398 1 93.31 92 SER B C 1
ATOM 3606 O O . SER B 1 92 ? -5.145 30.281 10.188 1 93.31 92 SER B O 1
ATOM 3608 N N . HIS B 1 93 ? -7.426 30.516 10.133 1 92.12 93 HIS B N 1
ATOM 3609 C CA . HIS B 1 93 ? -7.422 31.844 9.539 1 92.12 93 HIS B CA 1
ATOM 3610 C C . HIS B 1 93 ? -7.973 32.875 10.516 1 92.12 93 HIS B C 1
ATOM 3612 O O . HIS B 1 93 ? -9.062 32.719 11.062 1 92.12 93 HIS B O 1
ATOM 3618 N N . THR B 1 94 ? -7.184 33.844 10.672 1 89.81 94 THR B N 1
ATOM 3619 C CA . THR B 1 94 ? -7.664 34.969 11.492 1 89.81 94 THR B CA 1
ATOM 3620 C C . THR B 1 94 ? -8.375 36 10.633 1 89.81 94 THR B C 1
ATOM 3622 O O . THR B 1 94 ? -8.078 36.125 9.445 1 89.81 94 THR B O 1
ATOM 3625 N N . SER B 1 95 ? -9.398 36.562 11.273 1 89.44 95 SER B N 1
ATOM 3626 C CA . SER B 1 95 ? -10.195 37.562 10.539 1 89.44 95 SER B CA 1
ATOM 3627 C C . SER B 1 95 ? -9.422 38.844 10.344 1 89.44 95 SER B C 1
ATOM 3629 O O . SER B 1 95 ? -8.672 39.281 11.227 1 89.44 95 SER B O 1
ATOM 3631 N N . TRP B 1 96 ? -9.461 39.375 9.203 1 78.94 96 TRP B N 1
ATOM 3632 C CA . TRP B 1 96 ? -8.867 40.688 8.992 1 78.94 96 TRP B CA 1
ATOM 3633 C C . TRP B 1 96 ? -9.898 41.812 9.195 1 78.94 96 TRP B C 1
ATOM 3635 O O . TRP B 1 96 ? -11.078 41.625 8.891 1 78.94 96 TRP B O 1
ATOM 3645 N N . GLU B 1 97 ? -9.875 42.406 10.516 1 63.88 97 GLU B N 1
ATOM 3646 C CA . GLU B 1 97 ? -10.852 43.438 10.852 1 63.88 97 GLU B CA 1
ATOM 3647 C C . GLU B 1 97 ? -10.594 44.719 10.078 1 63.88 97 GLU B C 1
ATOM 3649 O O . GLU B 1 97 ? -9.445 45.188 9.977 1 63.88 97 GLU B O 1
ATOM 3654 N N . ARG B 1 98 ? -11.547 45.156 9 1 56.31 98 ARG B N 1
ATOM 3655 C CA . ARG B 1 98 ? -11.484 46.531 8.57 1 56.31 98 ARG B CA 1
ATOM 3656 C C . ARG B 1 98 ? -12.164 47.438 9.586 1 56.31 98 ARG B C 1
ATOM 3658 O O . ARG B 1 98 ? -13.008 47 10.359 1 56.31 98 ARG B O 1
ATOM 3665 N N . GLY B 1 99 ? -11.57 48.625 9.836 1 48.88 99 GLY B N 1
ATOM 3666 C CA . GLY B 1 99 ? -12.023 49.781 10.625 1 48.88 99 GLY B CA 1
ATOM 3667 C C . GLY B 1 99 ? -13.531 49.875 10.727 1 48.88 99 GLY B C 1
ATOM 3668 O O . GLY B 1 99 ? -14.078 50.188 11.781 1 48.88 99 GLY B O 1
ATOM 3669 N N . ALA B 1 100 ? -14.203 49.844 9.672 1 47.97 100 ALA B N 1
ATOM 3670 C CA . ALA B 1 100 ? -15.625 50.125 9.523 1 47.97 100 ALA B CA 1
ATOM 3671 C C . ALA B 1 100 ? -16.484 49.094 10.227 1 47.97 100 ALA B C 1
ATOM 3673 O O . ALA B 1 100 ? -17.672 49.312 10.469 1 47.97 100 ALA B O 1
ATOM 3674 N N . ASP B 1 101 ? -16.031 47.938 10.453 1 52.84 101 ASP B N 1
ATOM 3675 C CA . ASP B 1 101 ? -16.766 46.844 11.094 1 52.84 101 ASP B CA 1
ATOM 3676 C C . ASP B 1 101 ? -16.984 47.125 12.578 1 52.84 101 ASP B C 1
ATOM 3678 O O . ASP B 1 101 ? -17.641 46.344 13.273 1 52.84 101 ASP B O 1
ATOM 3682 N N . LEU B 1 102 ? -16.422 48.156 12.984 1 49.72 102 LEU B N 1
ATOM 3683 C CA . LEU B 1 102 ? -16.5 48.688 14.344 1 49.72 102 LEU B CA 1
ATOM 3684 C C . LEU B 1 102 ? -17.906 49.188 14.664 1 49.72 102 LEU B C 1
ATOM 3686 O O . LEU B 1 102 ? -18.234 49.406 15.828 1 49.72 102 LEU B O 1
ATOM 3690 N N . GLN B 1 103 ? -18.594 49.562 13.562 1 52.06 103 GLN B N 1
ATOM 3691 C CA . GLN B 1 103 ? -19.906 50.094 13.891 1 52.06 103 GLN B CA 1
ATOM 3692 C C . GLN B 1 103 ? -20.969 49 13.922 1 52.06 103 GLN B C 1
ATOM 3694 O O . GLN B 1 103 ? -22.156 49.281 13.68 1 52.06 103 GLN B O 1
ATOM 3699 N N . GLN B 1 104 ? -20.578 47.812 14.195 1 58.84 104 GLN B N 1
ATOM 3700 C CA . GLN B 1 104 ? -21.547 46.75 14.141 1 58.84 104 GLN B CA 1
ATOM 3701 C C . GLN B 1 104 ? -22.344 46.656 15.438 1 58.84 104 GLN B C 1
ATOM 3703 O O . GLN B 1 104 ? -21.859 47.062 16.5 1 58.84 104 GLN B O 1
ATOM 3708 N N . PRO B 1 105 ? -23.719 46.312 15.25 1 62.69 105 PRO B N 1
ATOM 3709 C CA . PRO B 1 105 ? -24.516 46.125 16.469 1 62.69 105 PRO B CA 1
ATOM 3710 C C . PRO B 1 105 ? -23.828 45.156 17.453 1 62.69 105 PRO B C 1
ATOM 3712 O O . PRO B 1 105 ? -22.969 44.375 17.078 1 62.69 105 PRO B O 1
ATOM 3715 N N . SER B 1 106 ? -24.047 45.406 18.703 1 65.88 106 SER B N 1
ATOM 3716 C CA . SER B 1 106 ? -23.469 44.688 19.812 1 65.88 106 SER B CA 1
ATOM 3717 C C . SER B 1 106 ? -23.75 43.188 19.703 1 65.88 106 SER B C 1
ATOM 3719 O O . SER B 1 106 ? -22.953 42.375 20.172 1 65.88 106 SER B O 1
ATOM 3721 N N . ASN B 1 107 ? -24.875 42.844 18.938 1 76.06 107 ASN B N 1
ATOM 3722 C CA . ASN B 1 107 ? -25.266 41.438 18.922 1 76.06 107 ASN B CA 1
ATOM 3723 C C . ASN B 1 107 ? -24.797 40.75 17.656 1 76.06 107 ASN B C 1
ATOM 3725 O O . ASN B 1 107 ? -25.344 39.688 17.266 1 76.06 107 ASN B O 1
ATOM 3729 N N . GLY B 1 108 ? -23.875 41.438 16.984 1 83.94 108 GLY B N 1
ATOM 3730 C CA . GLY B 1 108 ? -23.422 40.781 15.766 1 83.94 108 GLY B CA 1
ATOM 3731 C C . GLY B 1 108 ? -22.016 41.188 15.375 1 83.94 108 GLY B C 1
ATOM 3732 O O . GLY B 1 108 ? -21.469 42.156 15.922 1 83.94 108 GLY B O 1
ATOM 3733 N N . ALA B 1 109 ? -21.453 40.375 14.602 1 87.12 109 ALA B N 1
ATOM 3734 C CA . ALA B 1 109 ? -20.109 40.688 14.125 1 87.12 109 ALA B CA 1
ATOM 3735 C C . ALA B 1 109 ? -19.891 40.094 12.727 1 87.12 109 ALA B C 1
ATOM 3737 O O . ALA B 1 109 ? -20.422 39.062 12.391 1 87.12 109 ALA B O 1
ATOM 3738 N N . ARG B 1 110 ? -19.234 40.875 11.953 1 89.56 110 ARG B N 1
ATOM 3739 C CA . ARG B 1 110 ? -18.844 40.406 10.625 1 89.56 110 ARG B CA 1
ATOM 3740 C C . ARG B 1 110 ? -17.359 40.031 10.586 1 89.56 110 ARG B C 1
ATOM 3742 O O . ARG B 1 110 ? -16.516 40.75 11.109 1 89.56 110 ARG B O 1
ATOM 3749 N N . PHE B 1 111 ? -17.109 38.906 10.016 1 91.88 111 PHE B N 1
ATOM 3750 C CA . PHE B 1 111 ? -15.734 38.438 9.906 1 91.88 111 PHE B CA 1
ATOM 3751 C C . PHE B 1 111 ? -15.352 38.219 8.445 1 91.88 111 PHE B C 1
ATOM 3753 O O . PHE B 1 111 ? -16.156 37.719 7.652 1 91.88 111 PHE B O 1
ATOM 3760 N N . ARG B 1 112 ? -14.148 38.625 8.141 1 91.06 112 ARG B N 1
ATOM 3761 C CA . ARG B 1 112 ? -13.602 38.406 6.809 1 91.06 112 ARG B CA 1
ATOM 3762 C C . ARG B 1 112 ? -12.281 37.625 6.883 1 91.06 112 ARG B C 1
ATOM 3764 O O . ARG B 1 112 ? -11.367 38.031 7.613 1 91.06 112 ARG B O 1
ATOM 3771 N N . PHE B 1 113 ? -12.281 36.594 6.191 1 91.06 113 PHE B N 1
ATOM 3772 C CA . PHE B 1 113 ? -11.102 35.75 6.199 1 91.06 113 PHE B CA 1
ATOM 3773 C C . PHE B 1 113 ? -10.492 35.656 4.809 1 91.06 113 PHE B C 1
ATOM 3775 O O . PHE B 1 113 ? -11.211 35.656 3.807 1 91.06 113 PHE B O 1
ATOM 3782 N N . ASN B 1 114 ? -9.211 35.625 4.832 1 85.31 114 ASN B N 1
ATOM 3783 C CA . ASN B 1 114 ? -8.508 35.375 3.574 1 85.31 114 ASN B CA 1
ATOM 3784 C C . ASN B 1 114 ? -8.297 33.875 3.336 1 85.31 114 ASN B C 1
ATOM 3786 O O . ASN B 1 114 ? -7.418 33.281 3.939 1 85.31 114 ASN B O 1
ATOM 3790 N N . VAL B 1 115 ? -9.203 33.375 2.498 1 85.5 115 VAL B N 1
ATOM 3791 C CA . VAL B 1 115 ? -9.109 31.953 2.234 1 85.5 115 VAL B CA 1
ATOM 3792 C C . VAL B 1 115 ? -8.562 31.719 0.83 1 85.5 115 VAL B C 1
ATOM 3794 O O . VAL B 1 115 ? -9.117 32.219 -0.151 1 85.5 115 VAL B O 1
ATOM 3797 N N . THR B 1 116 ? -7.289 31.594 0.726 1 73.81 116 THR B N 1
ATOM 3798 C CA . THR B 1 116 ? -6.715 31.281 -0.579 1 73.81 116 THR B CA 1
ATOM 3799 C C . THR B 1 116 ? -6.543 29.781 -0.754 1 73.81 116 THR B C 1
ATOM 3801 O O . THR B 1 116 ? -6.293 29.062 0.216 1 73.81 116 THR B O 1
ATOM 3804 N N . SER B 1 117 ? -6.902 29.391 -1.918 1 68.19 117 SER B N 1
ATOM 3805 C CA . SER B 1 117 ? -6.785 27.969 -2.223 1 68.19 117 SER B CA 1
ATOM 3806 C C . SER B 1 117 ? -5.328 27.562 -2.393 1 68.19 117 SER B C 1
ATOM 3808 O O . SER B 1 117 ? -4.508 28.344 -2.879 1 68.19 117 SER B O 1
ATOM 3810 N N . THR B 1 118 ? -4.988 26.547 -1.612 1 70.94 118 THR B N 1
ATOM 3811 C CA . THR B 1 118 ? -3.676 25.953 -1.801 1 70.94 118 THR B CA 1
ATOM 3812 C C . THR B 1 118 ? -3.715 24.906 -2.924 1 70.94 118 THR B C 1
ATOM 3814 O O . THR B 1 118 ? -4.5 23.969 -2.877 1 70.94 118 THR B O 1
ATOM 3817 N N . PRO B 1 119 ? -2.867 25.156 -3.93 1 71.44 119 PRO B N 1
ATOM 3818 C CA . PRO B 1 119 ? -2.867 24.188 -5.031 1 71.44 119 PRO B CA 1
ATOM 3819 C C . PRO B 1 119 ? -2.551 22.766 -4.566 1 71.44 119 PRO B C 1
ATOM 3821 O O . PRO B 1 119 ? -1.729 22.578 -3.666 1 71.44 119 PRO B O 1
ATOM 3824 N N . GLY B 1 120 ? -3.252 21.797 -5.086 1 75.19 120 GLY B N 1
ATOM 3825 C CA . GLY B 1 120 ? -2.99 20.391 -4.828 1 75.19 120 GLY B CA 1
ATOM 3826 C C . GLY B 1 120 ? -3.75 19.859 -3.629 1 75.19 120 GLY B C 1
ATOM 3827 O O . GLY B 1 120 ? -3.623 18.688 -3.283 1 75.19 120 GLY B O 1
ATOM 3828 N N . GLU B 1 121 ? -4.461 20.719 -2.963 1 82.06 121 GLU B N 1
ATOM 3829 C CA . GLU B 1 121 ? -5.234 20.266 -1.81 1 82.06 121 GLU B CA 1
ATOM 3830 C C . GLU B 1 121 ? -6.734 20.375 -2.076 1 82.06 121 GLU B C 1
ATOM 3832 O O . GLU B 1 121 ? -7.184 21.297 -2.762 1 82.06 121 GLU B O 1
ATOM 3837 N N . SER B 1 122 ? -7.348 19.359 -1.637 1 86.38 122 SER B N 1
ATOM 3838 C CA . SER B 1 122 ? -8.805 19.391 -1.72 1 86.38 122 SER B CA 1
ATOM 3839 C C . SER B 1 122 ? -9.422 19.812 -0.391 1 86.38 122 SER B C 1
ATOM 3841 O O . SER B 1 122 ? -9.062 19.281 0.663 1 86.38 122 SER B O 1
ATOM 3843 N N . LEU B 1 123 ? -10.32 20.766 -0.554 1 89.56 123 LEU B N 1
ATOM 3844 C CA . LEU B 1 123 ? -11.008 21.234 0.642 1 89.56 123 LEU B CA 1
ATOM 3845 C C . LEU B 1 123 ? -12.094 20.25 1.062 1 89.56 123 LEU B C 1
ATOM 3847 O O . LEU B 1 123 ? -12.938 19.875 0.248 1 89.56 123 LEU B O 1
ATOM 3851 N N . LEU B 1 124 ? -12.039 19.875 2.344 1 89.12 124 LEU B N 1
ATOM 3852 C CA . LEU B 1 124 ? -12.969 18.859 2.812 1 89.12 124 LEU B CA 1
ATOM 3853 C C . LEU B 1 124 ? -13.938 19.422 3.846 1 89.12 124 LEU B C 1
ATOM 3855 O O . LEU B 1 124 ? -14.969 18.828 4.129 1 89.12 124 LEU B O 1
ATOM 3859 N N . GLY B 1 125 ? -13.555 20.531 4.422 1 91 125 GLY B N 1
ATOM 3860 C CA . GLY B 1 125 ? -14.406 21.125 5.441 1 91 125 GLY B CA 1
ATOM 3861 C C . GLY B 1 125 ? -13.922 22.484 5.887 1 91 125 GLY B C 1
ATOM 3862 O O . GLY B 1 125 ? -12.789 22.891 5.602 1 91 125 GLY B O 1
ATOM 3863 N N . ALA B 1 126 ? -14.875 23.203 6.562 1 94.31 126 ALA B N 1
ATOM 3864 C CA . ALA B 1 126 ? -14.578 24.516 7.137 1 94.31 126 ALA B CA 1
ATOM 3865 C C . ALA B 1 126 ? -15.523 24.828 8.297 1 94.31 126 ALA B C 1
ATOM 3867 O O . ALA B 1 126 ? -16.719 24.547 8.219 1 94.31 126 ALA B O 1
ATOM 3868 N N . GLU B 1 127 ? -14.945 25.359 9.297 1 95.44 127 GLU B N 1
ATOM 3869 C CA . GLU B 1 127 ? -15.727 25.688 10.484 1 95.44 127 GLU B CA 1
ATOM 3870 C C . GLU B 1 127 ? -15.297 27.016 11.094 1 95.44 127 GLU B C 1
ATOM 3872 O O . GLU B 1 127 ? -14.102 27.328 11.117 1 95.44 127 GLU B O 1
ATOM 3877 N N . LEU B 1 128 ? -16.266 27.75 11.531 1 95.19 128 LEU B N 1
ATOM 3878 C CA . LEU B 1 128 ? -15.992 28.922 12.352 1 95.19 128 LEU B CA 1
ATOM 3879 C C . LEU B 1 128 ? -15.992 28.562 13.836 1 95.19 128 LEU B C 1
ATOM 3881 O O . LEU B 1 128 ? -16.953 27.984 14.336 1 95.19 128 LEU B O 1
ATOM 3885 N N . ARG B 1 129 ? -14.906 28.891 14.406 1 94.25 129 ARG B N 1
ATOM 3886 C CA . ARG B 1 129 ? -14.773 28.578 15.82 1 94.25 129 ARG B CA 1
ATOM 3887 C C . ARG B 1 129 ? -14.906 29.828 16.688 1 94.25 129 ARG B C 1
ATOM 3889 O O . ARG B 1 129 ? -14.227 30.828 16.453 1 94.25 129 ARG B O 1
ATOM 3896 N N . LEU B 1 130 ? -15.828 29.641 17.656 1 92.75 130 LEU B N 1
ATOM 3897 C CA . LEU B 1 130 ? -16.078 30.734 18.594 1 92.75 130 LEU B CA 1
ATOM 3898 C C . LEU B 1 130 ? -15.93 30.25 20.031 1 92.75 130 LEU B C 1
ATOM 3900 O O . LEU B 1 130 ? -16.188 29.078 20.328 1 92.75 130 LEU B O 1
ATOM 3904 N N . TYR B 1 131 ? -15.5 31.172 20.844 1 91.81 131 TYR B N 1
ATOM 3905 C CA . TYR B 1 131 ? -15.359 30.828 22.266 1 91.81 131 TYR B CA 1
ATOM 3906 C C . TYR B 1 131 ? -16.469 31.453 23.078 1 91.81 131 TYR B C 1
ATOM 3908 O O . TYR B 1 131 ? -16.75 32.656 22.969 1 91.81 131 TYR B O 1
ATOM 3916 N N . ARG B 1 132 ? -17.062 30.625 23.875 1 89.12 132 ARG B N 1
ATOM 3917 C CA . ARG B 1 132 ? -18.141 31.062 24.75 1 89.12 132 ARG B CA 1
ATOM 3918 C C . ARG B 1 132 ? -17.625 31.312 26.172 1 89.12 132 ARG B C 1
ATOM 3920 O O . ARG B 1 132 ? -16.953 30.453 26.75 1 89.12 132 ARG B O 1
ATOM 3927 N N . LEU B 1 133 ? -18.031 32.438 26.672 1 85.06 133 LEU B N 1
ATOM 3928 C CA . LEU B 1 133 ? -17.641 32.812 28.031 1 85.06 133 LEU B CA 1
ATOM 3929 C C . LEU B 1 133 ? -18.609 32.219 29.047 1 85.06 133 LEU B C 1
ATOM 3931 O O . LEU B 1 133 ? -19.766 31.938 28.719 1 85.06 133 LEU B O 1
ATOM 3935 N N . ALA B 1 134 ? -18.062 31.812 30.188 1 75.12 134 ALA B N 1
ATOM 3936 C CA . ALA B 1 134 ? -18.906 31.281 31.25 1 75.12 134 ALA B CA 1
ATOM 3937 C C . ALA B 1 134 ? -19.938 32.312 31.703 1 75.12 134 ALA B C 1
ATOM 3939 O O . ALA B 1 134 ? -19.672 33.531 31.641 1 75.12 134 ALA B O 1
ATOM 3940 N N . ALA B 1 135 ? -21.188 31.812 31.734 1 62.16 135 ALA B N 1
ATOM 3941 C CA . ALA B 1 135 ? -22.281 32.688 32.188 1 62.16 135 ALA B CA 1
ATOM 3942 C C . ALA B 1 135 ? -21.953 33.344 33.531 1 62.16 135 ALA B C 1
ATOM 3944 O O . ALA B 1 135 ? -21.281 32.719 34.375 1 62.16 135 ALA B O 1
ATOM 3945 N N . ALA B 1 136 ? -21.734 34.562 33.531 1 54.75 136 ALA B N 1
ATOM 3946 C CA . ALA B 1 136 ? -21.703 35.156 34.875 1 54.75 136 ALA B CA 1
ATOM 3947 C C . ALA B 1 136 ? -22.766 34.562 35.781 1 54.75 136 ALA B C 1
ATOM 3949 O O . ALA B 1 136 ? -23.812 34.125 35.312 1 54.75 136 ALA B O 1
ATOM 3950 N N . GLU B 1 137 ? -22.391 33.906 36.906 1 49.69 137 GLU B N 1
ATOM 3951 C CA . GLU B 1 137 ? -23.344 33.438 37.906 1 49.69 137 GLU B CA 1
ATOM 3952 C C . GLU B 1 137 ? -24.609 34.281 37.875 1 49.69 137 GLU B C 1
ATOM 3954 O O . GLU B 1 137 ? -24.562 35.5 38.031 1 49.69 137 GLU B O 1
ATOM 3959 N N . ALA B 1 138 ? -25.484 34.125 36.969 1 47.5 138 ALA B N 1
ATOM 3960 C CA . ALA B 1 138 ? -26.766 34.812 37.156 1 47.5 138 ALA B CA 1
ATOM 3961 C C . ALA B 1 138 ? -27.094 34.906 38.656 1 47.5 138 ALA B C 1
ATOM 3963 O O . ALA B 1 138 ? -26.812 33.969 39.406 1 47.5 138 ALA B O 1
ATOM 3964 N N . SER B 1 139 ? -27.188 36.031 39.094 1 46.25 139 SER B N 1
ATOM 3965 C CA . SER B 1 139 ? -27.719 36.219 40.438 1 46.25 139 SER B CA 1
ATOM 3966 C C . SER B 1 139 ? -28.797 35.188 40.75 1 46.25 139 SER B C 1
ATOM 3968 O O . SER B 1 139 ? -29 34.844 41.938 1 46.25 139 SER B O 1
ATOM 3970 N N . CYS B 1 140 ? -30.156 35.312 40.094 1 46.03 140 CYS B N 1
ATOM 3971 C CA . CYS B 1 140 ? -31.297 34.688 40.75 1 46.03 140 CYS B CA 1
ATOM 3972 C C . CYS B 1 140 ? -31.359 33.188 40.469 1 46.03 140 CYS B C 1
ATOM 3974 O O . CYS B 1 140 ? -31.219 32.781 39.312 1 46.03 140 CYS B O 1
ATOM 3976 N N . PRO B 1 141 ? -31.125 32.25 41.375 1 49.91 141 PRO B N 1
ATOM 3977 C CA . PRO B 1 141 ? -31.031 30.781 41.438 1 49.91 141 PRO B CA 1
ATOM 3978 C C . PRO B 1 141 ? -32 30.078 40.5 1 49.91 141 PRO B C 1
ATOM 3980 O O . PRO B 1 141 ? -31.844 28.906 40.188 1 49.91 141 PRO B O 1
ATOM 3983 N N . GLY B 1 142 ? -33.344 30.672 40.219 1 48.25 142 GLY B N 1
ATOM 3984 C CA . GLY B 1 142 ? -34.5 29.906 39.844 1 48.25 142 GLY B CA 1
ATOM 3985 C C . GLY B 1 142 ? -34.844 30.031 38.344 1 48.25 142 GLY B C 1
ATOM 3986 O O . GLY B 1 142 ? -35.781 29.422 37.875 1 48.25 142 GLY B O 1
ATOM 3987 N N . GLY B 1 143 ? -34.656 31.219 37.5 1 51.69 143 GLY B N 1
ATOM 3988 C CA . GLY B 1 143 ? -35.375 31.328 36.25 1 51.69 143 GLY B CA 1
ATOM 3989 C C . GLY B 1 143 ? -34.625 30.719 35.094 1 51.69 143 GLY B C 1
ATOM 3990 O O . GLY B 1 143 ? -33.406 30.438 35.188 1 51.69 143 GLY B O 1
ATOM 3991 N N . PRO B 1 144 ? -35.375 30.047 34.094 1 55.38 144 PRO B N 1
ATOM 3992 C CA . PRO B 1 144 ? -34.781 29.406 32.938 1 55.38 144 PRO B CA 1
ATOM 3993 C C . PRO B 1 144 ? -33.781 30.312 32.188 1 55.38 144 PRO B C 1
ATOM 3995 O O . PRO B 1 144 ? -34.062 31.516 32.031 1 55.38 144 PRO B O 1
ATOM 3998 N N . SER B 1 145 ? -32.594 30.188 32.344 1 60.16 145 SER B N 1
ATOM 3999 C CA . SER B 1 145 ? -31.578 30.969 31.641 1 60.16 145 SER B CA 1
ATOM 4000 C C . SER B 1 145 ? -31.906 31.125 30.156 1 60.16 145 SER B C 1
ATOM 4002 O O . SER B 1 145 ? -32.344 30.172 29.516 1 60.16 145 SER B O 1
ATOM 4004 N N . PRO B 1 146 ? -32.094 32.344 29.609 1 66.56 146 PRO B N 1
ATOM 4005 C CA . PRO B 1 146 ? -32.438 32.562 28.203 1 66.56 146 PRO B CA 1
ATOM 4006 C C . PRO B 1 146 ? -31.531 31.781 27.25 1 66.56 146 PRO B C 1
ATOM 4008 O O . PRO B 1 146 ? -30.344 31.625 27.531 1 66.56 146 PRO B O 1
ATOM 4011 N N . VAL B 1 147 ? -32.281 31.078 26.375 1 74.69 147 VAL B N 1
ATOM 4012 C CA . VAL B 1 147 ? -31.547 30.328 25.359 1 74.69 147 VAL B CA 1
ATOM 4013 C C . VAL B 1 147 ? -31.047 31.297 24.281 1 74.69 147 VAL B C 1
ATOM 4015 O O . VAL B 1 147 ? -31.812 32.094 23.734 1 74.69 147 VAL B O 1
ATOM 4018 N N . GLU B 1 148 ? -29.75 31.344 24.203 1 82.62 148 GLU B N 1
ATOM 4019 C CA . GLU B 1 148 ? -29.141 32.125 23.125 1 82.62 148 GLU B CA 1
ATOM 4020 C C . GLU B 1 148 ? -28.922 31.266 21.891 1 82.62 148 GLU B C 1
ATOM 4022 O O . GLU B 1 148 ? -28.547 30.094 22 1 82.62 148 GLU B O 1
ATOM 4027 N N . VAL B 1 149 ? -29.344 31.891 20.734 1 88.81 149 VAL B N 1
ATOM 4028 C CA . VAL B 1 149 ? -29.156 31.203 19.469 1 88.81 149 VAL B CA 1
ATOM 4029 C C . VAL B 1 149 ? -28.172 31.969 18.594 1 88.81 149 VAL B C 1
ATOM 4031 O O . VAL B 1 149 ? -28.297 33.188 18.438 1 88.81 149 VAL B O 1
ATOM 4034 N N . VAL B 1 150 ? -27.219 31.203 18.156 1 91.5 150 VAL B N 1
ATOM 4035 C CA . VAL B 1 150 ? -26.219 31.812 17.281 1 91.5 150 VAL B CA 1
ATOM 4036 C C . VAL B 1 150 ? -26.453 31.375 15.836 1 91.5 150 VAL B C 1
ATOM 4038 O O . VAL B 1 150 ? -26.641 30.188 15.562 1 91.5 150 VAL B O 1
ATOM 4041 N N . ARG B 1 151 ? -26.5 32.375 14.961 1 94.19 151 ARG B N 1
ATOM 4042 C CA . ARG B 1 151 ? -26.672 32.125 13.539 1 94.19 151 ARG B CA 1
ATOM 4043 C C . ARG B 1 151 ? -25.531 32.719 12.727 1 94.19 151 ARG B C 1
ATOM 4045 O O . ARG B 1 151 ? -25.094 33.844 13 1 94.19 151 ARG B O 1
ATOM 4052 N N . VAL B 1 152 ? -25.031 31.938 11.82 1 95.69 152 VAL B N 1
ATOM 4053 C CA . VAL B 1 152 ? -23.969 32.438 10.945 1 95.69 152 VAL B CA 1
ATOM 4054 C C . VAL B 1 152 ? -24.484 32.531 9.516 1 95.69 152 VAL B C 1
ATOM 4056 O O . VAL B 1 152 ? -25.141 31.594 9.016 1 95.69 152 VAL B O 1
ATOM 4059 N N . TYR B 1 153 ? -24.188 33.688 8.922 1 95.69 153 TYR B N 1
ATOM 4060 C CA . TYR B 1 153 ? -24.641 33.969 7.559 1 95.69 153 TYR B CA 1
ATOM 4061 C C . TYR B 1 153 ? -23.453 34.281 6.645 1 95.69 153 TYR B C 1
ATOM 4063 O O . TYR B 1 153 ? -22.438 34.812 7.086 1 95.69 153 TYR B O 1
ATOM 4071 N N . GLU B 1 154 ? -23.625 33.875 5.418 1 96.44 154 GLU B N 1
ATOM 4072 C CA . GLU B 1 154 ? -22.719 34.344 4.375 1 96.44 154 GLU B CA 1
ATOM 4073 C C . GLU B 1 154 ? -23.188 35.688 3.812 1 96.44 154 GLU B C 1
ATOM 4075 O O . GLU B 1 154 ? -24.375 35.844 3.465 1 96.44 154 GLU B O 1
ATOM 4080 N N . VAL B 1 155 ? -22.281 36.531 3.707 1 93.81 155 VAL B N 1
ATOM 4081 C CA . VAL B 1 155 ? -22.625 37.844 3.15 1 93.81 155 VAL B CA 1
ATOM 4082 C C . VAL B 1 155 ? -22.5 37.812 1.63 1 93.81 155 VAL B C 1
ATOM 4084 O O . VAL B 1 155 ? -21.391 37.75 1.1 1 93.81 155 VAL B O 1
ATOM 4087 N N . LEU B 1 156 ? -23.594 37.875 0.949 1 93.06 156 LEU B N 1
ATOM 4088 C CA . LEU B 1 156 ? -23.594 37.875 -0.51 1 93.06 156 LEU B CA 1
ATOM 4089 C C . LEU B 1 156 ? -23.344 39.281 -1.056 1 93.06 156 LEU B C 1
ATOM 4091 O O . LEU B 1 156 ? -22.562 39.438 -1.999 1 93.06 156 LEU B O 1
ATOM 4095 N N . ARG B 1 157 ? -24.062 40.219 -0.458 1 89.19 157 ARG B N 1
ATOM 4096 C CA . ARG B 1 157 ? -23.922 41.625 -0.792 1 89.19 157 ARG B CA 1
ATOM 4097 C C . ARG B 1 157 ? -23.922 42.5 0.466 1 89.19 157 ARG B C 1
ATOM 4099 O O . ARG B 1 157 ? -24.875 42.438 1.251 1 89.19 157 ARG B O 1
ATOM 4106 N N . PRO B 1 158 ? -22.797 43.188 0.562 1 85.25 158 PRO B N 1
ATOM 4107 C CA . PRO B 1 158 ? -22.766 44.031 1.76 1 85.25 158 PRO B CA 1
ATOM 4108 C C . PRO B 1 158 ? -23.766 45.188 1.697 1 85.25 158 PRO B C 1
ATOM 4110 O O . PRO B 1 158 ? -24.172 45.594 0.608 1 85.25 158 PRO B O 1
ATOM 4113 N N . ALA B 1 159 ? -24.109 45.531 2.936 1 80.31 159 ALA B N 1
ATOM 4114 C CA . ALA B 1 159 ? -24.984 46.688 3.008 1 80.31 159 ALA B CA 1
ATOM 4115 C C . ALA B 1 159 ? -24.25 47.969 2.592 1 80.31 159 ALA B C 1
ATOM 4117 O O . ALA B 1 159 ? -23.109 48.188 2.982 1 80.31 159 ALA B O 1
ATOM 4118 N N . THR B 1 160 ? -24.797 48.625 1.561 1 76.56 160 THR B N 1
ATOM 4119 C CA . THR B 1 160 ? -24.25 49.906 1.163 1 76.56 160 THR B CA 1
ATOM 4120 C C . THR B 1 160 ? -25.312 51 1.299 1 76.56 160 THR B C 1
ATOM 4122 O O . THR B 1 160 ? -26.5 50.719 1.441 1 76.56 160 THR B O 1
ATOM 4125 N N . ARG B 1 161 ? -24.812 52.219 1.505 1 72.81 161 ARG B N 1
ATOM 4126 C CA . ARG B 1 161 ? -25.734 53.344 1.571 1 72.81 161 ARG B CA 1
ATOM 4127 C C . ARG B 1 161 ? -26.656 53.375 0.355 1 72.81 161 ARG B C 1
ATOM 4129 O O . ARG B 1 161 ? -27.828 53.75 0.465 1 72.81 161 ARG B O 1
ATOM 4136 N N . ARG B 1 162 ? -26.172 52.938 -0.663 1 68.88 162 ARG B N 1
ATOM 4137 C CA . ARG B 1 162 ? -26.922 53 -1.914 1 68.88 162 ARG B CA 1
ATOM 4138 C C . ARG B 1 162 ? -27.859 51.812 -2.037 1 68.88 162 ARG B C 1
ATOM 4140 O O . ARG B 1 162 ? -29 51.969 -2.473 1 68.88 162 ARG B O 1
ATOM 4147 N N . LEU B 1 163 ? -27.359 50.594 -1.646 1 69.38 163 LEU B N 1
ATOM 4148 C CA . LEU B 1 163 ? -28.062 49.344 -1.98 1 69.38 163 LEU B CA 1
ATOM 4149 C C . LEU B 1 163 ? -28.953 48.906 -0.822 1 69.38 163 LEU B C 1
ATOM 4151 O O . LEU B 1 163 ? -29.828 48.062 -1 1 69.38 163 LEU B O 1
ATOM 4155 N N . GLY B 1 164 ? -28.922 49.625 0.213 1 70.75 164 GLY B N 1
ATOM 4156 C CA . GLY B 1 164 ? -29.766 49.312 1.346 1 70.75 164 GLY B CA 1
ATOM 4157 C C . GLY B 1 164 ? -29.219 48.188 2.211 1 70.75 164 GLY B C 1
ATOM 4158 O O . GLY B 1 164 ? -28.031 48.188 2.533 1 70.75 164 GLY B O 1
ATOM 4159 N N . GLU B 1 165 ? -30.172 47.062 2.465 1 79.88 165 GLU B N 1
ATOM 4160 C CA . GLU B 1 165 ? -29.906 46 3.422 1 79.88 165 GLU B CA 1
ATOM 4161 C C . GLU B 1 165 ? -28.984 44.938 2.826 1 79.88 165 GLU B C 1
ATOM 4163 O O . GLU B 1 165 ? -28.953 44.75 1.607 1 79.88 165 GLU B O 1
ATOM 4168 N N . ALA B 1 166 ? -28.188 44.375 3.646 1 84.62 166 ALA B N 1
ATOM 4169 C CA . ALA B 1 166 ? -27.281 43.312 3.221 1 84.62 166 ALA B CA 1
ATOM 4170 C C . ALA B 1 166 ? -28.047 42.062 2.814 1 84.62 166 ALA B C 1
ATOM 4172 O O . ALA B 1 166 ? -29.125 41.812 3.348 1 84.62 166 ALA B O 1
ATOM 4173 N N . HIS B 1 167 ? -27.688 41.375 1.735 1 91.25 167 HIS B N 1
ATOM 4174 C CA . HIS B 1 167 ? -28.203 40.062 1.364 1 91.25 167 HIS B CA 1
ATOM 4175 C C . HIS B 1 167 ? -27.406 38.969 2.039 1 91.25 167 HIS B C 1
ATOM 4177 O O . HIS B 1 167 ? -26.219 38.812 1.797 1 91.25 167 HIS B O 1
ATOM 4183 N N . LEU B 1 168 ? -28.125 38.219 2.91 1 93.62 168 LEU B N 1
ATOM 4184 C CA . LEU B 1 168 ? -27.469 37.219 3.719 1 93.62 168 LEU B CA 1
ATOM 4185 C C . LEU B 1 168 ? -28 35.812 3.387 1 93.62 168 LEU B C 1
ATOM 4187 O O . LEU B 1 168 ? -29.172 35.656 3.023 1 93.62 168 LEU B O 1
ATOM 4191 N N . ARG B 1 169 ? -27.156 34.844 3.412 1 96.12 169 ARG B N 1
ATOM 4192 C CA . ARG B 1 169 ? -27.531 33.438 3.281 1 96.12 169 ARG B CA 1
ATOM 4193 C C . ARG B 1 169 ? -27.188 32.656 4.547 1 96.12 169 ARG B C 1
ATOM 4195 O O . ARG B 1 169 ? -26.031 32.594 4.953 1 96.12 169 ARG B O 1
ATOM 4202 N N . LEU B 1 170 ? -28.188 31.953 5.156 1 96.5 170 LEU B N 1
ATOM 4203 C CA . LEU B 1 170 ? -27.984 31.219 6.391 1 96.5 170 LEU B CA 1
ATOM 4204 C C . LEU B 1 170 ? -27.141 29.969 6.141 1 96.5 170 LEU B C 1
ATOM 4206 O O . LEU B 1 170 ? -27.438 29.203 5.219 1 96.5 170 LEU B O 1
ATOM 4210 N N . LEU B 1 171 ? -26.141 29.844 6.918 1 97 171 LEU B N 1
ATOM 4211 C CA . LEU B 1 171 ? -25.266 28.672 6.762 1 97 171 LEU B CA 1
ATOM 4212 C C . LEU B 1 171 ? -25.516 27.656 7.871 1 97 171 LEU B C 1
ATOM 4214 O O . LEU B 1 171 ? -25.672 26.469 7.602 1 97 171 LEU B O 1
ATOM 4218 N N . ASP B 1 172 ? -25.5 28.062 9.07 1 96.62 172 ASP B N 1
ATOM 4219 C CA . ASP B 1 172 ? -25.625 27.172 10.219 1 96.62 172 ASP B CA 1
ATOM 4220 C C . ASP B 1 172 ? -26.266 27.891 11.406 1 96.62 172 ASP B C 1
ATOM 4222 O O . ASP B 1 172 ? -26.219 29.125 11.484 1 96.62 172 ASP B O 1
ATOM 4226 N N . THR B 1 173 ? -26.938 27.109 12.289 1 94.62 173 THR B N 1
ATOM 4227 C CA . T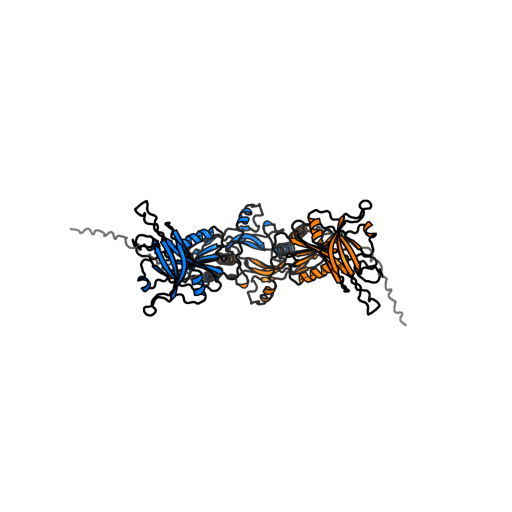HR B 1 173 ? -27.562 27.609 13.508 1 94.62 173 THR B CA 1
ATOM 4228 C C . THR B 1 173 ? -27.25 26.688 14.688 1 94.62 173 THR B C 1
ATOM 4230 O O . THR B 1 173 ? -27.25 25.469 14.539 1 94.62 173 THR B O 1
ATOM 4233 N N . ARG B 1 174 ? -26.859 27.422 15.797 1 91.12 174 ARG B N 1
ATOM 4234 C CA . ARG B 1 174 ? -26.594 26.625 17 1 91.12 174 ARG B CA 1
ATOM 4235 C C . ARG B 1 174 ? -27.172 27.297 18.234 1 91.12 174 ARG B C 1
ATOM 4237 O O . ARG B 1 174 ? -27.094 28.516 18.375 1 91.12 174 ARG B O 1
ATOM 4244 N N . ALA B 1 175 ? -27.719 26.406 19.078 1 86.75 175 ALA B N 1
ATOM 4245 C CA . ALA B 1 175 ? -28.172 26.906 20.359 1 86.75 175 ALA B CA 1
ATOM 4246 C C . ALA B 1 175 ? -27.062 26.875 21.406 1 86.75 175 ALA B C 1
ATOM 4248 O O . ALA B 1 175 ? -26.281 25.906 21.453 1 86.75 175 ALA B O 1
ATOM 4249 N N . LEU B 1 176 ? -26.922 27.984 22.109 1 80.94 176 LEU B N 1
ATOM 4250 C CA . LEU B 1 176 ? -25.844 28.062 23.094 1 80.94 176 LEU B CA 1
ATOM 4251 C C . LEU B 1 176 ? -26.25 27.406 24.406 1 80.94 176 LEU B C 1
ATOM 4253 O O . LEU B 1 176 ? -27.391 27.562 24.875 1 80.94 176 LEU B O 1
ATOM 4257 N N . VAL B 1 177 ? -25.359 26.5 24.781 1 73 177 VAL B N 1
ATOM 4258 C CA . VAL B 1 177 ? -25.5 25.906 26.109 1 73 177 VAL B CA 1
ATOM 4259 C C . VAL B 1 177 ? -24.734 26.75 27.125 1 73 177 VAL B C 1
ATOM 4261 O O . VAL B 1 177 ? -23.688 27.312 26.812 1 73 177 VAL B O 1
ATOM 4264 N N . PRO B 1 178 ? -25.359 26.859 28.312 1 71.88 178 PRO B N 1
ATOM 4265 C CA . PRO B 1 178 ? -24.719 27.688 29.344 1 71.88 178 PRO B CA 1
ATOM 4266 C C . PRO B 1 178 ? -23.406 27.094 29.844 1 71.88 178 PRO B C 1
ATOM 4268 O O . PRO B 1 178 ? -23.266 26.828 31.047 1 71.88 178 PRO B O 1
ATOM 4271 N N . ARG B 1 179 ? -22.594 26.578 28.969 1 74.25 179 ARG B N 1
ATOM 4272 C CA . ARG B 1 179 ? -21.281 26.047 29.344 1 74.25 179 ARG B CA 1
ATOM 4273 C C . ARG B 1 179 ? -20.172 26.719 28.531 1 74.25 179 ARG B C 1
ATOM 4275 O O . ARG B 1 179 ? -20.375 27.078 27.375 1 74.25 179 ARG B O 1
ATOM 4282 N N . ARG B 1 180 ? -19.094 26.938 29.328 1 80.44 180 ARG B N 1
ATOM 4283 C CA . ARG B 1 180 ? -17.922 27.484 28.656 1 80.44 180 ARG B CA 1
ATOM 4284 C C . ARG B 1 180 ? -17.328 26.484 27.672 1 80.44 180 ARG B C 1
ATOM 4286 O O . ARG B 1 180 ? -17.328 25.281 27.938 1 80.44 180 ARG B O 1
ATOM 4293 N N . GLY B 1 181 ? -16.922 27.016 26.547 1 86.25 181 GLY B N 1
ATOM 4294 C CA . GLY B 1 181 ? -16.266 26.125 25.609 1 86.25 181 GLY B CA 1
ATOM 4295 C C . GLY B 1 181 ? -16.281 26.656 24.188 1 86.25 181 GLY B C 1
ATOM 4296 O O . GLY B 1 181 ? -16.609 27.828 23.953 1 86.25 181 GLY B O 1
ATOM 4297 N N . TRP B 1 182 ? -15.852 25.812 23.375 1 88.56 182 TRP B N 1
ATOM 4298 C CA . TRP B 1 182 ? -15.75 26.188 21.969 1 88.56 182 TRP B CA 1
ATOM 4299 C C . TRP B 1 182 ? -17 25.781 21.203 1 88.56 182 TRP B C 1
ATOM 4301 O O . TRP B 1 182 ? -17.547 24.688 21.422 1 88.56 182 TRP B O 1
ATOM 4311 N N . LEU B 1 183 ? -17.453 26.719 20.438 1 90.19 183 LEU B N 1
ATOM 4312 C CA . LEU B 1 183 ? -18.562 26.453 19.516 1 90.19 183 LEU B CA 1
ATOM 4313 C C . LEU B 1 183 ? -18.078 26.391 18.078 1 90.19 183 LEU B C 1
ATOM 4315 O O . LEU B 1 183 ? -17.266 27.219 17.656 1 90.19 183 LEU B O 1
ATOM 4319 N N . ALA B 1 184 ? -18.562 25.375 17.391 1 93.06 184 ALA B N 1
ATOM 4320 C CA . ALA B 1 184 ? -18.203 25.203 15.984 1 93.06 184 ALA B CA 1
ATOM 4321 C C . ALA B 1 184 ? -19.406 25.375 15.078 1 93.06 184 ALA B C 1
ATOM 4323 O O . ALA B 1 184 ? -20.453 24.75 15.297 1 93.06 184 ALA B O 1
ATOM 4324 N N . LEU B 1 185 ? -19.281 26.266 14.133 1 94.94 185 LEU B N 1
ATOM 4325 C CA . LEU B 1 185 ? -20.328 26.469 13.133 1 94.94 185 LEU B CA 1
ATOM 4326 C C . LEU B 1 185 ? -19.844 26.047 11.75 1 94.94 185 LEU B C 1
ATOM 4328 O O . LEU B 1 185 ? -18.75 26.422 11.336 1 94.94 185 LEU B O 1
ATOM 4332 N N . ASP B 1 186 ? -20.656 25.328 11.039 1 95.69 186 ASP B N 1
ATOM 4333 C CA . ASP B 1 186 ? -20.281 24.844 9.711 1 95.69 186 ASP B CA 1
ATOM 4334 C C . ASP B 1 186 ? -20.438 25.938 8.664 1 95.69 186 ASP B C 1
ATOM 4336 O O . ASP B 1 186 ? -21.562 26.406 8.406 1 95.69 186 ASP B O 1
ATOM 4340 N N . VAL B 1 187 ? -19.375 26.312 8.094 1 96.5 187 VAL B N 1
ATOM 4341 C CA . VAL B 1 187 ? -19.406 27.359 7.07 1 96.5 187 VAL B CA 1
ATOM 4342 C C . VAL B 1 187 ? -18.812 26.828 5.773 1 96.5 187 VAL B C 1
ATOM 4344 O O . VAL B 1 187 ? -18.391 27.609 4.914 1 96.5 187 VAL B O 1
ATOM 4347 N N . PHE B 1 188 ? -18.719 25.531 5.605 1 94.38 188 PHE B N 1
ATOM 4348 C CA . PHE B 1 188 ? -18.078 24.859 4.484 1 94.38 188 PHE B CA 1
ATOM 4349 C C . PHE B 1 188 ? -18.688 25.297 3.16 1 94.38 188 PHE B C 1
ATOM 4351 O O . PHE B 1 188 ? -17.984 25.609 2.209 1 94.38 188 PHE B O 1
ATOM 4358 N N . PRO B 1 189 ? -19.938 25.422 3.084 1 95.56 189 PRO B N 1
ATOM 4359 C CA . PRO B 1 189 ? -20.516 25.812 1.797 1 95.56 189 PRO B CA 1
ATOM 4360 C C . PRO B 1 189 ? -20.031 27.172 1.324 1 95.56 189 PRO B C 1
ATOM 4362 O O . PRO B 1 189 ? -19.781 27.375 0.132 1 95.56 189 PRO B O 1
ATOM 4365 N N . ALA B 1 190 ? -19.891 28.047 2.197 1 96 190 ALA B N 1
ATOM 4366 C CA . ALA B 1 190 ? -19.438 29.391 1.828 1 96 190 ALA B CA 1
ATOM 4367 C C . ALA B 1 190 ? -17.984 29.375 1.386 1 96 190 ALA B C 1
ATOM 4369 O O . ALA B 1 190 ? -17.625 29.938 0.351 1 96 190 ALA B O 1
ATOM 4370 N N . VAL B 1 191 ? -17.219 28.688 2.145 1 94.69 191 VAL B N 1
ATOM 4371 C CA . VAL B 1 191 ? -15.789 28.625 1.848 1 94.69 191 VAL B CA 1
ATOM 4372 C C . VAL B 1 191 ? -15.57 27.922 0.515 1 94.69 191 VAL B C 1
ATOM 4374 O O . VAL B 1 191 ? -14.672 28.281 -0.249 1 94.69 191 VAL B O 1
ATOM 4377 N N . GLN B 1 192 ? -16.328 26.938 0.259 1 92.25 192 GLN B N 1
ATOM 4378 C CA . GLN B 1 192 ? -16.25 26.219 -1.007 1 92.25 192 GLN B CA 1
ATOM 4379 C C . GLN B 1 192 ? -16.531 27.141 -2.186 1 92.25 192 GLN B C 1
ATOM 4381 O O . GLN B 1 192 ? -15.852 27.078 -3.211 1 92.25 192 GLN B O 1
ATOM 4386 N N . ARG B 1 193 ? -17.438 27.984 -2.002 1 92.88 193 ARG B N 1
ATOM 4387 C CA . ARG B 1 193 ? -17.797 28.922 -3.057 1 92.88 193 ARG B CA 1
ATOM 4388 C C . ARG B 1 193 ? -16.703 29.969 -3.254 1 92.88 193 ARG B C 1
ATOM 4390 O O . ARG B 1 193 ? -16.375 30.328 -4.387 1 92.88 193 ARG B O 1
ATOM 4397 N N . TRP B 1 194 ? -16.188 30.422 -2.148 1 92.62 194 TRP B N 1
ATOM 4398 C CA . TRP B 1 194 ? -15.094 31.375 -2.238 1 92.62 194 TRP B CA 1
ATOM 4399 C C . TRP B 1 194 ? -13.891 30.781 -2.955 1 92.62 194 TRP B C 1
ATOM 4401 O O . TRP B 1 194 ? -13.25 31.438 -3.777 1 92.62 194 TRP B O 1
ATOM 4411 N N . ALA B 1 195 ? -13.633 29.531 -2.645 1 87.69 195 ALA B N 1
ATOM 4412 C CA . ALA B 1 195 ? -12.508 28.828 -3.262 1 87.69 195 ALA B CA 1
ATOM 4413 C C . ALA B 1 195 ? -12.75 28.609 -4.754 1 87.69 195 ALA B C 1
ATOM 4415 O O . ALA B 1 195 ? -11.797 28.531 -5.535 1 87.69 195 ALA B O 1
ATOM 4416 N N . ALA B 1 196 ? -13.945 28.5 -5.133 1 86.5 196 ALA B N 1
ATOM 4417 C CA . ALA B 1 196 ? -14.297 28.312 -6.535 1 86.5 196 ALA B CA 1
ATOM 4418 C C . ALA B 1 196 ? -14.242 29.625 -7.305 1 86.5 196 ALA B C 1
ATOM 4420 O O . ALA B 1 196 ? -14.391 29.641 -8.523 1 86.5 196 ALA B O 1
ATOM 4421 N N . GLY B 1 197 ? -14.148 30.703 -6.625 1 87.62 197 GLY B N 1
ATOM 4422 C CA . GLY B 1 197 ? -13.969 31.969 -7.32 1 87.62 197 GLY B CA 1
ATOM 4423 C C . GLY B 1 197 ? -15.086 32.969 -7.047 1 87.62 197 GLY B C 1
ATOM 4424 O O . GLY B 1 197 ? -15.07 34.094 -7.562 1 87.62 197 GLY B O 1
ATOM 4425 N N . GLU B 1 198 ? -16.016 32.625 -6.305 1 90.75 198 GLU B N 1
ATOM 4426 C CA . GLU B 1 198 ? -17.078 33.562 -5.957 1 90.75 198 GLU B CA 1
ATOM 4427 C C . GLU B 1 198 ? -16.562 34.656 -5.031 1 90.75 198 GLU B C 1
ATOM 4429 O O . GLU B 1 198 ? -15.578 34.438 -4.305 1 90.75 198 GLU B O 1
ATOM 4434 N N . PRO B 1 199 ? -17.172 35.75 -5.117 1 90.88 199 PRO B N 1
ATOM 4435 C CA . PRO B 1 199 ? -16.719 36.844 -4.254 1 90.88 199 PRO B CA 1
ATOM 4436 C C . PRO B 1 199 ? -16.875 36.531 -2.768 1 90.88 199 PRO B C 1
ATOM 4438 O O . PRO B 1 199 ? -17.859 35.906 -2.363 1 90.88 199 PRO B O 1
ATOM 4441 N N . ASN B 1 200 ? -15.914 36.875 -2.053 1 91.88 200 ASN B N 1
ATOM 4442 C CA . ASN B 1 200 ? -15.891 36.656 -0.608 1 91.88 200 ASN B CA 1
ATOM 4443 C C . ASN B 1 200 ? -16.141 37.938 0.151 1 91.88 200 ASN B C 1
ATOM 4445 O O . ASN B 1 200 ? -15.25 38.781 0.278 1 91.88 200 ASN B O 1
ATOM 4449 N N . HIS B 1 201 ? -17.391 38.125 0.66 1 90.88 201 HIS B N 1
ATOM 4450 C CA . HIS B 1 201 ? -17.734 39.312 1.433 1 90.88 201 HIS B CA 1
ATOM 4451 C C . HIS B 1 201 ? -17.75 39 2.928 1 90.88 201 HIS B C 1
ATOM 4453 O O . HIS B 1 201 ? -18.219 39.812 3.725 1 90.88 201 HIS B O 1
ATOM 4459 N N . GLY B 1 202 ? -17.375 37.844 3.264 1 93 202 GLY B N 1
ATOM 4460 C CA . GLY B 1 202 ? -17.219 37.531 4.672 1 93 202 GLY B CA 1
ATOM 4461 C C . GLY B 1 202 ? -18.422 36.812 5.258 1 93 202 GLY B C 1
ATOM 4462 O O . GLY B 1 202 ? -19.312 36.375 4.523 1 93 202 GLY B O 1
ATOM 4463 N N . LEU B 1 203 ? -18.344 36.562 6.562 1 94.06 203 LEU B N 1
ATOM 4464 C CA . LEU B 1 203 ? -19.375 35.906 7.348 1 94.06 203 LEU B CA 1
ATOM 4465 C C . LEU B 1 203 ? -19.984 36.875 8.367 1 94.06 203 LEU B C 1
ATOM 4467 O O . LEU B 1 203 ? -19.266 37.688 8.953 1 94.06 203 LEU B O 1
ATOM 4471 N N . TYR B 1 204 ? -21.266 36.781 8.492 1 92.38 204 TYR B N 1
ATOM 4472 C CA . TYR B 1 204 ? -21.953 37.594 9.492 1 92.38 204 TYR B CA 1
ATOM 4473 C C . TYR B 1 204 ? -22.562 36.688 10.578 1 92.38 204 TYR B C 1
ATOM 4475 O O . TYR B 1 204 ? -23.234 35.719 10.289 1 92.38 204 TYR B O 1
ATOM 4483 N N . LEU B 1 205 ? -22.203 37.031 11.773 1 92.06 205 LEU B N 1
ATOM 4484 C CA . LEU B 1 205 ? -22.719 36.312 12.93 1 92.06 205 LEU B CA 1
ATOM 4485 C C . LEU B 1 205 ? -23.781 37.125 13.648 1 92.06 205 LEU B C 1
ATOM 4487 O O . LEU B 1 205 ? -23.594 38.312 13.898 1 92.06 205 LEU B O 1
ATOM 4491 N N . ARG B 1 206 ? -24.875 36.438 13.984 1 90.25 206 ARG B N 1
ATOM 4492 C CA . ARG B 1 206 ? -25.953 37.062 14.742 1 90.25 206 ARG B CA 1
ATOM 4493 C C . ARG B 1 206 ? -26.328 36.219 15.969 1 90.25 206 ARG B C 1
ATOM 4495 O O . ARG B 1 206 ? -26.547 35.031 15.852 1 90.25 206 ARG B O 1
ATOM 4502 N N . VAL B 1 207 ? -26.281 36.906 17.078 1 87.75 207 VAL B N 1
ATOM 4503 C CA . VAL B 1 207 ? -26.703 36.25 18.328 1 87.75 207 VAL B CA 1
ATOM 4504 C C . VAL B 1 207 ? -28.078 36.781 18.75 1 87.75 207 VAL B C 1
ATOM 4506 O O . VAL B 1 207 ? -28.281 38 18.859 1 87.75 207 VAL B O 1
ATOM 4509 N N . SER B 1 208 ? -29.031 35.812 18.844 1 84.62 208 SER B N 1
ATOM 4510 C CA . SER B 1 208 ? -30.359 36.219 19.266 1 84.62 208 SER B CA 1
ATOM 4511 C C . SER B 1 208 ? -30.766 35.531 20.578 1 84.62 208 SER B C 1
ATOM 4513 O O . SER B 1 208 ? -30.391 34.375 20.812 1 84.62 208 SER B O 1
ATOM 4515 N N . THR B 1 209 ? -31.219 36.312 21.516 1 77.19 209 THR B N 1
ATOM 4516 C CA . THR B 1 209 ? -31.766 35.75 22.75 1 77.19 209 THR B CA 1
ATOM 4517 C C . THR B 1 209 ? -33.281 35.594 22.656 1 77.19 209 THR B C 1
ATOM 4519 O O . THR B 1 209 ? -33.969 36.469 22.156 1 77.19 209 THR B O 1
ATOM 4522 N N . GLU B 1 210 ? -33.75 34.312 22.609 1 65.44 210 GLU B N 1
ATOM 4523 C CA . GLU B 1 210 ? -35.188 34.062 22.609 1 65.44 210 GLU B CA 1
ATOM 4524 C C . GLU B 1 210 ? -35.781 34.188 24.016 1 65.44 210 GLU B C 1
ATOM 4526 O O . GLU B 1 210 ? -35.531 33.312 24.859 1 65.44 210 GLU B O 1
ATOM 4531 N N . SER B 1 211 ? -35.531 35.125 24.891 1 57.31 211 SER B N 1
ATOM 4532 C CA . SER B 1 211 ? -36.281 35.188 26.141 1 57.31 211 SER B CA 1
ATOM 4533 C C . SER B 1 211 ? -37.594 35.938 25.938 1 57.31 211 SER B C 1
ATOM 4535 O O . SER B 1 211 ? -37.719 36.75 25.031 1 57.31 211 SER B O 1
ATOM 4537 N N . PRO B 1 212 ? -38.812 35.375 26.625 1 48.97 212 PRO B N 1
ATOM 4538 C CA . PRO B 1 212 ? -40 36.219 26.656 1 48.97 212 PRO B CA 1
ATOM 4539 C C . PRO B 1 212 ? -39.719 37.656 27.016 1 48.97 212 PRO B C 1
ATOM 4541 O O . PRO B 1 212 ? -40.344 38.562 26.484 1 48.97 212 PRO B O 1
ATOM 4544 N N . ALA B 1 213 ? -39.375 37.969 28.422 1 45.06 213 ALA B N 1
ATOM 4545 C CA . ALA B 1 213 ? -39.312 39.344 28.891 1 45.06 213 ALA B CA 1
ATOM 4546 C C . ALA B 1 213 ? -38.188 40.094 28.188 1 45.06 213 ALA B C 1
ATOM 4548 O O . ALA B 1 213 ? -37.25 39.5 27.672 1 45.06 213 ALA B O 1
ATOM 4549 N N . GLY B 1 214 ? -38.281 41.438 27.781 1 39.84 214 GLY B N 1
ATOM 4550 C CA . GLY B 1 214 ? -37.625 42.531 27.109 1 39.84 214 GLY B CA 1
ATOM 4551 C C . GLY B 1 214 ? -36.125 42.625 27.453 1 39.84 214 GLY B C 1
ATOM 4552 O O . GLY B 1 214 ? -35.5 43.656 27.172 1 39.84 214 GLY B O 1
ATOM 4553 N N . ALA B 1 215 ? -35.75 42.188 28.703 1 42.53 215 ALA B N 1
ATOM 4554 C CA . ALA B 1 215 ? -34.5 42.875 29.125 1 42.53 215 ALA B CA 1
ATOM 4555 C C . ALA B 1 215 ? -33.344 42.531 28.188 1 42.53 215 ALA B C 1
ATOM 4557 O O . ALA B 1 215 ? -33.094 41.344 27.922 1 42.53 215 ALA B O 1
ATOM 4558 N N . GLY B 1 216 ? -33 43.281 27.203 1 40.25 216 GLY B N 1
ATOM 4559 C CA . GLY B 1 216 ? -31.938 43.562 26.234 1 40.25 216 GLY B CA 1
ATOM 4560 C C . GLY B 1 216 ? -30.562 43.219 26.734 1 40.25 216 GLY B C 1
ATOM 4561 O O . GLY B 1 216 ? -29.562 43.75 26.266 1 40.25 216 GLY B O 1
ATOM 4562 N N . SER B 1 217 ? -30.359 42.781 27.984 1 45 217 SER B N 1
ATOM 4563 C CA . SER B 1 217 ? -28.922 42.844 28.25 1 45 217 SER B CA 1
ATOM 4564 C C . SER B 1 217 ? -28.125 42.125 27.172 1 45 217 SER B C 1
ATOM 4566 O O . SER B 1 217 ? -28.281 40.906 26.969 1 45 217 SER B O 1
ATOM 4568 N N . ASN B 1 218 ? -27.812 42.688 25.953 1 46.91 218 ASN B N 1
ATOM 4569 C CA . ASN B 1 218 ? -27.125 42.531 24.672 1 46.91 218 ASN B CA 1
ATOM 4570 C C . ASN B 1 218 ? -25.75 41.875 24.859 1 46.91 218 ASN B C 1
ATOM 4572 O O . ASN B 1 218 ? -24.891 41.969 23.984 1 46.91 218 ASN B O 1
ATOM 4576 N N . SER B 1 219 ? -25.25 41.719 26.078 1 55.28 219 SER B N 1
ATOM 4577 C CA . SER B 1 219 ? -23.844 41.312 26.078 1 55.28 219 SER B CA 1
ATOM 4578 C C . SER B 1 219 ? -23.688 39.844 25.703 1 55.28 219 SER B C 1
ATOM 4580 O O . SER B 1 219 ? -24.156 38.969 26.422 1 55.28 219 SER B O 1
ATOM 4582 N N . SER B 1 220 ? -23.531 39.438 24.391 1 62.75 220 SER B N 1
ATOM 4583 C CA . SER B 1 220 ? -23.297 38.094 23.891 1 62.75 220 SER B CA 1
ATOM 4584 C C . SER B 1 220 ? -22.172 37.375 24.641 1 62.75 220 SER B C 1
ATOM 4586 O O . SER B 1 220 ? -21.219 38.031 25.078 1 62.75 220 SER B O 1
ATOM 4588 N N . ARG B 1 221 ? -22.438 36.219 25.266 1 77.5 221 ARG B N 1
ATOM 4589 C CA . ARG B 1 221 ? -21.484 35.375 25.953 1 77.5 221 ARG B CA 1
ATOM 4590 C C . ARG B 1 221 ? -20.406 34.875 25 1 77.5 221 ARG B C 1
ATOM 4592 O O . ARG B 1 221 ? -19.469 34.188 25.422 1 77.5 221 ARG B O 1
ATOM 4599 N N . LEU B 1 222 ? -20.562 35.344 23.797 1 86.12 222 LEU B N 1
ATOM 4600 C CA . LEU B 1 222 ? -19.562 34.906 22.828 1 86.12 222 LEU B CA 1
ATOM 4601 C C . LEU B 1 222 ? -18.469 35.969 22.672 1 86.12 222 LEU B C 1
ATOM 4603 O O . LEU B 1 222 ? -18.734 37.156 22.672 1 86.12 222 LEU B O 1
ATOM 4607 N N . LEU B 1 223 ? -17.312 35.469 22.703 1 86.38 223 LEU B N 1
ATOM 4608 C CA . LEU B 1 223 ? -16.172 36.344 22.484 1 86.38 223 LEU B CA 1
ATOM 4609 C C . LEU B 1 223 ? -16.031 36.688 21 1 86.38 223 LEU B C 1
ATOM 4611 O O . LEU B 1 223 ? -15.414 35.938 20.234 1 86.38 223 LEU B O 1
ATOM 4615 N N . LEU B 1 224 ? -16.562 37.812 20.625 1 87 224 LEU B N 1
ATOM 4616 C CA . LEU B 1 224 ? -16.578 38.188 19.234 1 87 224 LEU B CA 1
ATOM 4617 C C . LEU B 1 224 ? -15.547 39.281 18.953 1 87 224 LEU B C 1
ATOM 4619 O O . LEU B 1 224 ? -15.117 39.469 17.812 1 87 224 LEU B O 1
ATOM 4623 N N . ARG B 1 225 ? -15.258 40 20.062 1 85.62 225 ARG B N 1
ATOM 4624 C CA . ARG B 1 225 ? -14.305 41.125 19.984 1 85.62 225 ARG B CA 1
ATOM 4625 C C . ARG B 1 225 ? -13.383 41.156 21.188 1 85.62 225 ARG B C 1
ATOM 4627 O O . ARG B 1 225 ? -13.711 40.594 22.25 1 85.62 225 ARG B O 1
ATOM 4634 N N . GLN B 1 226 ? -12.234 41.719 20.922 1 82.06 226 GLN B N 1
ATOM 4635 C CA . GLN B 1 226 ? -11.281 41.781 22.031 1 82.06 226 GLN B CA 1
ATOM 4636 C C . GLN B 1 226 ? -11.828 42.594 23.172 1 82.06 226 GLN B C 1
ATOM 4638 O O . GLN B 1 226 ? -11.758 42.188 24.344 1 82.06 226 GLN B O 1
ATOM 4643 N N . GLY B 1 227 ? -12.398 43.688 22.891 1 78.81 227 GLY B N 1
ATOM 4644 C CA . GLY B 1 227 ? -12.953 44.562 23.906 1 78.81 227 GLY B CA 1
ATOM 4645 C C . GLY B 1 227 ? -12.008 44.812 25.062 1 78.81 227 GLY B C 1
ATOM 4646 O O . GLY B 1 227 ? -10.867 45.219 24.859 1 78.81 227 GLY B O 1
ATOM 4647 N N . ARG B 1 228 ? -12.43 44.438 26.219 1 80.94 228 ARG B N 1
ATOM 4648 C CA . ARG B 1 228 ? -11.664 44.719 27.422 1 80.94 228 ARG B CA 1
ATOM 4649 C C . ARG B 1 228 ? -10.742 43.562 27.781 1 80.94 228 ARG B C 1
ATOM 4651 O O . ARG B 1 228 ? -10 43.625 28.766 1 80.94 228 ARG B O 1
ATOM 4658 N N . HIS B 1 229 ? -10.828 42.656 27 1 86.38 229 HIS B N 1
ATOM 4659 C CA . HIS B 1 229 ? -10.047 41.469 27.328 1 86.38 229 HIS B CA 1
ATOM 4660 C C . HIS B 1 229 ? -8.578 41.688 27 1 86.38 229 HIS B C 1
ATOM 4662 O O . HIS B 1 229 ? -8.242 42.281 25.984 1 86.38 229 HIS B O 1
ATOM 4668 N N . GLU B 1 230 ? -7.734 41.156 27.844 1 90.94 230 GLU B N 1
ATOM 4669 C CA . GLU B 1 230 ? -6.289 41.188 27.609 1 90.94 230 GLU B CA 1
ATOM 4670 C C . GLU B 1 230 ? -5.91 40.375 26.375 1 90.94 230 GLU B C 1
ATOM 4672 O O . GLU B 1 230 ? -6.535 39.344 26.078 1 90.94 230 GLU B O 1
ATOM 4677 N N . PRO B 1 231 ? -4.875 40.906 25.797 1 88.75 231 PRO B N 1
ATOM 4678 C CA . PRO B 1 231 ? -4.426 40.156 24.594 1 88.75 231 PRO B CA 1
ATOM 4679 C C . PRO B 1 231 ? -4.102 38.719 24.891 1 88.75 231 PRO B C 1
ATOM 4681 O O . PRO B 1 231 ? -4.367 37.844 24.047 1 88.75 231 PRO B O 1
ATOM 4684 N N . ARG B 1 232 ? -3.582 38.469 25.984 1 89.5 232 ARG B N 1
ATOM 4685 C CA . ARG B 1 232 ? -3.217 37.094 26.344 1 89.5 232 ARG B CA 1
ATOM 4686 C C . ARG B 1 232 ? -4.449 36.188 26.391 1 89.5 232 ARG B C 1
ATOM 4688 O O . ARG B 1 232 ? -4.359 35 26.125 1 89.5 232 ARG B O 1
ATOM 4695 N N . PHE B 1 233 ? -5.527 36.781 26.797 1 89.75 233 PHE B N 1
ATOM 4696 C CA . PHE B 1 233 ? -6.777 36.031 26.875 1 89.75 233 PHE B CA 1
ATOM 4697 C C . PHE B 1 233 ? -7.473 36 25.516 1 89.75 233 PHE B C 1
ATOM 4699 O O . PHE B 1 233 ? -8.016 34.969 25.125 1 89.75 233 PHE B O 1
ATOM 4706 N N . TRP B 1 234 ? -7.402 37 24.766 1 89.88 234 TRP B N 1
ATOM 4707 C CA . TRP B 1 234 ? -8.125 37.156 23.516 1 89.88 234 TRP B CA 1
ATOM 4708 C C . TRP B 1 234 ? -7.449 36.375 22.391 1 89.88 234 TRP B C 1
ATOM 4710 O O . TRP B 1 234 ? -8.109 35.688 21.625 1 89.88 234 TRP B O 1
ATOM 4720 N N . ASP B 1 235 ? -6.137 36.438 22.312 1 89.81 235 ASP B N 1
ATOM 4721 C CA . ASP B 1 235 ? -5.395 35.938 21.141 1 89.81 235 ASP B CA 1
ATOM 4722 C C . ASP B 1 235 ? -5.656 34.469 20.891 1 89.81 235 ASP B C 1
ATOM 4724 O O . ASP B 1 235 ? -5.98 34.062 19.766 1 89.81 235 ASP B O 1
ATOM 4728 N N . PRO B 1 236 ? -5.578 33.688 21.906 1 92.12 236 PRO B N 1
ATOM 4729 C CA . PRO B 1 236 ? -5.797 32.25 21.656 1 92.12 236 PRO B CA 1
ATOM 4730 C C . PRO B 1 236 ? -7.277 31.891 21.562 1 92.12 236 PRO B C 1
ATOM 4732 O O . PRO B 1 236 ? -7.621 30.766 21.203 1 92.12 236 PRO B O 1
ATOM 4735 N N . ARG B 1 237 ? -8.219 32.875 21.797 1 92.56 237 ARG B N 1
ATOM 4736 C CA . ARG B 1 237 ? -9.633 32.531 21.875 1 92.56 237 ARG B CA 1
ATOM 4737 C C . ARG B 1 237 ? -10.453 33.344 20.891 1 92.56 237 ARG B C 1
ATOM 4739 O O . ARG B 1 237 ? -11.68 33.219 20.828 1 92.56 237 ARG B O 1
ATOM 4746 N N . GLN B 1 238 ? -9.797 34.094 20.125 1 91 238 GLN B N 1
ATOM 4747 C CA . GLN B 1 238 ? -10.5 34.906 19.156 1 91 238 GLN B CA 1
ATOM 4748 C C . GLN B 1 238 ? -11.203 34.031 18.109 1 91 238 GLN B C 1
ATOM 4750 O O . GLN B 1 238 ? -10.852 32.875 17.922 1 91 238 GLN B O 1
ATOM 4755 N N . PRO B 1 239 ? -12.188 34.531 17.484 1 92.31 239 PRO B N 1
ATOM 4756 C CA . PRO B 1 239 ? -12.844 33.75 16.422 1 92.31 239 PRO B CA 1
ATOM 4757 C C . PRO B 1 239 ? -11.906 33.438 15.258 1 92.31 239 PRO B C 1
ATOM 4759 O O . PRO B 1 239 ? -11.188 34.312 14.773 1 92.31 239 PRO B O 1
ATOM 4762 N N . VAL B 1 240 ? -11.93 32.219 14.883 1 93.56 240 VAL B N 1
ATOM 4763 C CA . VAL B 1 240 ? -11.062 31.797 13.781 1 93.56 240 VAL B CA 1
ATOM 4764 C C . VAL B 1 240 ? -11.836 30.875 12.836 1 93.56 240 VAL B C 1
ATOM 4766 O O . VAL B 1 240 ? -12.797 30.219 13.242 1 93.56 240 VAL B O 1
ATOM 4769 N N . LEU B 1 241 ? -11.406 30.969 11.578 1 94.75 241 LEU B N 1
ATOM 4770 C CA . LEU B 1 241 ? -11.914 30.047 10.57 1 94.75 241 LEU B CA 1
ATOM 4771 C C . LEU B 1 241 ? -10.961 28.875 10.375 1 94.75 241 LEU B C 1
ATOM 4773 O O . LEU B 1 241 ? -9.781 29.062 10.07 1 94.75 241 LEU B O 1
ATOM 4777 N N . LEU B 1 242 ? -11.469 27.688 10.57 1 94.12 242 LEU B N 1
ATOM 4778 C CA . LEU B 1 242 ? -10.68 26.5 10.328 1 94.12 242 LEU B CA 1
ATOM 4779 C C . LEU B 1 242 ? -11.039 25.875 8.984 1 94.12 242 LEU B C 1
ATOM 4781 O O . LEU B 1 242 ? -12.219 25.688 8.672 1 94.12 242 LEU B O 1
ATOM 4785 N N . THR B 1 243 ? -10.023 25.578 8.266 1 93.19 243 THR B N 1
ATOM 4786 C CA . THR B 1 243 ? -10.227 24.859 7.02 1 93.19 243 THR B CA 1
ATOM 4787 C C . THR B 1 243 ? -9.547 23.484 7.074 1 93.19 243 THR B C 1
ATOM 4789 O O . THR B 1 243 ? -8.438 23.359 7.59 1 93.19 243 THR B O 1
ATOM 4792 N N . TYR B 1 244 ? -10.266 22.531 6.621 1 91.19 244 TYR B N 1
ATOM 4793 C CA . TYR B 1 244 ? -9.789 21.156 6.566 1 91.19 244 TYR B CA 1
ATOM 4794 C C . TYR B 1 244 ? -9.523 20.734 5.125 1 91.19 244 TYR B C 1
ATOM 4796 O O . TYR B 1 244 ? -10.406 20.844 4.27 1 91.19 244 TYR B O 1
ATOM 4804 N N . SER B 1 245 ? -8.297 20.297 4.914 1 89.44 245 SER B N 1
ATOM 4805 C CA . SER B 1 245 ? -7.949 19.906 3.553 1 89.44 245 SER B CA 1
ATOM 4806 C C . SER B 1 245 ? -7.141 18.609 3.543 1 89.44 245 SER B C 1
ATOM 4808 O O . SER B 1 245 ? -6.723 18.125 4.598 1 89.44 245 SER B O 1
ATOM 4810 N N . ALA B 1 246 ? -7.125 17.969 2.371 1 87.19 246 ALA B N 1
ATOM 4811 C CA . ALA B 1 246 ? -6.32 16.766 2.137 1 87.19 246 ALA B CA 1
ATOM 4812 C C . ALA B 1 246 ? -5.551 16.875 0.823 1 87.19 246 ALA B C 1
ATOM 4814 O O . ALA B 1 246 ? -6.016 17.516 -0.127 1 87.19 246 ALA B O 1
ATOM 4815 N N . ALA B 1 247 ? -4.34 16.312 0.917 1 77.88 247 ALA B N 1
ATOM 4816 C CA . ALA B 1 247 ? -3.545 16.281 -0.308 1 77.88 247 ALA B CA 1
ATOM 4817 C C . ALA B 1 247 ? -4.234 15.461 -1.392 1 77.88 247 ALA B C 1
ATOM 4819 O O . ALA B 1 247 ? -4.906 14.469 -1.094 1 77.88 247 ALA B O 1
ATOM 4820 N N . ALA B 1 248 ? -4.223 15.992 -2.639 1 65.81 248 ALA B N 1
ATOM 4821 C CA . ALA B 1 248 ? -4.824 15.289 -3.768 1 65.81 248 ALA B CA 1
ATOM 4822 C C . ALA B 1 248 ? -4.082 13.984 -4.059 1 65.81 248 ALA B C 1
ATOM 4824 O O . ALA B 1 248 ? -2.852 13.953 -4.07 1 65.81 248 ALA B O 1
ATOM 4825 N N . GLY B 1 249 ? -4.75 12.742 -4.145 1 57.25 249 GLY B N 1
ATOM 4826 C CA . GLY B 1 249 ? -4.234 11.508 -4.707 1 57.25 249 GLY B CA 1
ATOM 4827 C C . GLY B 1 249 ? -3.715 10.547 -3.654 1 57.25 249 GLY B C 1
ATOM 4828 O O . GLY B 1 249 ? -3.357 9.406 -3.971 1 57.25 249 GLY B O 1
ATOM 4829 N N . THR B 1 250 ? -3.264 11.125 -2.545 1 54.06 250 THR B N 1
ATOM 4830 C CA . THR B 1 250 ? -2.627 10.125 -1.7 1 54.06 250 THR B CA 1
ATOM 4831 C C . THR B 1 250 ? -3.66 9.414 -0.825 1 54.06 250 THR B C 1
ATOM 4833 O O . THR B 1 250 ? -4.316 10.055 0.003 1 54.06 250 THR B O 1
ATOM 4836 N N . PRO B 1 251 ? -4.117 8.383 -1.319 1 49.41 251 PRO B N 1
ATOM 4837 C CA . PRO B 1 251 ? -5.008 7.688 -0.39 1 49.41 251 PRO B CA 1
ATOM 4838 C C . PRO B 1 251 ? -4.426 7.582 1.019 1 49.41 251 PRO B C 1
ATOM 4840 O O . PRO B 1 251 ? -3.211 7.453 1.18 1 49.41 251 PRO B O 1
ATOM 4843 N N . PRO B 1 252 ? -5.172 8.062 1.989 1 46.19 252 PRO B N 1
ATOM 4844 C CA . PRO B 1 252 ? -4.664 7.887 3.352 1 46.19 252 PRO B CA 1
ATOM 4845 C C . PRO B 1 252 ? -4.285 6.438 3.66 1 46.19 252 PRO B C 1
ATOM 4847 O O . PRO B 1 252 ? -5.066 5.523 3.389 1 46.19 252 PRO B O 1
ATOM 4850 N N . LYS B 1 253 ? -3.104 6.117 3.643 1 46.41 253 LYS B N 1
ATOM 4851 C CA . LYS B 1 253 ? -2.736 4.797 4.148 1 46.41 253 LYS B CA 1
ATOM 4852 C C . LYS B 1 253 ? -3.139 4.637 5.609 1 46.41 253 LYS B C 1
ATOM 4854 O O . LYS B 1 253 ? -2.732 5.43 6.461 1 46.41 253 LYS B O 1
ATOM 4859 N N . ARG B 1 254 ? -4.363 4.094 5.879 1 40.53 254 ARG B N 1
ATOM 4860 C CA . ARG B 1 254 ? -4.762 3.748 7.238 1 40.53 254 ARG B CA 1
ATOM 4861 C C . ARG B 1 254 ? -3.635 3.035 7.977 1 40.53 254 ARG B C 1
ATOM 4863 O O . ARG B 1 254 ? -3.162 1.987 7.535 1 40.53 254 ARG B O 1
ATOM 4870 N N . THR B 1 255 ? -2.934 3.713 8.773 1 39.66 255 THR B N 1
ATOM 4871 C CA . THR B 1 255 ? -1.987 3.049 9.664 1 39.66 255 THR B CA 1
ATOM 4872 C C . THR B 1 255 ? -2.701 2.039 10.555 1 39.66 255 THR B C 1
ATOM 4874 O O . THR B 1 255 ? -3.633 2.393 11.281 1 39.66 255 THR B O 1
ATOM 4877 N N . LYS B 1 256 ? -2.992 0.924 10.242 1 37.38 256 LYS B N 1
ATOM 4878 C CA . LYS B 1 256 ? -3.432 -0.027 11.258 1 37.38 256 LYS B CA 1
ATOM 4879 C C . LYS B 1 256 ? -2.479 -0.039 12.453 1 37.38 256 LYS B C 1
ATOM 4881 O O . LYS B 1 256 ? -1.515 -0.806 12.469 1 37.38 256 LYS B O 1
ATOM 4886 N N . ARG B 1 257 ? -2.219 0.945 13.172 1 37.16 257 ARG B N 1
ATOM 4887 C CA . ARG B 1 257 ? -1.397 1.007 14.375 1 37.16 257 ARG B CA 1
ATOM 4888 C C . ARG B 1 257 ? -1.807 -0.073 15.375 1 37.16 257 ARG B C 1
ATOM 4890 O O . ARG B 1 257 ? -1.021 -0.451 16.25 1 37.16 257 ARG B O 1
ATOM 4897 N N . ALA B 1 258 ? -3.066 -0.309 15.672 1 33.06 258 ALA B N 1
ATOM 4898 C CA . ALA B 1 258 ? -3.35 -1.112 16.859 1 33.06 258 ALA B CA 1
ATOM 4899 C C . ALA B 1 258 ? -2.707 -2.492 16.75 1 33.06 258 ALA B C 1
ATOM 4901 O O . ALA B 1 258 ? -2.318 -3.082 17.766 1 33.06 258 ALA B O 1
ATOM 4902 N N . ALA B 1 259 ? -2.703 -2.977 15.695 1 33.72 259 ALA B N 1
ATOM 4903 C CA . ALA B 1 259 ? -2.244 -4.363 15.68 1 33.72 259 ALA B CA 1
ATOM 4904 C C . ALA B 1 259 ? -0.729 -4.438 15.844 1 33.72 259 ALA B C 1
ATOM 4906 O O . ALA B 1 259 ? -0.185 -5.5 16.156 1 33.72 259 ALA B O 1
ATOM 4907 N N . MET B 1 260 ? 0.003 -3.398 15.594 1 37.5 260 MET B N 1
ATOM 4908 C CA . MET B 1 260 ? 1.462 -3.41 15.555 1 37.5 260 MET B CA 1
ATOM 4909 C C . MET B 1 260 ? 2.045 -3.369 16.969 1 37.5 260 MET B C 1
ATOM 4911 O O . MET B 1 260 ? 3.252 -3.535 17.156 1 37.5 260 MET B O 1
ATOM 4915 N N . GLN B 1 261 ? 1.406 -2.811 17.969 1 34.19 261 GLN B N 1
ATOM 4916 C CA . GLN B 1 261 ? 2.027 -2.826 19.281 1 34.19 261 GLN B CA 1
ATOM 4917 C C . GLN B 1 261 ? 2.438 -4.242 19.688 1 34.19 261 GLN B C 1
ATOM 4919 O O . GLN B 1 261 ? 3.336 -4.422 20.516 1 34.19 261 GLN B O 1
ATOM 4924 N N . ARG B 1 262 ? 1.723 -5.203 19.312 1 34.59 262 ARG B N 1
ATOM 4925 C CA . ARG B 1 262 ? 2.008 -6.52 19.875 1 34.59 262 ARG B CA 1
ATOM 4926 C C . ARG B 1 262 ? 3.316 -7.078 19.328 1 34.59 262 ARG B C 1
ATOM 4928 O O . ARG B 1 262 ? 3.854 -8.047 19.875 1 34.59 262 ARG B O 1
ATOM 4935 N N . ARG B 1 263 ? 3.711 -6.691 18.172 1 37.25 263 ARG B N 1
ATOM 4936 C CA . ARG B 1 263 ? 4.855 -7.449 17.672 1 37.25 263 ARG B CA 1
ATOM 4937 C C . ARG B 1 263 ? 6.164 -6.875 18.219 1 37.25 263 ARG B C 1
ATOM 4939 O O . ARG B 1 263 ? 7.234 -7.133 17.672 1 37.25 263 ARG B O 1
ATOM 4946 N N . ARG B 1 264 ? 6.266 -5.977 19.125 1 39.12 264 ARG B N 1
ATOM 4947 C CA . ARG B 1 264 ? 7.473 -5.391 19.703 1 39.12 264 ARG B CA 1
ATOM 4948 C C . ARG B 1 264 ? 8.391 -6.473 20.266 1 39.12 264 ARG B C 1
ATOM 4950 O O . ARG B 1 264 ? 9.617 -6.305 20.281 1 39.12 264 ARG B O 1
ATOM 4957 N N . LYS B 1 265 ? 7.875 -7.312 21.203 1 36.44 265 LYS B N 1
ATOM 4958 C CA . LYS B 1 265 ? 8.742 -7.781 22.281 1 36.44 265 LYS B CA 1
ATOM 4959 C C . LYS B 1 265 ? 9.664 -8.898 21.781 1 36.44 265 LYS B C 1
ATOM 4961 O O . LYS B 1 265 ? 10.414 -9.477 22.578 1 36.44 265 LYS B O 1
ATOM 4966 N N . GLN B 1 266 ? 9.422 -9.531 20.781 1 36.16 266 GLN B N 1
ATOM 4967 C CA . GLN B 1 266 ? 10.242 -10.727 20.922 1 36.16 266 GLN B CA 1
ATOM 4968 C C . GLN B 1 266 ? 11.68 -10.461 20.469 1 36.16 266 GLN B C 1
ATOM 4970 O O . GLN B 1 266 ? 11.961 -10.391 19.281 1 36.16 266 GLN B O 1
ATOM 4975 N N . GLY B 1 267 ? 12.43 -9.648 21.172 1 39.19 267 GLY B N 1
ATOM 4976 C CA . GLY B 1 267 ? 13.883 -9.539 21.172 1 39.19 267 GLY B CA 1
ATOM 4977 C C . GLY B 1 267 ? 14.578 -10.883 21.062 1 39.19 267 GLY B C 1
ATOM 4978 O O . GLY B 1 267 ? 14.898 -11.492 22.078 1 39.19 267 GLY B O 1
ATOM 4979 N N . SER B 1 268 ? 14.203 -11.688 20.219 1 40.69 268 SER B N 1
ATOM 4980 C CA . SER B 1 268 ? 15.102 -12.836 20.266 1 40.69 268 SER B CA 1
ATOM 4981 C C . SER B 1 268 ? 16.562 -12.414 20.094 1 40.69 268 SER B C 1
ATOM 4983 O O . SER B 1 268 ? 16.844 -11.398 19.453 1 40.69 268 SER B O 1
ATOM 4985 N N . LYS B 1 269 ? 17.484 -12.93 20.844 1 42.22 269 LYS B N 1
ATOM 4986 C CA . LYS B 1 269 ? 18.953 -12.914 20.812 1 42.22 269 LYS B CA 1
ATOM 4987 C C . LYS B 1 269 ? 19.469 -13.016 19.375 1 42.22 269 LYS B C 1
ATOM 4989 O O . LYS B 1 269 ? 19.797 -14.102 18.906 1 42.22 269 LYS B O 1
ATOM 4994 N N . GLN B 1 270 ? 18.844 -12.344 18.359 1 51.62 270 GLN B N 1
ATOM 4995 C CA . GLN B 1 270 ? 19.516 -12.375 17.078 1 51.62 270 GLN B CA 1
ATOM 4996 C C . GLN B 1 270 ? 20.922 -11.82 17.172 1 51.62 270 GLN B C 1
ATOM 4998 O O . GLN B 1 270 ? 21.234 -11.031 18.062 1 51.62 270 GLN B O 1
ATOM 5003 N N . GLY B 1 271 ? 21.812 -12.297 16.438 1 56.03 271 GLY B N 1
ATOM 5004 C CA . GLY B 1 271 ? 23.188 -11.852 16.516 1 56.03 271 GLY B CA 1
ATOM 5005 C C . GLY B 1 271 ? 23.344 -10.344 16.469 1 56.03 271 GLY B C 1
ATOM 5006 O O . GLY B 1 271 ? 22.453 -9.641 15.977 1 56.03 271 GLY B O 1
ATOM 5007 N N . ARG B 1 272 ? 24.141 -9.664 17.25 1 64.94 272 ARG B N 1
ATOM 5008 C CA . ARG B 1 272 ? 24.453 -8.273 17.562 1 64.94 272 ARG B CA 1
ATOM 5009 C C . ARG B 1 272 ? 24.469 -7.43 16.281 1 64.94 272 ARG B C 1
ATOM 5011 O O . ARG B 1 272 ? 24.156 -6.238 16.328 1 64.94 272 ARG B O 1
ATOM 5018 N N . ASP B 1 273 ? 24.453 -8.062 14.977 1 85.75 273 ASP B N 1
ATOM 5019 C CA . ASP B 1 273 ? 24.641 -7.207 13.805 1 85.75 273 ASP B CA 1
ATOM 5020 C C . ASP B 1 273 ? 23.484 -7.352 12.828 1 85.75 273 ASP B C 1
ATOM 5022 O O . ASP B 1 273 ? 23.578 -6.914 11.68 1 85.75 273 ASP B O 1
ATOM 5026 N N . ALA B 1 274 ? 22.359 -7.832 13.328 1 89.75 274 ALA B N 1
ATOM 5027 C CA . ALA B 1 274 ? 21.219 -8.062 12.438 1 89.75 274 ALA B CA 1
ATOM 5028 C C . ALA B 1 274 ? 20.406 -6.789 12.234 1 89.75 274 ALA B C 1
ATOM 5030 O O . ALA B 1 274 ? 20.469 -5.875 13.062 1 89.75 274 ALA B O 1
ATOM 5031 N N . CYS B 1 275 ? 19.75 -6.676 11.117 1 94.75 275 CYS B N 1
ATOM 5032 C CA . CYS B 1 275 ? 18.891 -5.555 10.758 1 94.75 275 CYS B CA 1
ATOM 5033 C C . CYS B 1 275 ? 17.891 -5.262 11.875 1 94.75 275 CYS B C 1
ATOM 5035 O O . CYS B 1 275 ? 17.109 -6.133 12.25 1 94.75 275 CYS B O 1
ATOM 5037 N N . ARG B 1 276 ? 17.984 -4.051 12.422 1 94.88 276 ARG B N 1
ATOM 5038 C CA . ARG B 1 276 ? 17.078 -3.66 13.5 1 94.88 276 ARG B CA 1
ATOM 5039 C C . ARG B 1 276 ? 16.922 -2.145 13.562 1 94.88 276 ARG B C 1
ATOM 5041 O O . ARG B 1 276 ? 17.625 -1.415 12.852 1 94.88 276 ARG B O 1
ATOM 5048 N N . ARG B 1 277 ? 15.984 -1.731 14.359 1 95.5 277 ARG B N 1
ATOM 5049 C CA . ARG B 1 277 ? 15.688 -0.311 14.523 1 95.5 277 ARG B CA 1
ATOM 5050 C C . ARG B 1 277 ? 16.609 0.322 15.562 1 95.5 277 ARG B C 1
ATOM 5052 O O . ARG B 1 277 ? 16.875 -0.277 16.609 1 95.5 277 ARG B O 1
ATOM 5059 N N . PHE B 1 278 ? 17.141 1.535 15.328 1 95.69 278 PHE B N 1
ATOM 5060 C CA . PHE B 1 278 ? 18 2.303 16.219 1 95.69 278 PHE B CA 1
ATOM 5061 C C . PHE B 1 278 ? 17.391 3.672 16.516 1 95.69 278 PHE B C 1
ATOM 5063 O O . PHE B 1 278 ? 16.625 4.199 15.695 1 95.69 278 PHE B O 1
ATOM 5070 N N . PRO B 1 279 ? 17.719 4.23 17.625 1 95.12 279 PRO B N 1
ATOM 5071 C CA . PRO B 1 279 ? 17.188 5.547 17.969 1 95.12 279 PRO B CA 1
ATOM 5072 C C . PRO B 1 279 ? 17.828 6.68 17.172 1 95.12 279 PRO B C 1
ATOM 5074 O O . PRO B 1 279 ? 19.016 6.629 16.875 1 95.12 279 PRO B O 1
ATOM 5077 N N . LEU B 1 280 ? 16.969 7.621 16.75 1 93.44 280 LEU B N 1
ATOM 5078 C CA . LEU B 1 280 ? 17.359 8.867 16.109 1 93.44 280 LEU B CA 1
ATOM 5079 C C . LEU B 1 280 ? 16.406 9.992 16.469 1 93.44 280 LEU B C 1
ATOM 5081 O O . LEU B 1 280 ? 15.219 9.945 16.125 1 93.44 280 LEU B O 1
ATOM 5085 N N . ARG B 1 281 ? 16.938 10.922 17.141 1 92.31 281 ARG B N 1
ATOM 5086 C CA . ARG B 1 281 ? 16.125 12.086 17.5 1 92.31 281 ARG B CA 1
ATOM 5087 C C . ARG B 1 281 ? 16.406 13.258 16.562 1 92.31 281 ARG B C 1
ATOM 5089 O O . ARG B 1 281 ? 17.562 13.641 16.359 1 92.31 281 ARG B O 1
ATOM 5096 N N . VAL B 1 282 ? 15.375 13.789 15.992 1 88.56 282 VAL B N 1
ATOM 5097 C CA . VAL B 1 282 ? 15.484 14.938 15.102 1 88.56 282 VAL B CA 1
ATOM 5098 C C . VAL B 1 282 ? 14.977 16.188 15.812 1 88.56 282 VAL B C 1
ATOM 5100 O O . VAL B 1 282 ? 13.828 16.25 16.25 1 88.56 282 VAL B O 1
ATOM 5103 N N . GLU B 1 283 ? 15.852 17.141 15.898 1 89 283 GLU B N 1
ATOM 5104 C CA . GLU B 1 283 ? 15.508 18.422 16.516 1 89 283 GLU B CA 1
ATOM 5105 C C . GLU B 1 283 ? 15.422 19.516 15.461 1 89 283 GLU B C 1
ATOM 5107 O O . GLU B 1 283 ? 16.375 19.75 14.711 1 89 283 GLU B O 1
ATOM 5112 N N . PHE B 1 284 ? 14.359 20.281 15.484 1 84.94 284 PHE B N 1
ATOM 5113 C CA . PHE B 1 284 ? 14.156 21.328 14.484 1 84.94 284 PHE B CA 1
ATOM 5114 C C . PHE B 1 284 ? 15.039 22.531 14.773 1 84.94 284 PHE B C 1
ATOM 5116 O O . PHE B 1 284 ? 15.32 23.344 13.875 1 84.94 284 PHE B O 1
ATOM 5123 N N . SER B 1 285 ? 15.453 22.672 15.969 1 83.88 285 SER B N 1
ATOM 5124 C CA . SER B 1 285 ? 16.344 23.766 16.344 1 83.88 285 SER B CA 1
ATOM 5125 C C . SER B 1 285 ? 17.688 23.656 15.641 1 83.88 285 SER B C 1
ATOM 5127 O O . SER B 1 285 ? 18.344 24.656 15.375 1 83.88 285 SER B O 1
ATOM 5129 N N . HIS B 1 286 ? 18.047 22.391 15.289 1 78.25 286 HIS B N 1
ATOM 5130 C CA . HIS B 1 286 ? 19.328 22.156 14.656 1 78.25 286 HIS B CA 1
ATOM 5131 C C . HIS B 1 286 ? 19.359 22.719 13.234 1 78.25 286 HIS B C 1
ATOM 5133 O O . HIS B 1 286 ? 20.422 23.047 12.711 1 78.25 286 HIS B O 1
ATOM 5139 N N . VAL B 1 287 ? 18.203 22.875 12.672 1 76.5 287 VAL B N 1
ATOM 5140 C CA . VAL B 1 287 ? 18.109 23.422 11.312 1 76.5 287 VAL B CA 1
ATOM 5141 C C . VAL B 1 287 ? 17.547 24.844 11.359 1 76.5 287 VAL B C 1
ATOM 5143 O O . VAL B 1 287 ? 17.219 25.422 10.32 1 76.5 287 VAL B O 1
ATOM 5146 N N . GLY B 1 288 ? 17.312 25.344 12.469 1 77.25 288 GLY B N 1
ATOM 5147 C CA . GLY B 1 288 ? 16.828 26.703 12.633 1 77.25 288 GLY B CA 1
ATOM 5148 C C . GLY B 1 288 ? 15.344 26.859 12.359 1 77.25 288 GLY B C 1
ATOM 5149 O O . GLY B 1 288 ? 14.898 27.906 11.891 1 77.25 288 GLY B O 1
ATOM 5150 N N . TRP B 1 289 ? 14.609 25.812 12.547 1 79.56 289 TRP B N 1
ATOM 5151 C CA . TRP B 1 289 ? 13.188 25.875 12.234 1 79.56 289 TRP B CA 1
ATOM 5152 C C . TRP B 1 289 ? 12.352 26.078 13.492 1 79.56 289 TRP B C 1
ATOM 5154 O O . TRP B 1 289 ? 11.125 26 13.453 1 79.56 289 TRP B O 1
ATOM 5164 N N . ASN B 1 290 ? 12.945 26.375 14.523 1 80.5 290 ASN B N 1
ATOM 5165 C CA . ASN B 1 290 ? 12.242 26.578 15.781 1 80.5 290 ASN B CA 1
ATOM 5166 C C . ASN B 1 290 ? 11.445 27.891 15.773 1 80.5 290 ASN B C 1
ATOM 5168 O O . ASN B 1 290 ? 10.586 28.109 16.625 1 80.5 290 ASN B O 1
ATOM 5172 N N . ASP B 1 291 ? 11.711 28.703 14.797 1 79.94 291 ASP B N 1
ATOM 5173 C CA . ASP B 1 291 ? 11.023 29.984 14.734 1 79.94 291 ASP B CA 1
ATOM 5174 C C . ASP B 1 291 ? 9.617 29.828 14.156 1 79.94 291 ASP B C 1
ATOM 5176 O O . ASP B 1 291 ? 8.734 30.641 14.43 1 79.94 291 ASP B O 1
ATOM 5180 N N . TRP B 1 292 ? 9.484 28.797 13.367 1 83.38 292 TRP B N 1
ATOM 5181 C CA . TRP B 1 292 ? 8.172 28.688 12.742 1 83.38 292 TRP B CA 1
ATOM 5182 C C . TRP B 1 292 ? 7.508 27.375 13.109 1 83.38 292 TRP B C 1
ATOM 5184 O O . TRP B 1 292 ? 6.289 27.234 12.984 1 83.38 292 TRP B O 1
ATOM 5194 N N . ILE B 1 293 ? 8.211 26.453 13.484 1 86.94 293 ILE B N 1
ATOM 5195 C CA . ILE B 1 293 ? 7.598 25.234 14.008 1 86.94 293 ILE B CA 1
ATOM 5196 C C . ILE B 1 293 ? 7.199 25.438 15.469 1 86.94 293 ILE B C 1
ATOM 5198 O O . ILE B 1 293 ? 8.055 25.734 16.312 1 86.94 293 ILE B O 1
ATOM 5202 N N . VAL B 1 294 ? 5.934 25.344 15.656 1 88.44 294 VAL B N 1
ATOM 5203 C CA . VAL B 1 294 ? 5.418 25.562 17 1 88.44 294 VAL B CA 1
ATOM 5204 C C . VAL B 1 294 ? 5.559 24.281 17.828 1 88.44 294 VAL B C 1
ATOM 5206 O O . VAL B 1 294 ? 6.02 24.312 18.969 1 88.44 294 VAL B O 1
ATOM 5209 N N . ALA B 1 295 ? 5.055 23.219 17.25 1 90.38 295 ALA B N 1
ATOM 5210 C CA . ALA B 1 295 ? 5.109 21.938 17.938 1 90.38 295 ALA B CA 1
ATOM 5211 C C . ALA B 1 295 ? 5.113 20.781 16.938 1 90.38 295 ALA B C 1
ATOM 5213 O O . ALA B 1 295 ? 4.512 20.875 15.859 1 90.38 295 ALA B O 1
ATOM 5214 N N . PRO B 1 296 ? 5.805 19.672 17.25 1 90.44 296 PRO B N 1
ATOM 5215 C CA . PRO B 1 296 ? 6.711 19.469 18.375 1 90.44 296 PRO B CA 1
ATOM 5216 C C . PRO B 1 296 ? 8.109 20.031 18.125 1 90.44 296 PRO B C 1
ATOM 5218 O O . PRO B 1 296 ? 8.453 20.344 16.984 1 90.44 296 PRO B O 1
ATOM 5221 N N . PRO B 1 297 ? 8.867 20.281 19.266 1 91.06 297 PRO B N 1
ATOM 5222 C CA . PRO B 1 297 ? 10.234 20.766 19.062 1 91.06 297 PRO B CA 1
ATOM 5223 C C . PRO B 1 297 ? 11.156 19.703 18.469 1 91.06 297 PRO B C 1
ATOM 5225 O O . PRO B 1 297 ? 12.148 20.047 17.828 1 91.06 297 PRO B O 1
ATOM 5228 N N . SER B 1 298 ? 10.844 18.469 18.797 1 92.19 298 SER B N 1
ATOM 5229 C CA . SER B 1 298 ? 11.617 17.344 18.281 1 92.19 298 SER B CA 1
ATOM 5230 C C . SER B 1 298 ? 10.766 16.078 18.219 1 92.19 298 SER B C 1
ATOM 5232 O O . SER B 1 298 ? 9.656 16.031 18.766 1 92.19 298 SER B O 1
ATOM 5234 N N . TYR B 1 299 ? 11.227 15.18 17.375 1 90.06 299 TYR B N 1
ATOM 5235 C CA . TYR B 1 299 ? 10.547 13.891 17.344 1 90.06 299 TYR B CA 1
ATOM 5236 C C . TYR B 1 299 ? 11.547 12.758 17.156 1 90.06 299 TYR B C 1
ATOM 5238 O O . TYR B 1 299 ? 12.688 12.984 16.75 1 90.06 299 TYR B O 1
ATOM 5246 N N . GLU B 1 300 ? 11.125 11.609 17.562 1 94.81 300 GLU B N 1
ATOM 5247 C CA . GLU B 1 300 ? 11.953 10.422 17.391 1 94.81 300 GLU B CA 1
ATOM 5248 C C . GLU B 1 300 ? 11.703 9.75 16.047 1 94.81 300 GLU B C 1
ATOM 5250 O O . GLU B 1 300 ? 10.711 9.047 15.867 1 94.81 300 GLU B O 1
ATOM 5255 N N . ALA B 1 301 ? 12.625 9.875 15.148 1 93.88 301 ALA B N 1
ATOM 5256 C CA . ALA B 1 301 ? 12.477 9.352 13.797 1 93.88 301 ALA B CA 1
ATOM 5257 C C . ALA B 1 301 ? 12.922 7.898 13.719 1 93.88 301 ALA B C 1
ATOM 5259 O O . ALA B 1 301 ? 12.406 7.125 12.906 1 93.88 301 ALA B O 1
ATOM 5260 N N . TYR B 1 302 ? 13.914 7.492 14.531 1 96.56 302 TYR B N 1
ATOM 5261 C CA . TYR B 1 302 ? 14.555 6.184 14.477 1 96.56 302 TYR B CA 1
ATOM 5262 C C . TYR B 1 302 ? 15.172 5.934 13.109 1 96.56 302 TYR B C 1
ATOM 5264 O O . TYR B 1 302 ? 15.062 6.773 12.211 1 96.56 302 TYR B O 1
ATOM 5272 N N . TYR B 1 303 ? 15.984 4.988 12.953 1 96.38 303 TYR B N 1
ATOM 5273 C CA . TYR B 1 303 ? 16.516 4.543 11.672 1 96.38 303 TYR B CA 1
ATOM 5274 C C . TYR B 1 303 ? 16.812 3.047 11.695 1 96.38 303 TYR B C 1
ATOM 5276 O O . TYR B 1 303 ? 16.859 2.432 12.758 1 96.38 303 TYR B O 1
ATOM 5284 N N . CYS B 1 304 ? 16.828 2.424 10.539 1 96.38 304 CYS B N 1
ATOM 5285 C CA . CYS B 1 304 ? 17.125 1.003 10.406 1 96.38 304 CYS B CA 1
ATOM 5286 C C . CYS B 1 304 ? 18.578 0.784 9.992 1 96.38 304 CYS B C 1
ATOM 5288 O O . CYS B 1 304 ? 19.109 1.515 9.156 1 96.38 304 CYS B O 1
ATOM 5290 N N . HIS B 1 305 ? 19.203 -0.168 10.648 1 94.62 305 HIS B N 1
ATOM 5291 C CA . HIS B 1 305 ? 20.594 -0.492 10.344 1 94.62 305 HIS B CA 1
ATOM 5292 C C . HIS B 1 305 ? 20.922 -1.928 10.734 1 94.62 305 HIS B C 1
ATOM 5294 O O . HIS B 1 305 ? 20.281 -2.492 11.633 1 94.62 305 HIS B O 1
ATOM 5300 N N . GLY B 1 306 ? 21.984 -2.48 10.047 1 94.12 306 GLY B N 1
ATOM 5301 C CA . GLY B 1 306 ? 22.391 -3.848 10.312 1 94.12 306 GLY B CA 1
ATOM 5302 C C . GLY B 1 306 ? 22.5 -4.691 9.055 1 94.12 306 GLY B C 1
ATOM 5303 O O . GLY B 1 306 ? 22.25 -4.203 7.949 1 94.12 306 GLY B O 1
ATOM 5304 N N . VAL B 1 307 ? 22.812 -5.98 9.234 1 93.44 307 VAL B N 1
ATOM 5305 C CA . VAL B 1 307 ? 23.031 -6.887 8.109 1 93.44 307 VAL B CA 1
ATOM 5306 C C . VAL B 1 307 ? 21.812 -7.777 7.922 1 93.44 307 VAL B C 1
ATOM 5308 O O . VAL B 1 307 ? 21.203 -8.227 8.898 1 93.44 307 VAL B O 1
ATOM 5311 N N . CYS B 1 308 ? 21.422 -7.938 6.668 1 92.44 308 CYS B N 1
ATOM 5312 C CA . CYS B 1 308 ? 20.406 -8.914 6.312 1 92.44 308 CYS B CA 1
ATOM 5313 C C . CYS B 1 308 ? 21.016 -10.297 6.105 1 92.44 308 CYS B C 1
ATOM 5315 O O . CYS B 1 308 ? 21.625 -10.562 5.066 1 92.44 308 CYS B O 1
ATOM 5317 N N . PRO B 1 309 ? 20.797 -11.07 7.055 1 87.56 309 PRO B N 1
ATOM 5318 C CA . PRO B 1 309 ? 21.469 -12.375 6.988 1 87.56 309 PRO B CA 1
ATOM 5319 C C . PRO B 1 309 ? 20.797 -13.328 5.996 1 87.56 309 PRO B C 1
ATOM 5321 O O . PRO B 1 309 ? 19.703 -13.039 5.5 1 87.56 309 PRO B O 1
ATOM 5324 N N . PHE B 1 310 ? 21.578 -14.445 5.695 1 80.81 310 PHE B N 1
ATOM 5325 C CA . PHE B 1 310 ? 21 -15.562 4.953 1 80.81 310 PHE B CA 1
ATOM 5326 C C . PHE B 1 310 ? 21 -16.828 5.793 1 80.81 310 PHE B C 1
ATOM 5328 O O . PHE B 1 310 ? 22.047 -17.234 6.316 1 80.81 310 PHE B O 1
ATOM 5335 N N . PRO B 1 311 ? 19.828 -17.422 5.98 1 81.25 311 PRO B N 1
ATOM 5336 C CA . PRO B 1 311 ? 18.5 -17.125 5.449 1 81.25 311 PRO B CA 1
ATOM 5337 C C . PRO B 1 311 ? 17.828 -15.953 6.164 1 81.25 311 PRO B C 1
ATOM 5339 O O . PRO B 1 311 ? 18.078 -15.719 7.348 1 81.25 311 PRO B O 1
ATOM 5342 N N . LEU B 1 312 ? 17.031 -15.289 5.352 1 83.69 312 LEU B N 1
ATOM 5343 C CA . LEU B 1 312 ? 16.344 -14.133 5.902 1 83.69 312 LEU B CA 1
ATOM 5344 C C . LEU B 1 312 ? 15.234 -14.57 6.852 1 83.69 312 LEU B C 1
ATOM 5346 O O . LEU B 1 312 ? 14.312 -15.289 6.449 1 83.69 312 LEU B O 1
ATOM 5350 N N . PRO B 1 313 ? 15.367 -14.18 8.07 1 82.31 313 PRO B N 1
ATOM 5351 C CA . PRO B 1 313 ? 14.297 -14.531 9 1 82.31 313 PRO B CA 1
ATOM 5352 C C . PRO B 1 313 ? 12.953 -13.898 8.617 1 82.31 313 PRO B C 1
ATOM 5354 O O . PRO B 1 313 ? 12.922 -12.852 7.973 1 82.31 313 PRO B O 1
ATOM 5357 N N . ASP B 1 314 ? 11.828 -14.492 9.156 1 77.31 314 ASP B N 1
ATOM 5358 C CA . ASP B 1 314 ? 10.469 -14.062 8.836 1 77.31 314 ASP B CA 1
ATOM 5359 C C . ASP B 1 314 ? 10.18 -12.68 9.414 1 77.31 314 ASP B C 1
ATOM 5361 O O . ASP B 1 314 ? 9.445 -11.891 8.812 1 77.31 314 ASP B O 1
ATOM 5365 N N . HIS B 1 315 ? 10.75 -12.352 10.469 1 82 315 HIS B N 1
ATOM 5366 C CA . HIS B 1 315 ? 10.406 -11.094 11.141 1 82 315 HIS B CA 1
ATOM 5367 C C . HIS B 1 315 ? 10.961 -9.898 10.375 1 82 315 HIS B C 1
ATOM 5369 O O . HIS B 1 315 ? 10.562 -8.758 10.625 1 82 315 HIS B O 1
ATOM 5375 N N . LEU B 1 316 ? 11.883 -10.195 9.406 1 87.12 316 LEU B N 1
ATOM 5376 C CA . LEU B 1 316 ? 12.445 -9.109 8.617 1 87.12 316 LEU B CA 1
ATOM 5377 C C . LEU B 1 316 ? 11.609 -8.859 7.363 1 87.12 316 LEU B C 1
ATOM 5379 O O . LEU B 1 316 ? 11.93 -7.977 6.562 1 87.12 316 LEU B O 1
ATOM 5383 N N . ASN B 1 317 ? 10.508 -9.562 7.246 1 80.5 317 ASN B N 1
ATOM 5384 C CA . ASN B 1 317 ? 9.5 -9.352 6.215 1 80.5 317 ASN B CA 1
ATOM 5385 C C . ASN B 1 317 ? 10.141 -9.055 4.859 1 80.5 317 ASN B C 1
ATOM 5387 O O . ASN B 1 317 ? 9.758 -8.102 4.18 1 80.5 317 ASN B O 1
ATOM 5391 N N . GLY B 1 318 ? 11.031 -9.852 4.484 1 87.81 318 GLY B N 1
ATOM 5392 C CA . GLY B 1 318 ? 11.703 -9.641 3.211 1 87.81 318 GLY B CA 1
ATOM 5393 C C . GLY B 1 318 ? 10.844 -10 2.016 1 87.81 318 GLY B C 1
ATOM 5394 O O . GLY B 1 318 ? 10.039 -10.93 2.078 1 87.81 318 GLY B O 1
ATOM 5395 N N . THR B 1 319 ? 10.898 -9.125 0.961 1 89.44 319 THR B N 1
ATOM 5396 C CA . THR B 1 319 ? 10.258 -9.484 -0.297 1 89.44 319 THR B CA 1
ATOM 5397 C C . THR B 1 319 ? 10.906 -10.727 -0.905 1 89.44 319 THR B C 1
ATOM 5399 O O . THR B 1 319 ? 12.016 -11.102 -0.529 1 89.44 319 THR B O 1
ATOM 5402 N N . ASN B 1 320 ? 10.18 -11.344 -1.78 1 87.5 320 ASN B N 1
ATOM 5403 C CA . ASN B 1 320 ? 10.773 -12.469 -2.5 1 87.5 320 ASN B CA 1
ATOM 5404 C C . ASN B 1 320 ? 12.055 -12.07 -3.215 1 87.5 320 ASN B C 1
ATOM 5406 O O . ASN B 1 320 ? 13.023 -12.828 -3.23 1 87.5 320 ASN B O 1
ATOM 5410 N N . HIS B 1 321 ? 12.031 -10.922 -3.721 1 93 321 HIS B N 1
ATOM 5411 C CA . HIS B 1 321 ? 13.234 -10.438 -4.395 1 93 321 HIS B CA 1
ATOM 5412 C C . HIS B 1 321 ? 14.406 -10.32 -3.42 1 93 321 HIS B C 1
ATOM 5414 O O . HIS B 1 321 ? 15.531 -10.672 -3.76 1 93 321 HIS B O 1
ATOM 5420 N N . ALA B 1 322 ? 14.125 -9.789 -2.24 1 93.06 322 ALA B N 1
ATOM 5421 C CA . ALA B 1 322 ? 15.172 -9.641 -1.237 1 93.06 322 ALA B CA 1
ATOM 5422 C C . ALA B 1 322 ? 15.781 -10.992 -0.873 1 93.06 322 ALA B C 1
ATOM 5424 O O . ALA B 1 322 ? 16.984 -11.109 -0.68 1 93.06 322 ALA B O 1
ATOM 5425 N N . ILE B 1 323 ? 14.992 -11.938 -0.747 1 88.12 323 ILE B N 1
ATOM 5426 C CA . ILE B 1 323 ? 15.445 -13.289 -0.427 1 88.12 323 ILE B CA 1
ATOM 5427 C C . ILE B 1 323 ? 16.344 -13.805 -1.545 1 88.12 323 ILE B C 1
ATOM 5429 O O . ILE B 1 323 ? 17.438 -14.32 -1.284 1 88.12 323 ILE B O 1
ATOM 5433 N N . VAL B 1 324 ? 15.891 -13.633 -2.773 1 87.5 324 VAL B N 1
ATOM 5434 C CA . VAL B 1 324 ? 16.656 -14.109 -3.926 1 87.5 324 VAL B CA 1
ATOM 5435 C C . VAL B 1 324 ? 17.984 -13.359 -4.008 1 87.5 324 VAL B C 1
ATOM 5437 O O . VAL B 1 324 ? 19.031 -13.969 -4.223 1 87.5 324 VAL B O 1
ATOM 5440 N N . GLN B 1 325 ? 17.906 -12.078 -3.881 1 90.88 325 GLN B N 1
ATOM 5441 C CA . GLN B 1 325 ? 19.125 -11.266 -3.955 1 90.88 325 GLN B CA 1
ATOM 5442 C C . GLN B 1 325 ? 20.125 -11.68 -2.883 1 90.88 325 GLN B C 1
ATOM 5444 O O . GLN B 1 325 ? 21.328 -11.758 -3.148 1 90.88 325 GLN B O 1
ATOM 5449 N N . THR B 1 326 ? 19.656 -11.852 -1.653 1 89.25 326 THR B N 1
ATOM 5450 C CA . THR B 1 326 ? 20.516 -12.273 -0.557 1 89.25 326 THR B CA 1
ATOM 5451 C C . THR B 1 326 ? 21.125 -13.641 -0.84 1 89.25 326 THR B C 1
ATOM 5453 O O . THR B 1 326 ? 22.297 -13.883 -0.538 1 89.25 326 THR B O 1
ATOM 5456 N N . LEU B 1 327 ? 20.359 -14.5 -1.394 1 84.56 327 LEU B N 1
ATOM 5457 C CA . LEU B 1 327 ? 20.844 -15.82 -1.769 1 84.56 327 LEU B CA 1
ATOM 5458 C C . LEU B 1 327 ? 21.953 -15.719 -2.812 1 84.56 327 LEU B C 1
ATOM 5460 O O . LEU B 1 327 ? 23 -16.344 -2.67 1 84.56 327 LEU B O 1
ATOM 5464 N N . VAL B 1 328 ? 21.688 -14.961 -3.828 1 86.88 328 VAL B N 1
ATOM 5465 C CA . VAL B 1 328 ? 22.672 -14.82 -4.898 1 86.88 328 VAL B CA 1
ATOM 5466 C C . VAL B 1 328 ? 23.953 -14.211 -4.34 1 86.88 328 VAL B C 1
ATOM 5468 O O . VAL B 1 328 ? 25.047 -14.617 -4.715 1 86.88 328 VAL B O 1
ATOM 5471 N N . ASN B 1 329 ? 23.719 -13.203 -3.514 1 88.75 329 ASN B N 1
ATOM 5472 C CA . ASN B 1 329 ? 24.875 -12.594 -2.879 1 88.75 329 ASN B CA 1
ATOM 5473 C C . ASN B 1 329 ? 25.688 -13.617 -2.084 1 88.75 329 ASN B C 1
ATOM 5475 O O . ASN B 1 329 ? 26.922 -13.578 -2.088 1 88.75 329 ASN B O 1
ATOM 5479 N N . SER B 1 330 ? 25.078 -14.469 -1.373 1 83 330 SER B N 1
ATOM 5480 C CA . SER B 1 330 ? 25.734 -15.477 -0.55 1 83 330 SER B CA 1
ATOM 5481 C C . SER B 1 330 ? 26.469 -16.5 -1.411 1 83 330 SER B C 1
ATOM 5483 O O . SER B 1 330 ? 27.484 -17.047 -0.987 1 83 330 SER B O 1
ATOM 5485 N N . MET B 1 331 ? 25.953 -16.812 -2.6 1 78.06 331 MET B N 1
ATOM 5486 C CA . MET B 1 331 ? 26.547 -17.781 -3.504 1 78.06 331 MET B CA 1
ATOM 5487 C C . MET B 1 331 ? 27.75 -17.188 -4.23 1 78.06 331 MET B C 1
ATOM 5489 O O . MET B 1 331 ? 28.719 -17.891 -4.535 1 78.06 331 MET B O 1
ATOM 5493 N N . ARG B 1 332 ? 27.719 -16.016 -4.746 1 76.94 332 ARG B N 1
ATOM 5494 C CA . ARG B 1 332 ? 28.766 -15.32 -5.473 1 76.94 332 ARG B CA 1
ATOM 5495 C C . ARG B 1 332 ? 29.125 -14 -4.793 1 76.94 332 ARG B C 1
ATOM 5497 O O . ARG B 1 332 ? 28.609 -12.945 -5.16 1 76.94 332 ARG B O 1
ATOM 5504 N N . ALA B 1 333 ? 29.969 -14.148 -3.902 1 67.62 333 ALA B N 1
ATOM 5505 C CA . ALA B 1 333 ? 30.344 -12.953 -3.141 1 67.62 333 ALA B CA 1
ATOM 5506 C C . ALA B 1 333 ? 30.969 -11.898 -4.047 1 67.62 333 ALA B C 1
ATOM 5508 O O . ALA B 1 333 ? 31.812 -12.219 -4.895 1 67.62 333 ALA B O 1
ATOM 5509 N N . GLY B 1 334 ? 30.344 -10.68 -4.277 1 68.19 334 GLY B N 1
ATOM 5510 C CA . GLY B 1 334 ? 30.922 -9.547 -4.973 1 68.19 334 GLY B CA 1
ATOM 5511 C C . GLY B 1 334 ? 30.125 -9.109 -6.188 1 68.19 334 GLY B C 1
ATOM 5512 O O . GLY B 1 334 ? 30.312 -8.008 -6.707 1 68.19 334 GLY B O 1
ATOM 5513 N N . GLY B 1 335 ? 29.266 -9.922 -6.684 1 79 335 GLY B N 1
ATOM 5514 C CA . GLY B 1 335 ? 28.609 -9.508 -7.91 1 79 335 GLY B CA 1
ATOM 5515 C C . GLY B 1 335 ? 27.312 -8.742 -7.66 1 79 335 GLY B C 1
ATOM 5516 O O . GLY B 1 335 ? 27.078 -7.699 -8.273 1 79 335 GLY B O 1
ATOM 5517 N N . VAL B 1 336 ? 26.547 -9.242 -6.766 1 89.75 336 VAL B N 1
ATOM 5518 C CA . VAL B 1 336 ? 25.266 -8.625 -6.445 1 89.75 336 VAL B CA 1
ATOM 5519 C C . VAL B 1 336 ? 25.25 -8.203 -4.977 1 89.75 336 VAL B C 1
ATOM 5521 O O . VAL B 1 336 ? 25.656 -8.969 -4.098 1 89.75 336 VAL B O 1
ATOM 5524 N N . PRO B 1 337 ? 24.938 -6.961 -4.766 1 93 337 PRO B N 1
ATOM 5525 C CA . PRO B 1 337 ? 24.891 -6.523 -3.367 1 93 337 PRO B CA 1
ATOM 5526 C C . PRO B 1 337 ? 23.859 -7.281 -2.545 1 93 337 PRO B C 1
ATOM 5528 O O . PRO B 1 337 ? 22.938 -7.883 -3.107 1 93 337 PRO B O 1
ATOM 5531 N N . ASN B 1 338 ? 24.094 -7.262 -1.242 1 93.12 338 ASN B N 1
ATOM 5532 C CA . ASN B 1 338 ? 23.109 -7.812 -0.305 1 93.12 338 ASN B CA 1
ATOM 5533 C C . ASN B 1 338 ? 21.875 -6.93 -0.209 1 93.12 338 ASN B C 1
ATOM 5535 O O . ASN B 1 338 ? 21.891 -5.766 -0.612 1 93.12 338 ASN B O 1
ATOM 5539 N N . ALA B 1 339 ? 20.766 -7.586 0.261 1 94.44 339 ALA B N 1
ATOM 5540 C CA . ALA B 1 339 ? 19.609 -6.77 0.591 1 94.44 339 ALA B CA 1
ATOM 5541 C C . ALA B 1 339 ? 19.938 -5.746 1.673 1 94.44 339 ALA B C 1
ATOM 5543 O O . ALA B 1 339 ? 20.844 -5.965 2.482 1 94.44 339 ALA B O 1
ATOM 5544 N N . CYS B 1 340 ? 19.266 -4.676 1.638 1 95.88 340 CYS B N 1
ATOM 5545 C CA . CYS B 1 340 ? 19.562 -3.588 2.564 1 95.88 340 CYS B CA 1
ATOM 5546 C C . CYS B 1 340 ? 18.531 -3.541 3.688 1 95.88 340 CYS B C 1
ATOM 5548 O O . CYS B 1 340 ? 17.344 -3.832 3.467 1 95.88 340 CYS B O 1
ATOM 5550 N N . CYS B 1 341 ? 19.016 -3.242 4.848 1 96.5 341 CYS B N 1
ATOM 5551 C CA . CYS B 1 341 ? 18.125 -3.016 5.984 1 96.5 341 CYS B CA 1
ATOM 5552 C C . CYS B 1 341 ? 17.453 -1.655 5.883 1 96.5 341 CYS B C 1
ATOM 5554 O O . CYS B 1 341 ? 18.109 -0.618 5.957 1 96.5 341 CYS B O 1
ATOM 5556 N N . VAL B 1 342 ? 16.078 -1.659 5.672 1 96.94 342 VAL B N 1
ATOM 5557 C CA . VAL B 1 342 ? 15.375 -0.403 5.434 1 96.94 342 VAL B CA 1
ATOM 5558 C C . VAL B 1 342 ? 14.07 -0.383 6.234 1 96.94 342 VAL B C 1
ATOM 5560 O O . VAL B 1 342 ? 13.594 -1.429 6.676 1 96.94 342 VAL B O 1
ATOM 5563 N N . PRO B 1 343 ? 13.492 0.839 6.43 1 96.19 343 PRO B N 1
ATOM 5564 C CA . PRO B 1 343 ? 12.164 0.904 7.059 1 96.19 343 PRO B CA 1
ATOM 5565 C C . PRO B 1 343 ? 11.078 0.252 6.207 1 96.19 343 PRO B C 1
ATOM 5567 O O . PRO B 1 343 ? 10.984 0.523 5.008 1 96.19 343 PRO B O 1
ATOM 5570 N N . THR B 1 344 ? 10.312 -0.6 6.855 1 94.12 344 THR B N 1
ATOM 5571 C CA . THR B 1 344 ? 9.211 -1.247 6.152 1 94.12 344 THR B CA 1
ATOM 5572 C C . THR B 1 344 ? 7.871 -0.734 6.664 1 94.12 344 THR B C 1
ATOM 5574 O O . THR B 1 344 ? 6.852 -0.854 5.98 1 94.12 344 THR B O 1
ATOM 5577 N N . GLU B 1 345 ? 7.887 -0.255 7.828 1 93.56 345 GLU B N 1
ATOM 5578 C CA . GLU B 1 345 ? 6.703 0.348 8.43 1 93.56 345 GLU B CA 1
ATOM 5579 C C . GLU B 1 345 ? 7.008 1.741 8.977 1 93.56 345 GLU B C 1
ATOM 5581 O O . GLU B 1 345 ? 7.902 1.906 9.805 1 93.56 345 GLU B O 1
ATOM 5586 N N . LEU B 1 346 ? 6.234 2.701 8.445 1 93.38 346 LEU B N 1
ATOM 5587 C CA . LEU B 1 346 ? 6.457 4.086 8.844 1 93.38 346 LEU B CA 1
ATOM 5588 C C . LEU B 1 346 ? 5.168 4.715 9.367 1 93.38 346 LEU B C 1
ATOM 5590 O O . LEU B 1 346 ? 4.074 4.336 8.945 1 93.38 346 LEU B O 1
ATOM 5594 N N . SER B 1 347 ? 5.289 5.578 10.297 1 91.56 347 SER B N 1
ATOM 5595 C CA . SER B 1 347 ? 4.141 6.312 10.82 1 91.56 347 SER B CA 1
ATOM 5596 C C . SER B 1 347 ? 4.293 7.812 10.594 1 91.56 347 SER B C 1
ATOM 5598 O O . SER B 1 347 ? 5.395 8.297 10.328 1 91.56 347 SER B O 1
ATOM 5600 N N . PRO B 1 348 ? 3.209 8.492 10.602 1 89.56 348 PRO B N 1
ATOM 5601 C CA . PRO B 1 348 ? 3.234 9.938 10.367 1 89.56 348 PRO B CA 1
ATOM 5602 C C . PRO B 1 348 ? 3.562 10.742 11.617 1 89.56 348 PRO B C 1
ATOM 5604 O O . PRO B 1 348 ? 3.547 10.195 12.727 1 89.56 348 PRO B O 1
ATOM 5607 N N . VAL B 1 349 ? 3.943 11.969 11.414 1 88.38 349 VAL B N 1
ATOM 5608 C CA . VAL B 1 349 ? 4.125 12.953 12.469 1 88.38 349 VAL B CA 1
ATOM 5609 C C . VAL B 1 349 ? 3.314 14.211 12.148 1 88.38 349 VAL B C 1
ATOM 5611 O O . VAL B 1 349 ? 3.328 14.695 11.016 1 88.38 349 VAL B O 1
ATOM 5614 N N . SER B 1 350 ? 2.592 14.641 13.172 1 89.25 350 SER B N 1
ATOM 5615 C CA . SER B 1 350 ? 1.858 15.891 13.023 1 89.25 350 SER B CA 1
ATOM 5616 C C . SER B 1 350 ? 2.717 17.094 13.422 1 89.25 350 SER B C 1
ATOM 5618 O O . SER B 1 350 ? 3.373 17.062 14.469 1 89.25 350 SER B O 1
ATOM 5620 N N . LEU B 1 351 ? 2.68 18.094 12.562 1 89.56 351 LEU B N 1
ATOM 5621 C CA . LEU B 1 351 ? 3.43 19.312 12.852 1 89.56 351 LEU B CA 1
ATOM 5622 C C . LEU B 1 351 ? 2.498 20.516 12.93 1 89.56 351 LEU B C 1
ATOM 5624 O O . LEU B 1 351 ? 1.588 20.672 12.109 1 89.56 351 LEU B O 1
ATOM 5628 N N . LEU B 1 352 ? 2.639 21.203 13.984 1 91.44 352 LEU B N 1
ATOM 5629 C CA . LEU B 1 352 ? 1.985 22.5 14.156 1 91.44 352 LEU B CA 1
ATOM 5630 C C . LEU B 1 352 ? 2.949 23.641 13.844 1 91.44 352 LEU B C 1
ATOM 5632 O O . LEU B 1 352 ? 3.998 23.766 14.484 1 91.44 352 LEU B O 1
ATOM 5636 N N . TYR B 1 353 ? 2.65 24.484 12.852 1 88.88 353 TYR B N 1
ATOM 5637 C CA . TYR B 1 353 ? 3.594 25.531 12.477 1 88.88 353 TYR B CA 1
ATOM 5638 C C . TYR B 1 353 ? 2.865 26.75 11.938 1 88.88 353 TYR B C 1
ATOM 5640 O O . TYR B 1 353 ? 1.649 26.719 11.727 1 88.88 353 TYR B O 1
ATOM 5648 N N . VAL B 1 354 ? 3.592 27.812 11.844 1 87.88 354 VAL B N 1
ATOM 5649 C CA . VAL B 1 354 ? 3.072 29.062 11.289 1 87.88 354 VAL B CA 1
ATOM 5650 C C . VAL B 1 354 ? 3.584 29.234 9.859 1 87.88 354 VAL B C 1
ATOM 5652 O O . VAL B 1 354 ? 4.785 29.125 9.609 1 87.88 354 VAL B O 1
ATOM 5655 N N . ASP B 1 355 ? 2.686 29.484 8.977 1 83.75 355 ASP B N 1
ATOM 5656 C CA . ASP B 1 355 ? 3.1 29.594 7.578 1 83.75 355 ASP B CA 1
ATOM 5657 C C . ASP B 1 355 ? 3.482 31.016 7.223 1 83.75 355 ASP B C 1
ATOM 5659 O O . ASP B 1 355 ? 3.568 31.875 8.102 1 83.75 355 ASP B O 1
ATOM 5663 N N . ALA B 1 356 ? 3.785 31.219 5.926 1 76.69 356 ALA B N 1
ATOM 5664 C CA . ALA B 1 356 ? 4.27 32.5 5.43 1 76.69 356 ALA B CA 1
ATOM 5665 C C . ALA B 1 356 ? 3.201 33.594 5.578 1 76.69 356 ALA B C 1
ATOM 5667 O O . ALA B 1 356 ? 3.52 34.781 5.656 1 76.69 356 ALA B O 1
ATOM 5668 N N . PHE B 1 357 ? 2 33.188 5.664 1 77 357 PHE B N 1
ATOM 5669 C CA . PHE B 1 357 ? 0.896 34.125 5.785 1 77 357 PHE B CA 1
ATOM 5670 C C . PHE B 1 357 ? 0.485 34.281 7.246 1 77 357 PHE B C 1
ATOM 5672 O O . PHE B 1 357 ? -0.595 34.812 7.535 1 77 357 PHE B O 1
ATOM 5679 N N . GLU B 1 358 ? 1.312 33.719 8.133 1 79.94 358 GLU B N 1
ATOM 5680 C CA . GLU B 1 358 ? 1.127 33.812 9.578 1 79.94 358 GLU B CA 1
ATOM 5681 C C . GLU B 1 358 ? -0.116 33.062 10.031 1 79.94 358 GLU B C 1
ATOM 5683 O O . GLU B 1 358 ? -0.789 33.469 10.984 1 79.94 358 GLU B O 1
ATOM 5688 N N . ARG B 1 359 ? -0.368 32.062 9.328 1 86.94 359 ARG B N 1
ATOM 5689 C CA . ARG B 1 359 ? -1.427 31.156 9.727 1 86.94 359 ARG B CA 1
ATOM 5690 C C . ARG B 1 359 ? -0.859 29.969 10.492 1 86.94 359 ARG B C 1
ATOM 5692 O O . ARG B 1 359 ? 0.215 29.469 10.156 1 86.94 359 ARG B O 1
ATOM 5699 N N . VAL B 1 360 ? -1.68 29.656 11.422 1 91.69 360 VAL B N 1
ATOM 5700 C CA . VAL B 1 360 ? -1.296 28.453 12.141 1 91.69 360 VAL B CA 1
ATOM 5701 C C . VAL B 1 360 ? -1.801 27.219 11.383 1 91.69 360 VAL B C 1
ATOM 5703 O O . VAL B 1 360 ? -2.994 27.109 11.094 1 91.69 360 VAL B O 1
ATOM 5706 N N . VAL B 1 361 ? -0.864 26.312 11.078 1 91 361 VAL B N 1
ATOM 5707 C CA . VAL B 1 361 ? -1.186 25.141 10.266 1 91 361 VAL B CA 1
ATOM 5708 C C . VAL B 1 361 ? -0.832 23.875 11.031 1 91 361 VAL B C 1
ATOM 5710 O O . VAL B 1 361 ? 0.229 23.797 11.656 1 91 361 VAL B O 1
ATOM 5713 N N . LEU B 1 362 ? -1.78 22.969 11.023 1 91.62 362 LEU B N 1
ATOM 5714 C CA . LEU B 1 362 ? -1.553 21.609 11.516 1 91.62 362 LEU B CA 1
ATOM 5715 C C . LEU B 1 362 ? -1.565 20.609 10.367 1 91.62 362 LEU B C 1
ATOM 5717 O O . LEU B 1 362 ? -2.582 20.438 9.688 1 91.62 362 LEU B O 1
ATOM 5721 N N . LYS B 1 363 ? -0.457 19.969 10.203 1 88.38 363 LYS B N 1
ATOM 5722 C CA . LYS B 1 363 ? -0.353 19.031 9.086 1 88.38 363 LYS B CA 1
ATOM 5723 C C . LYS B 1 363 ? 0.276 17.719 9.516 1 88.38 363 LYS B C 1
ATOM 5725 O O . LYS B 1 363 ? 1.217 17.703 10.312 1 88.38 363 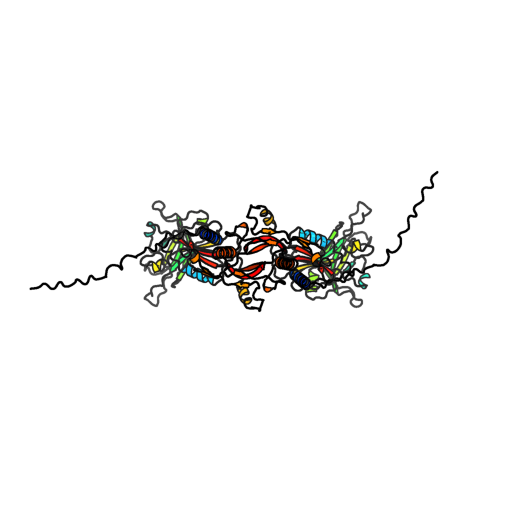LYS B O 1
ATOM 5730 N N . ASN B 1 364 ? -0.29 16.719 8.992 1 87.12 364 ASN B N 1
ATOM 5731 C CA . ASN B 1 364 ? 0.263 15.383 9.195 1 87.12 364 ASN B CA 1
ATOM 5732 C C . ASN B 1 364 ? 1.204 14.984 8.055 1 87.12 364 ASN B C 1
ATOM 5734 O O . ASN B 1 364 ? 0.792 14.922 6.898 1 87.12 364 ASN B O 1
ATOM 5738 N N . TYR B 1 365 ? 2.424 14.75 8.43 1 85.75 365 TYR B N 1
ATOM 5739 C CA . TYR B 1 365 ? 3.404 14.312 7.445 1 85.75 365 TYR B CA 1
ATOM 5740 C C . TYR B 1 365 ? 3.6 12.805 7.504 1 85.75 365 TYR B C 1
ATOM 5742 O O . TYR B 1 365 ? 3.959 12.258 8.547 1 85.75 365 TYR B O 1
ATOM 5750 N N . GLN B 1 366 ? 3.461 12.25 6.324 1 85.75 366 GLN B N 1
ATOM 5751 C CA . GLN B 1 366 ? 3.523 10.797 6.262 1 85.75 366 GLN B CA 1
ATOM 5752 C C . GLN B 1 366 ? 4.969 10.305 6.27 1 85.75 366 GLN B C 1
ATOM 5754 O O . GLN B 1 366 ? 5.891 11.062 5.969 1 85.75 366 GLN B O 1
ATOM 5759 N N . ASP B 1 367 ? 5.164 9.07 6.75 1 90.62 367 ASP B N 1
ATOM 5760 C CA . ASP B 1 367 ? 6.426 8.352 6.621 1 90.62 367 ASP B CA 1
ATOM 5761 C C . ASP B 1 367 ? 7.562 9.102 7.305 1 90.62 367 ASP B C 1
ATOM 5763 O O . ASP B 1 367 ? 8.625 9.312 6.711 1 90.62 367 ASP B O 1
ATOM 5767 N N . MET B 1 368 ? 7.281 9.422 8.531 1 90.69 368 MET B N 1
ATOM 5768 C CA . MET B 1 368 ? 8.258 10.234 9.25 1 90.69 368 MET B CA 1
ATOM 5769 C C . MET B 1 368 ? 8.984 9.406 10.305 1 90.69 368 MET B C 1
ATOM 5771 O O . MET B 1 368 ? 10.156 9.656 10.594 1 90.69 368 MET B O 1
ATOM 5775 N N . VAL B 1 369 ? 8.312 8.391 10.828 1 94.19 369 VAL B N 1
ATOM 5776 C CA . VAL B 1 369 ? 8.867 7.641 11.953 1 94.19 369 VAL B CA 1
ATOM 5777 C C . VAL B 1 369 ? 8.969 6.16 11.586 1 94.19 369 VAL B C 1
ATOM 5779 O O . VAL B 1 369 ? 8.008 5.578 11.062 1 94.19 369 VAL B O 1
ATOM 5782 N N . VAL B 1 370 ? 10.109 5.594 11.938 1 96.56 370 VAL B N 1
ATOM 5783 C CA . VAL B 1 370 ? 10.305 4.172 11.664 1 96.56 370 VAL B CA 1
ATOM 5784 C C . VAL B 1 370 ? 9.641 3.338 12.758 1 96.56 370 VAL B C 1
ATOM 5786 O O . VAL B 1 370 ? 9.961 3.49 13.938 1 96.56 370 VAL B O 1
ATOM 5789 N N . GLU B 1 371 ? 8.797 2.473 12.32 1 95.5 371 GLU B N 1
ATOM 5790 C CA . GLU B 1 371 ? 8.141 1.558 13.25 1 95.5 371 GLU B CA 1
ATOM 5791 C C . GLU B 1 371 ? 8.703 0.145 13.125 1 95.5 371 GLU B C 1
ATOM 5793 O O . GLU B 1 371 ? 8.773 -0.594 14.109 1 95.5 371 GLU B O 1
ATOM 5798 N N . GLY B 1 372 ? 9.062 -0.144 11.961 1 95.31 372 GLY B N 1
ATOM 5799 C CA . GLY B 1 372 ? 9.602 -1.471 11.703 1 95.31 372 GLY B CA 1
ATOM 5800 C C . GLY B 1 372 ? 10.648 -1.486 10.609 1 95.31 372 GLY B C 1
ATOM 5801 O O . GLY B 1 372 ? 10.586 -0.693 9.664 1 95.31 372 GLY B O 1
ATOM 5802 N N . CYS B 1 373 ? 11.594 -2.395 10.812 1 96.06 373 CYS B N 1
ATOM 5803 C CA . CYS B 1 373 ? 12.656 -2.555 9.836 1 96.06 373 CYS B CA 1
ATOM 5804 C C . CYS B 1 373 ? 12.57 -3.91 9.148 1 96.06 373 CYS B C 1
ATOM 5806 O O . CYS B 1 373 ? 12.023 -4.863 9.711 1 96.06 373 CYS B O 1
ATOM 5808 N N . GLY B 1 374 ? 13.039 -3.957 7.973 1 95.75 374 GLY B N 1
ATOM 5809 C CA . GLY B 1 374 ? 13.102 -5.18 7.188 1 95.75 374 GLY B CA 1
ATOM 5810 C C . GLY B 1 374 ? 14.125 -5.129 6.074 1 95.75 374 GLY B C 1
ATOM 5811 O O . GLY B 1 374 ? 14.812 -4.117 5.902 1 95.75 374 GLY B O 1
ATOM 5812 N N . CYS B 1 375 ? 14.242 -6.238 5.363 1 94.75 375 CYS B N 1
ATOM 5813 C CA . CYS B 1 375 ? 15.258 -6.34 4.316 1 94.75 375 CYS B CA 1
ATOM 5814 C C . CYS B 1 375 ? 14.617 -6.23 2.936 1 94.75 375 CYS B C 1
ATOM 5816 O O . CYS B 1 375 ? 13.594 -6.855 2.666 1 94.75 375 CYS B O 1
ATOM 5818 N N . ARG B 1 376 ? 15.195 -5.301 2.174 1 94.94 376 ARG B N 1
ATOM 5819 C CA . ARG B 1 376 ? 14.719 -5.078 0.812 1 94.94 376 ARG B CA 1
ATOM 5820 C C . ARG B 1 376 ? 15.883 -5.062 -0.178 1 94.94 376 ARG B C 1
ATOM 5822 O O . ARG B 1 376 ? 17.016 -4.723 0.185 1 94.94 376 ARG B O 1
#

pLDDT: mean 75.11, std 20.52, range [25.84, 97.0]

Organism: Ixodes scapularis (NCBI:txid6945)

Sequence (752 aa):
MTPVARLPFLPMLLLWASLGLVYAGAATAPDPSLELAKAHLLQALGLESAPQRPPGSKPPAVPDHMARLFERWQDEQGAFLASKGPVDTVRSHTSWERGADLQQPSNGARFRFNVTSTPGESLLGAELRLYRLAAAEASCPGGPSPVEVVRVYEVLRPATRRLGEAHLRLLDTRALVPRRGWLALDVFPAVQRWAAGEPNHGLYLRVSTESPAGAGSNSSRLLLRQGRHEPRFWDPRQPVLLTYSAAAGTPPKRTKRAAMQRRRKQGSKQGRDACRRFPLRVEFSHVGWNDWIVAPPSYEAYYCHGVCPFPLPDHLNGTNHAIVQTLVNSMRAGGVPNACCVPTELSPVSLLYVDAFERVVLKNYQDMVVEGCGCRMTPVARLPFLPMLLLWASLGLVYAGAATAPDPSLELAKAHLLQALGLESAPQRPPGSKPPAVPDHMARLFERWQDEQGAFLASKGPVDTVRSHTSWERGADLQQPSNGARFRFNVTSTPGESLLGAELRLYRLAAAEASCPGGPSPVEVVRVYEVLRPATRRLGEAHLRLLDTRALVPRRGWLALDVFPAVQRWAAGEPNHGLYLRVSTESPAGAGSNSSRLLLRQGRHEPRFWDPRQPVLLTYSAAAGTPPKRTKRAAMQRRRKQGSKQGRDACRRFPLRVEFSHVGWNDWIVAPPSYEAYYCHGVCPFPLPDHLNGTNHAIVQTLVNSMRAGGVPNACCVPTELSPVSLLYVDAFERVVLKNYQDMVVEGCGCR

Nearest PDB structures (foldseek):
  7zjf-assembly1_A  TM=9.562E-01  e=1.489E-12  Homo sapiens
  3qb4-assembly3_C  TM=9.764E-01  e=2.882E-12  Homo sapiens
  4n1d-assembly1_A-2  TM=9.521E-01  e=2.728E-12  Homo sapiens
  1lx5-assembly1_A-2  TM=9.710E-01  e=1.204E-11  Homo sapiens
  1m4u-assembly1_L-2  TM=8.735E-01  e=7.756E-12  Homo sapiens

Secondary structure (DSSP, 8-state):
-------------GGGS--------------HHHHHHHHHHHHHTT-SS-----TTPPPPPPPHHHHHHHHHHHHHTS-EEETTEEE-EEEEEEB---GGGGG--TTEEEE-B--PPPTTEEEEEEEEEEEEPP----S-TTS--PEEEEEEEEEEE--BTTTBSPEEEEEEEEEEPSS-EEEEEE-HHHHHHHHTT-----EEEEEEEE-SS-------SB--S-TTS-HHHHTTTS-EEEEEEEETT--------GGGGGGG-------TTBSEEE--EEEGGGGT-TTTEEE-SEEE--EEESB--SSPPGGG---HHHHHHHHHHHHSTTTSPPPPEEEEEEEEEEEEEE-TTS-EEEEEEEEEEEEEEEE-/-------------------------------HHHHHHHHHHHHHTT-SS-----TTPPPPPPPHHHHHHHHHHHHHTS-EEETTEEE-EEEEEEEE--GGGGG--TTEEEEEE--PPPTTEEEEEEEEEEEEPP----S-TTS--PEEEEEEEEEEE--BTTTBSPEEEEEEEEEPPSS-EEEEEE-HHHHHHHHTT-----EEEEEEEE-SS-------SB--S-TTS-HHHHTTTS-EEEEEEEETT--------GGGGGGG-------TTBSEEE--EEEGGGGT-TTTEEE-SEEE--EEESB--SSPPGGG---HHHHHHHHHHHHSTTTSPPPPEEEEEEEEEEEEEE-TTS-EEEEEEEEEEEEEEEE-

InterPro domains:
  IPR001111 TGF-beta, propeptide [PF00688] (39-244)
  IPR001839 Transforming growth factor-beta, C-terminal [PF00019] (275-375)
  IPR001839 Transforming growth factor-beta, C-terminal [PS51362] (254-376)
  IPR001839 Transforming growth factor-beta, C-terminal [SM00204] (275-376)
  IPR015615 Transforming growth factor-beta-like [PTHR11848] (9-376)
  IPR017948 Transforming growth factor beta, conserved site [PS00250] (293-308)
  IPR029034 Cystine-knot cytokine [G3DSA:2.10.90.10] (264-376)
  IPR029034 Cystine-knot cytokine [SSF57501] (269-376)